Protein AF-A0A954C785-F1 (afdb_monomer_lite)

Sequence (629 aa):
MEDKQPRSKQAPRRAPTRRVATRSARPIPAKRDLTLPIVGGCSLVALGAVVGAIWVTRQPHPAATIPQVAITDSPAPAAPVELREVEAPRRARPRVEEVQEQAPAPQDEEELAGQALSARLQEVLHQAELSEEVAEPAAPSARPKLTPWTPEAAAPEVVESEAAAPEAPEVVESEAAPEGAAPAAPKTTLPAGFTPAKRVSARVQRLPSGEGESLPAAAETEAPSSSLGFGDALLAFLGEDDAELRRVSDRLGDAGHPDADLARGLVAFRDGDFPQAHTLLSAGEDRGAAVRDAALRAGLFAGRYDAVREALERDPDADPVLKTLAFGPFHARTPFAARALEQITPEGHYRVMTDLGLSAEQLQALDAKLGATKESSRETLVKRARKKHRGLQALAKTMDTAYAAYDKLFGIRRACEVVPTVYLFSDRGAFDEFSKRLQIGSTENVLGYYMPRYRVLVFYDRGGEKAGQLSSDTQETLMHETFHQWLHLYVADAPPWFNEGLAEYFGICKLERSRLVYGLVPPLNRASRLSNMRDSLLGMSSEPWGLPRLLTATQGQFMGSHPALNYAQSWSFVHYLASSKQGREKLRAYFRGLQAGVDQAQLFEQVFGDLPSEALQQSWRDYVLRLKA

pLDDT: mean 70.08, std 29.44, range [21.27, 98.06]

Structure (mmCIF, N/CA/C/O backbone):
data_AF-A0A954C785-F1
#
_entry.id   AF-A0A954C785-F1
#
loop_
_atom_site.group_PDB
_atom_site.id
_atom_site.type_symbol
_atom_site.label_atom_id
_atom_site.label_alt_id
_atom_site.label_comp_id
_atom_site.label_asym_id
_atom_site.label_entity_id
_atom_site.label_seq_id
_atom_site.pdbx_PDB_ins_code
_atom_site.Cartn_x
_atom_site.Cartn_y
_atom_site.Cartn_z
_atom_site.occupancy
_atom_site.B_iso_or_equiv
_atom_site.auth_seq_id
_atom_site.auth_comp_id
_atom_site.auth_asym_id
_atom_site.auth_atom_id
_atom_site.pdbx_PDB_model_num
ATOM 1 N N . MET A 1 1 ? -61.610 26.721 -22.920 1.00 39.53 1 MET A N 1
ATOM 2 C CA . MET A 1 1 ? -61.613 25.538 -23.798 1.00 39.53 1 MET A CA 1
ATOM 3 C C . MET A 1 1 ? -60.735 25.859 -24.984 1.00 39.53 1 MET A C 1
ATOM 5 O O . MET A 1 1 ? -60.776 26.989 -25.446 1.00 39.53 1 MET A O 1
ATOM 9 N N . GLU A 1 2 ? -59.981 24.855 -25.403 1.00 33.09 2 GLU A N 1
ATOM 10 C CA . GLU A 1 2 ? -59.159 24.787 -26.610 1.00 33.09 2 GLU A CA 1
ATOM 11 C C . GLU A 1 2 ? -57.804 25.502 -26.643 1.00 33.09 2 GLU A C 1
ATOM 13 O O . GLU A 1 2 ? -57.612 26.667 -26.307 1.00 33.09 2 GLU A O 1
ATOM 18 N N . ASP A 1 3 ? -56.874 24.646 -27.040 1.00 40.12 3 ASP A N 1
ATOM 19 C CA . ASP A 1 3 ? -55.435 24.703 -27.133 1.00 40.12 3 ASP A CA 1
ATOM 20 C C . ASP A 1 3 ? -55.017 25.184 -28.532 1.00 40.12 3 ASP A C 1
ATOM 22 O O . ASP A 1 3 ? -55.745 24.945 -29.499 1.00 40.12 3 ASP A O 1
ATOM 26 N N . LYS A 1 4 ? -53.836 25.815 -28.616 1.00 36.28 4 LYS A N 1
ATOM 27 C CA . LYS A 1 4 ? -52.836 25.744 -29.708 1.00 36.28 4 LYS A CA 1
ATOM 28 C C . LYS A 1 4 ? -51.977 27.013 -29.793 1.00 36.28 4 LYS A C 1
ATOM 30 O O . LYS A 1 4 ? -52.382 28.065 -30.279 1.00 36.28 4 LYS A O 1
ATOM 35 N N . GLN A 1 5 ? -50.728 26.862 -29.364 1.00 35.19 5 GLN A N 1
ATOM 36 C CA . GLN A 1 5 ? -49.559 27.649 -29.788 1.00 35.19 5 GLN A CA 1
ATOM 37 C C . GLN A 1 5 ? -49.177 27.346 -31.266 1.00 35.19 5 GLN A C 1
ATOM 39 O O . GLN A 1 5 ? -49.729 26.388 -31.811 1.00 35.19 5 GLN A O 1
ATOM 44 N N . PRO A 1 6 ? -48.172 28.008 -31.912 1.00 59.97 6 PRO A N 1
ATOM 45 C CA . PRO A 1 6 ? -47.309 29.133 -31.473 1.00 59.97 6 PRO A CA 1
ATOM 46 C C . PRO A 1 6 ? -47.033 30.232 -32.548 1.00 59.97 6 PRO A C 1
ATOM 48 O O . PRO A 1 6 ? -47.175 29.996 -33.743 1.00 59.97 6 PRO A O 1
ATOM 51 N N . ARG A 1 7 ? -46.471 31.389 -32.132 1.00 31.44 7 ARG A N 1
ATOM 52 C CA . ARG A 1 7 ? -45.210 32.025 -32.635 1.00 31.44 7 ARG A CA 1
ATOM 53 C C . ARG A 1 7 ? -45.181 33.567 -32.511 1.00 31.44 7 ARG A C 1
ATOM 55 O O . ARG A 1 7 ? -46.118 34.249 -32.890 1.00 31.44 7 ARG A O 1
ATOM 62 N N . SER A 1 8 ? -43.973 34.060 -32.179 1.00 29.23 8 SER A N 1
ATOM 63 C CA . SER A 1 8 ? -43.289 35.255 -32.734 1.00 29.23 8 SER A CA 1
ATOM 64 C C . SER A 1 8 ? -43.316 36.627 -32.008 1.00 29.23 8 SER A C 1
ATOM 66 O O . SER A 1 8 ? -44.169 37.460 -32.271 1.00 29.23 8 SER A O 1
ATOM 68 N N . LYS A 1 9 ? -42.206 36.879 -31.281 1.00 30.62 9 LYS A N 1
ATOM 69 C CA . LYS A 1 9 ? -41.213 37.993 -31.378 1.00 30.62 9 LYS A CA 1
ATOM 70 C C . LYS A 1 9 ? -41.560 39.480 -31.080 1.00 30.62 9 LYS A C 1
ATOM 72 O O . LYS A 1 9 ? -42.471 40.052 -31.654 1.00 30.62 9 LYS A O 1
ATOM 77 N N . GLN A 1 10 ? -40.567 40.095 -30.393 1.00 29.03 10 GLN A N 1
ATOM 78 C CA . GLN A 1 10 ? -40.192 41.527 -30.207 1.00 29.03 10 GLN A CA 1
ATOM 79 C C . GLN A 1 10 ? -40.960 42.288 -29.098 1.00 29.03 10 GLN A C 1
ATOM 81 O O . GLN A 1 10 ? -42.151 42.093 -28.949 1.00 29.03 10 GLN A O 1
ATOM 86 N N . ALA A 1 11 ? -40.378 43.136 -28.230 1.00 30.36 11 ALA A N 1
ATOM 87 C CA . ALA A 1 11 ? -39.237 44.064 -28.344 1.00 30.36 11 ALA A CA 1
ATOM 88 C C . ALA A 1 11 ? -38.608 44.403 -26.930 1.00 30.36 11 ALA A C 1
ATOM 90 O O . ALA A 1 11 ? -38.691 43.552 -26.051 1.00 30.36 11 ALA A O 1
ATOM 91 N N . PRO A 1 12 ? -37.892 45.529 -26.661 1.00 39.06 12 PRO A N 1
ATOM 92 C CA . PRO A 1 12 ? -36.462 45.526 -26.305 1.00 39.06 12 PRO A CA 1
ATOM 93 C C . PRO A 1 12 ? -36.090 46.110 -24.914 1.00 39.06 12 PRO A C 1
ATOM 95 O O . PRO A 1 12 ? -36.864 46.804 -24.262 1.00 39.06 12 PRO A O 1
ATOM 98 N N . ARG A 1 13 ? -34.830 45.892 -24.495 1.00 32.34 13 ARG A N 1
ATOM 99 C CA . ARG A 1 13 ? -34.164 46.542 -23.342 1.00 32.34 13 ARG A CA 1
ATOM 100 C C . ARG A 1 13 ? -33.411 47.817 -23.767 1.00 32.34 13 ARG A C 1
ATOM 102 O O . ARG A 1 13 ? -32.708 47.798 -24.776 1.00 32.34 13 ARG A O 1
ATOM 109 N N . ARG A 1 14 ? -33.461 48.884 -22.950 1.00 30.53 14 ARG A N 1
ATOM 110 C CA . ARG A 1 14 ? -32.551 50.052 -23.012 1.00 30.53 14 ARG A CA 1
ATOM 111 C C . ARG A 1 14 ? -32.014 50.450 -21.623 1.00 30.53 14 ARG A C 1
ATOM 113 O O . ARG A 1 14 ? -32.799 50.682 -20.717 1.00 30.53 14 ARG A O 1
ATOM 120 N N . ALA A 1 15 ? -30.675 50.484 -21.562 1.00 29.31 15 ALA A N 1
ATOM 121 C CA . ALA A 1 15 ? -29.669 51.302 -20.846 1.00 29.31 15 ALA A CA 1
ATOM 122 C C . ALA A 1 15 ? -29.986 52.066 -19.533 1.00 29.31 15 ALA A C 1
ATOM 124 O O . ALA A 1 15 ? -31.095 52.546 -19.325 1.00 29.31 15 ALA A O 1
ATOM 125 N N . PRO A 1 16 ? -28.936 52.327 -18.720 1.00 37.50 16 PRO A N 1
ATOM 126 C CA . PRO A 1 16 ? -28.277 53.636 -18.841 1.00 37.50 16 PRO A CA 1
ATOM 127 C C . PRO A 1 16 ? -26.726 53.623 -18.809 1.00 37.50 16 PRO A C 1
ATOM 129 O O . PRO A 1 16 ? -26.065 52.592 -18.773 1.00 37.50 16 PRO A O 1
ATOM 132 N N . THR A 1 17 ? -26.187 54.834 -18.930 1.00 31.33 17 THR A N 1
ATOM 133 C CA . THR A 1 17 ? -24.910 55.328 -19.473 1.00 31.33 17 THR A CA 1
ATOM 134 C C . THR A 1 17 ? -23.653 55.315 -18.579 1.00 31.33 17 THR A C 1
ATOM 136 O O . THR A 1 17 ? -23.711 55.382 -17.358 1.00 31.33 17 THR A O 1
ATOM 139 N N . ARG A 1 18 ? -22.504 55.353 -19.280 1.00 33.31 18 ARG A N 1
ATOM 140 C CA . ARG A 1 18 ? -21.087 55.575 -18.900 1.00 33.31 18 ARG A CA 1
ATOM 141 C C . ARG A 1 18 ? -20.800 56.739 -17.924 1.00 33.31 18 ARG A C 1
ATOM 143 O O . ARG A 1 18 ? -21.293 57.843 -18.141 1.00 33.31 18 ARG A O 1
ATOM 150 N N . ARG A 1 19 ? -19.778 56.566 -17.066 1.00 28.05 19 ARG A N 1
ATOM 151 C CA . ARG A 1 19 ? -18.715 57.570 -16.817 1.00 28.05 19 ARG A CA 1
ATOM 152 C C . ARG A 1 19 ? -17.402 56.924 -16.344 1.00 28.05 19 ARG A C 1
ATOM 154 O O . ARG A 1 19 ? -17.401 55.895 -15.684 1.00 28.05 19 ARG A O 1
ATOM 161 N N . VAL A 1 20 ? -16.305 57.546 -16.768 1.00 31.27 20 VAL A N 1
ATOM 162 C CA . VAL A 1 20 ? -14.891 57.156 -16.651 1.00 31.27 20 VAL A CA 1
ATOM 163 C C . VAL A 1 20 ? -14.280 57.754 -15.380 1.00 31.27 20 VAL A C 1
ATOM 165 O O . VAL A 1 20 ? -14.567 58.907 -15.071 1.00 31.27 20 VAL A O 1
ATOM 168 N N . ALA A 1 21 ? -13.384 57.023 -14.708 1.00 30.55 21 ALA A N 1
ATOM 169 C CA . ALA A 1 21 ? -12.381 57.607 -13.817 1.00 30.55 21 ALA A CA 1
ATOM 170 C C . ALA A 1 21 ? -11.081 56.784 -13.848 1.00 30.55 21 ALA A C 1
ATOM 172 O O . ALA A 1 21 ? -11.056 55.584 -13.585 1.00 30.55 21 ALA A O 1
ATOM 173 N N . THR A 1 22 ? -10.011 57.474 -14.218 1.00 30.11 22 THR A N 1
ATOM 174 C CA . THR A 1 22 ? -8.605 57.072 -14.308 1.00 30.11 22 THR A CA 1
ATOM 175 C C . THR A 1 22 ? -8.011 56.694 -12.950 1.00 30.11 22 THR A C 1
ATOM 177 O O . THR A 1 22 ? -8.217 57.428 -11.982 1.00 30.11 22 THR A O 1
ATOM 180 N N . ARG A 1 23 ? -7.181 55.640 -12.876 1.00 32.31 23 ARG A N 1
ATOM 181 C CA . ARG A 1 23 ? -6.311 55.403 -11.712 1.00 32.31 23 ARG A CA 1
ATOM 182 C C . ARG A 1 23 ? -4.833 55.361 -12.112 1.00 32.31 23 ARG A C 1
ATOM 184 O O . ARG A 1 23 ? -4.371 54.469 -12.809 1.00 32.31 23 ARG A O 1
ATOM 191 N N . SER A 1 24 ? -4.174 56.418 -11.653 1.00 27.86 24 SER A N 1
ATOM 192 C CA . SER A 1 24 ? -2.754 56.761 -11.619 1.00 27.86 24 SER A CA 1
ATOM 193 C C . SER A 1 24 ? -1.790 55.600 -11.338 1.00 27.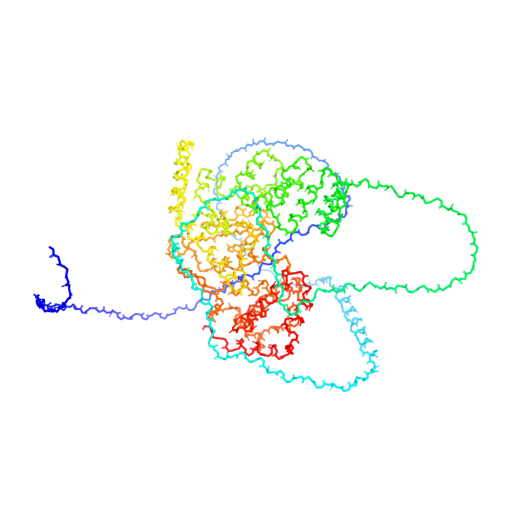86 24 SER A C 1
ATOM 195 O O . SER A 1 24 ? -1.965 54.854 -10.374 1.00 27.86 24 SER A O 1
ATOM 197 N N . ALA A 1 25 ? -0.735 55.538 -12.154 1.00 31.20 25 ALA A N 1
ATOM 198 C CA . ALA A 1 25 ? 0.509 54.825 -11.901 1.00 31.20 25 ALA A CA 1
ATOM 199 C C . ALA A 1 25 ? 1.393 55.616 -10.916 1.00 31.20 25 ALA A C 1
ATOM 201 O O . ALA A 1 25 ? 1.544 56.831 -11.045 1.00 31.20 25 ALA A O 1
ATOM 202 N N . ARG A 1 26 ? 2.018 54.918 -9.961 1.00 29.75 26 ARG A N 1
ATOM 203 C CA . ARG A 1 26 ? 3.127 55.418 -9.128 1.00 29.75 26 ARG A CA 1
ATOM 204 C C . ARG A 1 26 ? 4.134 54.287 -8.844 1.00 29.75 26 ARG A C 1
ATOM 206 O O . ARG A 1 26 ? 3.769 53.124 -8.991 1.00 29.75 26 ARG A O 1
ATOM 213 N N . PRO A 1 27 ? 5.403 54.623 -8.542 1.00 30.77 27 PRO A N 1
ATOM 214 C CA . PRO A 1 27 ? 6.548 54.054 -9.248 1.00 30.77 27 PRO A CA 1
ATOM 215 C C . PRO A 1 27 ? 7.309 52.979 -8.463 1.00 30.77 27 PRO A C 1
ATOM 217 O O . PRO A 1 27 ? 7.295 52.944 -7.236 1.00 30.77 27 PRO A O 1
ATOM 220 N N . ILE A 1 28 ? 8.032 52.152 -9.218 1.00 30.67 28 ILE A N 1
ATOM 221 C CA . ILE A 1 28 ? 9.065 51.220 -8.751 1.00 30.67 28 ILE A CA 1
ATOM 222 C C . ILE A 1 28 ? 10.327 52.032 -8.399 1.00 30.67 28 ILE A C 1
ATOM 224 O O . ILE A 1 28 ? 10.793 52.783 -9.261 1.00 30.67 28 ILE A O 1
ATOM 228 N N . PRO A 1 29 ? 10.919 51.910 -7.196 1.00 29.94 29 PRO A N 1
ATOM 229 C CA . PRO A 1 29 ? 12.242 52.459 -6.932 1.00 29.94 29 PRO A CA 1
ATOM 230 C C . PRO A 1 29 ? 13.349 51.506 -7.409 1.00 29.94 29 PRO A C 1
ATOM 232 O O . PRO A 1 29 ? 13.256 50.285 -7.288 1.00 29.94 29 PRO A O 1
ATOM 235 N N . ALA A 1 30 ? 14.401 52.103 -7.967 1.00 27.22 30 ALA A N 1
ATOM 236 C CA . ALA A 1 30 ? 15.557 51.439 -8.547 1.00 27.22 30 ALA A CA 1
ATOM 237 C C . ALA A 1 30 ? 16.584 50.945 -7.506 1.00 27.22 30 ALA A C 1
ATOM 239 O O . ALA A 1 30 ? 16.754 51.533 -6.441 1.00 27.22 30 ALA A O 1
ATOM 240 N N . LYS A 1 31 ? 17.259 49.863 -7.915 1.00 28.45 31 LYS A N 1
ATOM 241 C CA . LYS A 1 31 ? 18.553 49.264 -7.532 1.00 28.45 31 LYS A CA 1
ATOM 242 C C . LYS A 1 31 ? 19.341 49.857 -6.350 1.00 28.45 31 LYS A C 1
ATOM 244 O O . LYS A 1 31 ? 19.719 51.025 -6.348 1.00 28.45 31 LYS A O 1
ATOM 249 N N . ARG A 1 32 ? 19.790 48.955 -5.469 1.00 25.81 32 ARG A N 1
ATOM 250 C CA . ARG A 1 32 ? 21.097 49.051 -4.806 1.00 25.81 32 ARG A CA 1
ATOM 251 C C . ARG A 1 32 ? 21.905 47.791 -5.096 1.00 25.81 32 ARG A C 1
ATOM 253 O O . ARG A 1 32 ? 21.486 46.695 -4.739 1.00 25.81 32 ARG A O 1
ATOM 260 N N . ASP A 1 33 ? 23.036 48.002 -5.758 1.00 26.77 33 ASP A N 1
ATOM 261 C CA . ASP A 1 33 ? 24.136 47.056 -5.877 1.00 26.77 33 ASP A CA 1
ATOM 262 C C . ASP A 1 33 ? 24.768 46.826 -4.500 1.00 26.77 33 ASP A C 1
ATOM 264 O O . ASP A 1 33 ? 25.028 47.777 -3.759 1.00 26.77 33 ASP A O 1
ATOM 268 N N . LEU A 1 34 ? 25.036 45.564 -4.175 1.00 24.53 34 LEU A N 1
ATOM 269 C CA . LEU A 1 34 ? 25.969 45.171 -3.124 1.00 24.53 34 LEU A CA 1
ATOM 270 C C . LEU A 1 34 ? 26.683 43.896 -3.574 1.00 24.53 34 LEU A C 1
ATOM 272 O O . LEU A 1 34 ? 26.143 42.793 -3.564 1.00 24.53 34 LEU A O 1
ATOM 276 N N . THR A 1 35 ? 27.912 44.099 -4.028 1.00 22.80 35 THR A N 1
ATOM 277 C CA . THR A 1 35 ? 28.930 43.088 -4.302 1.00 22.80 35 THR A CA 1
ATOM 278 C C . THR A 1 35 ? 29.477 42.478 -3.003 1.00 22.80 35 THR A C 1
ATOM 280 O O . THR A 1 35 ? 30.065 43.217 -2.223 1.00 22.80 35 THR A O 1
ATOM 283 N N . LEU A 1 36 ? 29.336 41.143 -2.876 1.00 25.00 36 LEU A N 1
ATOM 284 C CA . LEU A 1 36 ? 30.262 40.115 -2.323 1.00 25.00 36 LEU A CA 1
ATOM 285 C C . LEU A 1 36 ? 30.734 40.212 -0.837 1.00 25.00 36 LEU A C 1
ATOM 287 O O . LEU A 1 36 ? 30.957 41.308 -0.337 1.00 25.00 36 LEU A O 1
ATOM 291 N N . PRO A 1 37 ? 30.906 39.072 -0.111 1.00 23.45 37 PRO A N 1
ATOM 292 C CA . PRO A 1 37 ? 31.834 38.010 -0.512 1.00 23.45 37 PRO A CA 1
ATOM 293 C C . PRO A 1 37 ? 31.319 36.563 -0.465 1.00 23.45 37 PRO A C 1
ATOM 295 O O . PRO A 1 37 ? 30.440 36.177 0.301 1.00 23.45 37 PRO A O 1
ATOM 298 N N . ILE A 1 38 ? 31.979 35.766 -1.304 1.00 30.00 38 ILE A N 1
ATOM 299 C CA . ILE A 1 38 ? 32.108 34.312 -1.239 1.00 30.00 38 ILE A CA 1
ATOM 300 C C . ILE A 1 38 ? 32.694 33.931 0.125 1.00 30.00 38 ILE A C 1
ATOM 302 O O . ILE A 1 38 ? 33.811 34.332 0.446 1.00 30.00 38 ILE A O 1
ATOM 306 N N . VAL A 1 39 ? 31.967 33.116 0.887 1.00 23.38 39 VAL A N 1
ATOM 307 C CA . VAL A 1 39 ? 32.521 32.264 1.945 1.00 23.38 39 VAL A CA 1
ATOM 308 C C . VAL A 1 39 ? 31.816 30.915 1.835 1.00 23.38 39 VAL A C 1
ATOM 310 O O . VAL A 1 39 ? 30.589 30.849 1.818 1.00 23.38 39 VAL A O 1
ATOM 313 N N . GLY A 1 40 ? 32.615 29.862 1.658 1.00 31.62 40 GLY A N 1
ATOM 314 C CA . GLY A 1 40 ? 32.162 28.504 1.381 1.00 31.62 40 GLY A CA 1
ATOM 315 C C . GLY A 1 40 ? 31.274 27.926 2.481 1.00 31.62 40 GLY A C 1
ATOM 316 O O . GLY A 1 40 ? 31.516 28.125 3.669 1.00 31.62 40 GLY A O 1
ATOM 317 N N . GLY A 1 41 ? 30.257 27.183 2.056 1.00 22.03 41 GLY A N 1
ATOM 318 C CA . GLY A 1 41 ? 29.365 26.424 2.920 1.00 22.03 41 GLY A CA 1
ATOM 319 C C . GLY A 1 41 ? 29.052 25.091 2.257 1.00 22.03 41 GLY A C 1
ATOM 320 O O . GLY A 1 41 ? 28.572 25.057 1.128 1.00 22.03 41 GLY A O 1
ATOM 321 N N . CYS A 1 42 ? 29.412 24.019 2.952 1.00 21.27 42 CYS A N 1
ATOM 322 C CA . CYS A 1 42 ? 29.390 22.635 2.513 1.00 21.27 42 CYS A CA 1
ATOM 323 C C . CYS A 1 42 ? 28.042 22.152 1.962 1.00 21.27 42 CYS A C 1
ATOM 325 O O . CYS A 1 42 ? 26.970 22.489 2.460 1.00 21.27 42 CYS A O 1
ATOM 327 N N . SER A 1 43 ? 28.163 21.274 0.970 1.00 23.73 43 SER A N 1
ATOM 328 C CA . SER A 1 43 ? 27.144 20.410 0.391 1.00 23.73 43 SER A CA 1
ATOM 329 C C . SER A 1 43 ? 26.270 19.723 1.447 1.00 23.73 43 SER A C 1
ATOM 331 O O . SER A 1 43 ? 26.769 18.953 2.263 1.00 23.73 43 SER A O 1
ATOM 333 N N . LEU A 1 44 ? 24.956 19.933 1.373 1.00 21.70 44 LEU A N 1
ATOM 334 C CA . LEU A 1 44 ? 23.953 19.055 1.977 1.00 21.70 44 LEU A CA 1
ATOM 335 C C . LEU A 1 44 ? 23.273 18.298 0.838 1.00 21.70 44 LEU A C 1
ATOM 337 O O . LEU A 1 44 ? 22.396 18.808 0.143 1.00 21.70 44 LEU A O 1
ATOM 341 N N . VAL A 1 45 ? 23.782 17.092 0.608 1.00 26.08 45 VAL A N 1
ATOM 342 C CA . VAL A 1 45 ? 23.249 16.110 -0.331 1.00 26.08 45 VAL A CA 1
ATOM 343 C C . VAL A 1 45 ? 21.926 15.601 0.235 1.00 26.08 45 VAL A C 1
ATOM 345 O O . VAL A 1 45 ? 21.897 15.008 1.310 1.00 26.08 45 VAL A O 1
ATOM 348 N N . ALA A 1 46 ? 20.831 15.815 -0.490 1.00 23.28 46 ALA A N 1
ATOM 349 C CA . ALA A 1 46 ? 19.599 15.066 -0.283 1.00 23.28 46 ALA A CA 1
ATOM 350 C C . ALA A 1 46 ? 19.810 13.651 -0.844 1.00 23.28 46 ALA A C 1
ATOM 352 O O . ALA A 1 46 ? 19.491 13.361 -1.994 1.00 23.28 46 ALA A O 1
ATOM 353 N N . LEU A 1 47 ? 20.424 12.793 -0.031 1.00 24.88 47 LEU A N 1
ATOM 354 C CA . LEU A 1 47 ? 20.508 11.349 -0.238 1.00 24.88 47 LEU A CA 1
ATOM 355 C C . LEU A 1 47 ? 19.169 10.760 0.236 1.00 24.88 47 LEU A C 1
ATOM 357 O O . LEU A 1 47 ? 19.045 10.243 1.341 1.00 24.88 47 LEU A O 1
ATOM 361 N N . GLY A 1 48 ? 18.128 10.972 -0.568 1.00 24.72 48 GLY A N 1
ATOM 362 C CA . GLY A 1 48 ? 16.803 10.393 -0.365 1.00 24.72 48 GLY A CA 1
ATOM 363 C C . GLY A 1 48 ? 16.681 9.068 -1.115 1.00 24.72 48 GLY A C 1
ATOM 364 O O . GLY A 1 48 ? 16.994 9.012 -2.302 1.00 24.72 48 GLY A O 1
ATOM 365 N N . ALA A 1 49 ? 16.201 8.045 -0.405 1.00 28.66 49 ALA A N 1
ATOM 366 C CA . ALA A 1 49 ? 15.863 6.693 -0.862 1.00 28.66 49 ALA A CA 1
ATOM 367 C C . ALA A 1 49 ? 17.039 5.728 -1.134 1.00 28.66 49 ALA A C 1
ATOM 369 O O . ALA A 1 49 ? 17.300 5.308 -2.260 1.00 28.66 49 ALA A O 1
ATOM 370 N N . VAL A 1 50 ? 17.683 5.286 -0.048 1.00 28.91 50 VAL A N 1
ATOM 371 C CA . VAL A 1 50 ? 18.154 3.897 0.080 1.00 28.91 50 VAL A CA 1
ATOM 372 C C . VAL A 1 50 ? 17.576 3.344 1.379 1.00 28.91 50 VAL A C 1
ATOM 374 O O . VAL A 1 50 ? 18.180 3.506 2.432 1.00 28.91 50 VAL A O 1
ATOM 377 N N . VAL A 1 51 ? 16.405 2.710 1.317 1.00 33.41 51 VAL A N 1
ATOM 378 C CA . VAL A 1 51 ? 15.972 1.739 2.332 1.00 33.41 51 VAL A CA 1
ATOM 379 C C . VAL A 1 51 ? 15.242 0.625 1.597 1.00 33.41 51 VAL A C 1
ATOM 381 O O . VAL A 1 51 ? 14.103 0.784 1.176 1.00 33.41 51 VAL A O 1
ATOM 384 N N . GLY A 1 52 ? 15.938 -0.499 1.421 1.00 27.34 52 GLY A N 1
ATOM 385 C CA . GLY A 1 52 ? 15.294 -1.761 1.096 1.00 27.34 52 GLY A CA 1
ATOM 386 C C . GLY A 1 52 ? 14.397 -2.192 2.250 1.00 27.34 52 GLY A C 1
ATOM 387 O O . GLY A 1 52 ? 14.702 -1.923 3.414 1.00 27.34 52 GLY A O 1
ATOM 388 N N . ALA A 1 53 ? 13.303 -2.868 1.915 1.00 30.47 53 ALA A N 1
ATOM 389 C CA . ALA A 1 53 ? 12.430 -3.540 2.863 1.00 30.47 53 ALA A CA 1
ATOM 390 C C . ALA A 1 53 ? 13.254 -4.283 3.934 1.00 30.47 53 ALA A C 1
ATOM 392 O O . ALA A 1 53 ? 13.946 -5.260 3.644 1.00 30.47 53 ALA A O 1
ATOM 393 N N . ILE A 1 54 ? 13.194 -3.807 5.180 1.00 27.86 54 ILE A N 1
ATOM 394 C CA . ILE A 1 54 ? 13.791 -4.493 6.325 1.00 27.86 54 ILE A CA 1
ATOM 395 C C . ILE A 1 54 ? 12.911 -5.709 6.616 1.00 27.86 54 ILE A C 1
ATOM 397 O O . ILE A 1 54 ? 11.848 -5.585 7.224 1.00 27.86 54 ILE A O 1
ATOM 401 N N . TRP A 1 55 ? 13.356 -6.888 6.187 1.00 28.94 55 TRP A N 1
ATOM 402 C CA . TRP A 1 55 ? 12.865 -8.163 6.700 1.00 28.94 55 TRP A CA 1
ATOM 403 C C . TRP A 1 55 ? 13.884 -8.748 7.674 1.00 28.94 55 TRP A C 1
ATOM 405 O O . TRP A 1 55 ? 15.050 -8.959 7.349 1.00 28.94 55 TRP A O 1
ATOM 415 N N . VAL A 1 56 ? 13.420 -9.003 8.897 1.00 24.34 56 VAL A N 1
ATOM 416 C CA . VAL A 1 56 ? 14.163 -9.715 9.936 1.00 24.34 56 VAL A CA 1
ATOM 417 C C . VAL A 1 56 ? 14.082 -11.209 9.630 1.00 24.34 56 VAL A C 1
ATOM 419 O O . VAL A 1 56 ? 13.090 -11.857 9.951 1.00 24.34 56 VAL A O 1
ATOM 422 N N . THR A 1 57 ? 15.134 -11.779 9.047 1.00 25.83 57 THR A N 1
ATOM 423 C CA . THR A 1 57 ? 15.342 -13.232 9.049 1.00 25.83 57 THR A CA 1
ATOM 424 C C . THR A 1 57 ? 16.108 -13.615 10.316 1.00 25.83 57 THR A C 1
ATOM 426 O O . THR A 1 57 ? 17.300 -13.330 10.432 1.00 25.83 57 THR A O 1
ATOM 429 N N . ARG A 1 58 ? 15.450 -14.262 11.287 1.00 24.31 58 ARG A N 1
ATOM 430 C CA . ARG A 1 58 ? 16.155 -15.003 12.347 1.00 24.31 58 ARG A CA 1
ATOM 431 C C . ARG A 1 58 ? 16.473 -16.402 11.823 1.00 24.31 58 ARG A C 1
ATOM 433 O O . ARG A 1 58 ? 15.578 -17.232 11.726 1.00 24.31 58 ARG A O 1
ATOM 440 N N . GLN A 1 59 ? 17.741 -16.661 11.528 1.00 25.73 59 GLN A N 1
ATOM 441 C CA . GLN A 1 59 ? 18.289 -18.019 11.478 1.00 25.73 59 GLN A CA 1
ATOM 442 C C . GLN A 1 59 ? 18.845 -18.365 12.876 1.00 25.73 59 GLN A C 1
ATOM 444 O O . GLN A 1 59 ? 19.460 -17.497 13.506 1.00 25.73 59 GLN A O 1
ATOM 449 N N . PRO A 1 60 ? 18.618 -19.579 13.408 1.00 25.91 60 PRO A N 1
ATOM 450 C CA . PRO A 1 60 ? 19.118 -19.981 14.716 1.00 25.91 60 PRO A CA 1
ATOM 451 C C . PRO A 1 60 ? 20.567 -20.481 14.607 1.00 25.91 60 PRO A C 1
ATOM 453 O O . PRO A 1 60 ? 20.855 -21.389 13.833 1.00 25.91 60 PRO A O 1
ATOM 456 N N . HIS A 1 61 ? 21.475 -19.940 15.422 1.00 27.73 61 HIS A N 1
ATOM 457 C CA . HIS A 1 61 ? 22.774 -20.571 15.673 1.00 27.73 61 HIS A CA 1
ATOM 458 C C . HIS A 1 61 ? 22.735 -21.373 16.985 1.00 27.73 61 HIS A C 1
ATOM 460 O O . HIS A 1 61 ? 22.104 -20.930 17.951 1.00 27.73 61 HIS A O 1
ATOM 466 N N . PRO A 1 62 ? 23.385 -22.551 17.034 1.00 26.12 62 PRO A N 1
ATOM 467 C CA . PRO A 1 62 ? 23.371 -23.428 18.196 1.00 26.12 62 PRO A CA 1
ATOM 468 C C . PRO A 1 62 ? 24.178 -22.842 19.360 1.00 26.12 62 PRO A C 1
ATOM 470 O O . PRO A 1 62 ? 25.175 -22.145 19.179 1.00 26.12 62 PRO A O 1
ATOM 473 N N . ALA A 1 63 ? 23.709 -23.149 20.568 1.00 24.75 63 ALA A N 1
ATOM 474 C CA . ALA A 1 63 ? 24.229 -22.674 21.839 1.00 24.75 63 ALA A CA 1
ATOM 475 C C . ALA A 1 63 ? 25.720 -22.997 22.041 1.00 24.75 63 ALA A C 1
ATOM 477 O O . ALA A 1 63 ? 26.119 -24.160 22.014 1.00 24.75 63 ALA A O 1
ATOM 478 N N . ALA A 1 64 ? 26.513 -21.967 22.348 1.00 25.72 64 ALA A N 1
ATOM 479 C CA . ALA A 1 64 ? 27.818 -22.111 22.980 1.00 25.72 64 ALA A CA 1
ATOM 480 C C . ALA A 1 64 ? 27.717 -21.629 24.435 1.00 25.72 64 ALA A C 1
ATOM 482 O O . ALA A 1 64 ? 27.396 -20.476 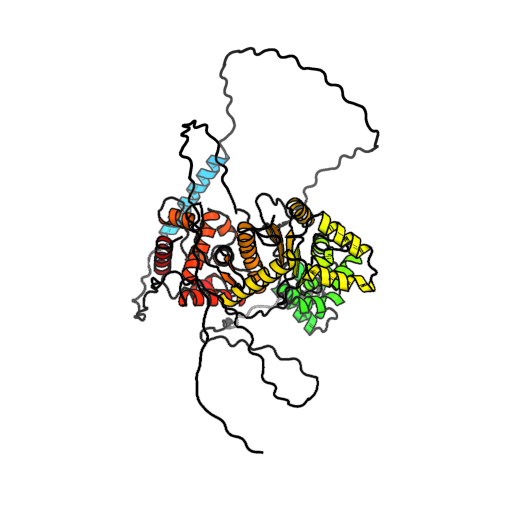24.719 1.00 25.72 64 ALA A O 1
ATOM 483 N N . THR A 1 65 ? 27.936 -22.561 25.354 1.00 24.59 65 THR A N 1
ATOM 484 C CA . THR A 1 65 ? 27.915 -22.391 26.807 1.00 24.59 65 THR A CA 1
ATOM 485 C C . THR A 1 65 ? 29.100 -21.542 27.277 1.00 24.59 65 THR A C 1
ATOM 487 O O . THR A 1 65 ? 30.242 -21.889 26.992 1.00 24.59 65 THR A O 1
ATOM 490 N N . ILE A 1 66 ? 28.853 -20.484 28.057 1.00 25.78 66 ILE A N 1
ATOM 491 C CA . ILE A 1 66 ? 29.878 -19.793 28.864 1.00 25.78 66 ILE A CA 1
ATOM 492 C C . ILE A 1 66 ? 29.294 -19.564 30.277 1.00 25.78 66 ILE A C 1
ATOM 494 O O . ILE A 1 66 ? 28.123 -19.192 30.382 1.00 25.78 66 ILE A O 1
ATOM 498 N N . PRO A 1 67 ? 30.041 -19.863 31.361 1.00 25.23 67 PRO A N 1
ATOM 499 C CA . PRO A 1 67 ? 29.474 -20.095 32.689 1.00 25.23 67 PRO A CA 1
ATOM 500 C C . PRO A 1 67 ? 29.153 -18.823 33.485 1.00 25.23 67 PRO A C 1
ATOM 502 O O . PRO A 1 67 ? 29.742 -17.761 33.298 1.00 25.23 67 PRO A O 1
ATOM 505 N N . GLN A 1 68 ? 28.215 -18.998 34.418 1.00 22.78 68 GLN A N 1
ATOM 506 C CA . GLN A 1 68 ? 27.727 -18.019 35.386 1.00 22.78 68 GLN A CA 1
ATOM 507 C C . GLN A 1 68 ? 28.815 -17.539 36.358 1.00 22.78 68 GLN A C 1
ATOM 509 O O . GLN A 1 68 ? 29.546 -18.346 36.928 1.00 22.78 68 GLN A O 1
ATOM 514 N N . VAL A 1 69 ? 28.795 -16.239 36.665 1.00 25.23 69 VAL A N 1
ATOM 515 C CA . VAL A 1 69 ? 29.269 -15.701 37.947 1.00 25.23 69 VAL A CA 1
ATOM 516 C C . VAL A 1 69 ? 28.170 -14.801 38.507 1.00 25.23 69 VAL A C 1
ATOM 518 O O . VAL A 1 69 ? 27.784 -13.811 37.891 1.00 25.23 69 VAL A O 1
ATOM 521 N N . ALA A 1 70 ? 27.642 -15.194 39.662 1.00 23.00 70 ALA A N 1
ATOM 522 C CA . ALA A 1 70 ? 26.658 -14.458 40.438 1.00 23.00 70 ALA A CA 1
ATOM 523 C C . ALA A 1 70 ? 27.362 -13.519 41.420 1.00 23.00 70 ALA A C 1
ATOM 525 O O . ALA A 1 70 ? 28.231 -13.990 42.148 1.00 23.00 70 ALA A O 1
ATOM 526 N N . ILE A 1 71 ? 26.943 -12.252 41.498 1.00 26.16 71 ILE A N 1
ATOM 527 C CA . ILE A 1 71 ? 27.052 -11.425 42.713 1.00 26.16 71 ILE A CA 1
ATOM 528 C C . ILE A 1 71 ? 25.797 -10.546 42.814 1.00 26.16 71 ILE A C 1
ATOM 530 O O . ILE A 1 71 ? 25.268 -10.062 41.815 1.00 26.16 71 ILE A O 1
ATOM 534 N N . THR A 1 72 ? 25.303 -10.446 44.041 1.00 23.73 72 THR A N 1
ATOM 535 C CA . THR A 1 72 ? 23.979 -10.033 44.490 1.00 23.73 72 THR A CA 1
ATOM 536 C C . THR A 1 72 ? 23.858 -8.538 44.825 1.00 23.73 72 THR A C 1
ATOM 538 O O . THR A 1 72 ? 24.846 -7.840 45.028 1.00 23.73 72 THR A O 1
ATOM 541 N N . ASP A 1 73 ? 22.588 -8.140 44.954 1.00 25.44 73 ASP A N 1
ATOM 542 C CA . ASP A 1 73 ? 21.994 -7.098 45.807 1.00 25.44 73 ASP A CA 1
ATOM 543 C C . ASP A 1 73 ? 21.992 -5.602 45.421 1.00 25.44 73 ASP A C 1
ATOM 545 O O . ASP A 1 73 ? 22.995 -4.923 45.225 1.00 25.44 73 ASP A O 1
ATOM 549 N N . SER A 1 74 ? 20.749 -5.104 45.408 1.00 26.08 74 SER A N 1
ATOM 550 C CA . SER A 1 74 ? 20.272 -3.715 45.455 1.00 26.08 74 SER A CA 1
ATOM 551 C C . SER A 1 74 ? 20.460 -3.122 46.871 1.00 26.08 74 SER A C 1
ATOM 553 O O . SER A 1 74 ? 20.546 -3.905 47.820 1.00 26.08 74 SER A O 1
ATOM 555 N N . PRO A 1 75 ? 20.455 -1.782 47.085 1.00 31.27 75 PRO A N 1
ATOM 556 C CA . PRO A 1 75 ? 19.193 -1.023 47.038 1.00 31.27 75 PRO A CA 1
ATOM 557 C C . PRO A 1 75 ? 19.287 0.447 46.547 1.00 31.27 75 PRO A C 1
ATOM 559 O O . PRO A 1 75 ? 20.345 1.068 46.497 1.00 31.27 75 PRO A O 1
ATOM 562 N N . ALA A 1 76 ? 18.124 1.012 46.215 1.00 26.47 76 ALA A N 1
ATOM 563 C CA . ALA A 1 76 ? 17.851 2.435 45.942 1.00 26.47 76 ALA A CA 1
ATOM 564 C C . ALA A 1 76 ? 17.478 3.207 47.246 1.00 26.47 76 ALA A C 1
ATOM 566 O O . ALA A 1 76 ? 17.366 2.565 48.290 1.00 26.47 76 ALA A O 1
ATOM 567 N N . PRO A 1 77 ? 17.034 4.489 47.223 1.00 42.94 77 PRO A N 1
ATOM 568 C CA . PRO A 1 77 ? 17.558 5.711 46.579 1.00 42.94 77 PRO A CA 1
ATOM 569 C C . PRO A 1 77 ? 17.657 6.921 47.561 1.00 42.94 77 PRO A C 1
ATOM 571 O O . PRO A 1 77 ? 17.045 6.917 48.625 1.00 42.94 77 PRO A O 1
ATOM 574 N N . ALA A 1 78 ? 18.319 8.023 47.173 1.00 27.91 78 ALA A N 1
ATOM 575 C CA . ALA A 1 78 ? 18.072 9.361 47.748 1.00 27.91 78 ALA A CA 1
ATOM 576 C C . ALA A 1 78 ? 18.465 10.493 46.772 1.00 27.91 78 ALA A C 1
ATOM 578 O O . ALA A 1 78 ? 19.468 10.397 46.070 1.00 27.91 78 ALA A O 1
ATOM 579 N N . ALA A 1 79 ? 17.641 11.544 46.726 1.00 28.42 79 ALA A N 1
ATOM 580 C CA . ALA A 1 79 ? 17.741 12.726 45.859 1.00 28.42 79 ALA A CA 1
ATOM 581 C C . ALA A 1 79 ? 18.427 13.932 46.584 1.00 28.42 79 ALA A C 1
ATOM 583 O O . ALA A 1 79 ? 19.094 13.709 47.591 1.00 28.42 79 ALA A O 1
ATOM 584 N N . PRO A 1 80 ? 18.309 15.199 46.126 1.00 38.19 80 PRO A N 1
ATOM 585 C CA . PRO A 1 80 ? 19.314 15.939 45.346 1.00 38.19 80 PRO A CA 1
ATOM 586 C C . PRO A 1 80 ? 19.887 17.181 46.077 1.00 38.19 80 PRO A C 1
ATOM 588 O O . PRO A 1 80 ? 19.180 17.781 46.881 1.00 38.19 80 PRO A O 1
ATOM 591 N N . VAL A 1 81 ? 21.104 17.654 45.749 1.00 28.42 81 VAL A N 1
ATOM 592 C CA . VAL A 1 81 ? 21.581 18.999 46.165 1.00 28.42 81 VAL A CA 1
ATOM 593 C C . VAL A 1 81 ? 22.494 19.67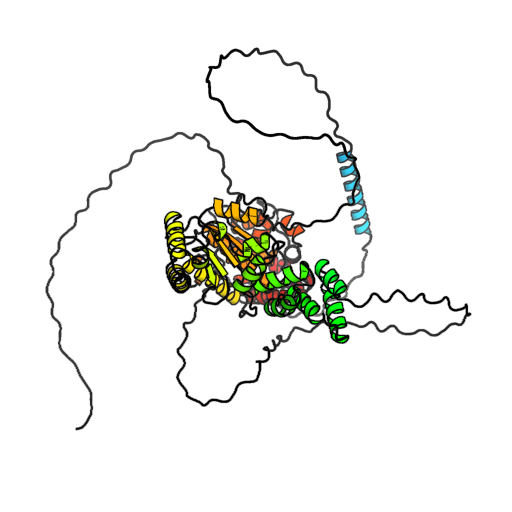1 45.119 1.00 28.42 81 VAL A C 1
ATOM 595 O O . VAL A 1 81 ? 23.520 19.132 44.724 1.00 28.42 81 VAL A O 1
ATOM 598 N N . GLU A 1 82 ? 22.022 20.854 44.716 1.00 26.23 82 GLU A N 1
ATOM 599 C CA . GLU A 1 82 ? 22.612 22.133 44.270 1.00 26.23 82 GLU A CA 1
ATOM 600 C C . GLU A 1 82 ? 23.984 22.308 43.580 1.00 26.23 82 GLU A C 1
ATOM 602 O O . GLU A 1 82 ? 25.035 21.790 43.946 1.00 26.23 82 GLU A O 1
ATOM 607 N N . LEU A 1 83 ? 23.900 23.239 42.621 1.00 27.48 83 LEU A N 1
ATOM 608 C CA . LEU A 1 83 ? 24.898 23.940 41.819 1.00 27.48 83 LEU A CA 1
ATOM 609 C C . LEU A 1 83 ? 25.969 24.677 42.638 1.00 27.48 83 LEU A C 1
ATOM 611 O O . LEU A 1 83 ? 25.638 25.381 43.589 1.00 27.48 83 LEU A O 1
ATOM 615 N N . ARG A 1 84 ? 27.210 24.687 42.132 1.00 26.23 84 ARG A N 1
ATOM 616 C CA . ARG A 1 84 ? 28.127 25.838 42.234 1.00 26.23 84 ARG A CA 1
ATOM 617 C C . ARG A 1 84 ? 29.079 25.897 41.035 1.00 26.23 84 ARG A C 1
ATOM 619 O O . ARG A 1 84 ? 29.838 24.966 40.788 1.00 26.23 84 ARG A O 1
ATOM 626 N N . GLU A 1 85 ? 29.021 27.018 40.321 1.00 28.69 85 GLU A N 1
ATOM 627 C CA . GLU A 1 85 ? 30.025 27.486 39.362 1.00 28.69 85 GLU A CA 1
ATOM 628 C C . GLU A 1 85 ? 31.341 27.806 40.082 1.00 28.69 85 GLU A C 1
ATOM 630 O O . GLU A 1 85 ? 31.307 28.502 41.096 1.00 28.69 85 GLU A O 1
ATOM 635 N N . VAL A 1 86 ? 32.486 27.383 39.530 1.00 29.72 86 VAL A N 1
ATOM 636 C CA . VAL A 1 86 ? 33.774 28.082 39.699 1.00 29.72 86 VAL A CA 1
ATOM 637 C C . VAL A 1 86 ? 34.612 27.933 38.422 1.00 29.72 86 VAL A C 1
ATOM 639 O O . VAL A 1 86 ? 34.699 26.861 37.826 1.00 29.72 86 VAL A O 1
ATOM 642 N N . GLU A 1 87 ? 35.190 29.062 38.021 1.00 27.23 87 GLU A N 1
ATOM 643 C CA . GLU A 1 87 ? 35.953 29.375 36.815 1.00 27.23 87 GLU A CA 1
ATOM 644 C C . GLU A 1 87 ? 37.198 28.513 36.533 1.00 27.23 87 GLU A C 1
ATOM 646 O O . GLU A 1 87 ? 37.887 28.011 37.420 1.00 27.23 87 GLU A O 1
ATOM 651 N N . ALA A 1 88 ? 37.536 28.449 35.242 1.00 31.00 88 ALA A N 1
ATOM 652 C CA . ALA A 1 88 ? 38.783 27.917 34.703 1.00 31.00 88 ALA A CA 1
ATOM 653 C C . ALA A 1 88 ? 39.988 28.852 34.933 1.00 31.00 88 ALA A C 1
ATOM 655 O O . ALA A 1 88 ? 39.835 30.074 34.922 1.00 31.00 88 ALA A O 1
ATOM 656 N N . PRO A 1 89 ? 41.218 28.303 34.895 1.00 33.56 89 PRO A N 1
ATOM 657 C CA . PRO A 1 89 ? 42.343 29.044 34.345 1.00 33.56 89 PRO A CA 1
ATOM 658 C C . PRO A 1 89 ? 43.037 28.316 33.183 1.00 33.56 89 PRO A C 1
ATOM 660 O O . PRO A 1 89 ? 43.366 27.133 33.228 1.00 33.56 89 PRO A O 1
ATOM 663 N N . ARG A 1 90 ? 43.308 29.100 32.133 1.00 30.28 90 ARG A N 1
ATOM 664 C CA . ARG A 1 90 ? 44.224 28.807 31.020 1.00 30.28 90 ARG A CA 1
ATOM 665 C C . ARG A 1 90 ? 45.680 28.741 31.494 1.00 30.28 90 ARG A C 1
ATOM 667 O O . ARG A 1 90 ? 46.098 29.619 32.243 1.00 30.28 90 ARG A O 1
ATOM 674 N N . ARG A 1 91 ? 46.459 27.817 30.916 1.00 28.84 91 ARG A N 1
ATOM 675 C CA . ARG A 1 91 ? 47.912 27.852 30.573 1.00 28.84 91 ARG A CA 1
ATOM 676 C C . ARG A 1 91 ? 48.320 26.403 30.254 1.00 28.84 91 ARG A C 1
ATOM 678 O O . ARG A 1 91 ? 47.777 25.498 30.859 1.00 28.84 91 ARG A O 1
ATOM 685 N N . ALA A 1 92 ? 49.249 26.046 29.380 1.00 27.52 92 ALA A N 1
ATOM 686 C CA . ALA A 1 92 ? 50.038 26.686 28.339 1.00 27.52 92 ALA A CA 1
ATOM 687 C C . ALA A 1 92 ? 50.622 25.511 27.519 1.00 27.52 92 ALA A C 1
ATOM 689 O O . ALA A 1 92 ? 50.893 24.452 28.082 1.00 27.52 92 ALA A O 1
ATOM 690 N N . ARG A 1 93 ? 50.807 25.673 26.206 1.00 29.67 93 ARG A N 1
ATOM 691 C CA . ARG A 1 93 ? 51.517 24.685 25.374 1.00 29.67 93 ARG A CA 1
ATOM 692 C C . ARG A 1 93 ? 53.012 24.681 25.712 1.00 29.67 93 ARG A C 1
ATOM 694 O O . ARG A 1 93 ? 53.580 25.768 25.825 1.00 29.67 93 ARG A O 1
ATOM 701 N N . PRO A 1 94 ? 53.668 23.513 25.656 1.00 30.92 94 PRO A N 1
ATOM 702 C CA . PRO A 1 94 ? 55.009 23.424 25.112 1.00 30.92 94 PRO A CA 1
ATOM 703 C C . PRO A 1 94 ? 55.033 22.571 23.838 1.00 30.92 94 PRO A C 1
ATOM 705 O O . PRO A 1 94 ? 54.314 21.589 23.678 1.00 30.92 94 PRO A O 1
ATOM 708 N N . ARG A 1 95 ? 55.869 23.035 22.917 1.00 27.03 95 ARG A N 1
ATOM 709 C CA . ARG A 1 95 ? 56.256 22.441 21.642 1.00 27.03 95 ARG A CA 1
ATOM 710 C C . ARG A 1 95 ? 57.530 21.641 21.926 1.00 27.03 95 ARG A C 1
ATOM 712 O O . ARG A 1 95 ? 58.473 22.245 22.429 1.00 27.03 95 ARG A O 1
ATOM 719 N N . VAL A 1 96 ? 57.552 20.340 21.648 1.00 29.62 96 VAL A N 1
ATOM 720 C CA . VAL A 1 96 ? 58.776 19.520 21.654 1.00 29.62 96 VAL A CA 1
ATOM 721 C C . VAL A 1 96 ? 58.734 18.580 20.454 1.00 29.62 96 VAL A C 1
ATOM 723 O O . VAL A 1 96 ? 57.662 18.194 19.994 1.00 29.62 96 VAL A O 1
ATOM 726 N N . GLU A 1 97 ? 59.926 18.369 19.921 1.00 27.88 97 GLU A N 1
ATOM 727 C CA . GLU A 1 97 ? 60.297 17.930 18.589 1.00 27.88 97 GLU A CA 1
ATOM 728 C C . GLU A 1 97 ? 59.958 16.479 18.242 1.00 27.88 97 GLU A C 1
ATOM 730 O O . GLU A 1 97 ? 59.763 15.605 19.082 1.00 27.88 97 GLU A O 1
ATOM 735 N N . GLU A 1 98 ? 59.904 16.301 16.931 1.00 31.33 98 GLU A N 1
ATOM 736 C CA . GLU A 1 98 ? 59.654 15.112 16.140 1.00 31.33 98 GLU A CA 1
ATOM 737 C C . GLU A 1 98 ? 60.851 14.150 16.231 1.00 31.33 98 GLU A C 1
ATOM 739 O O . GLU A 1 98 ? 61.970 14.509 15.865 1.00 31.33 98 GLU A O 1
ATOM 744 N N . VAL A 1 99 ? 60.619 12.919 16.692 1.00 27.80 99 VAL A N 1
ATOM 745 C CA . VAL A 1 99 ? 61.516 11.781 16.454 1.00 27.80 99 VAL A CA 1
ATOM 746 C C . VAL A 1 99 ? 60.660 10.633 15.933 1.00 27.80 99 VAL A C 1
ATOM 748 O O . VAL A 1 99 ? 59.716 10.190 16.584 1.00 27.80 99 VAL A O 1
ATOM 751 N N . GLN A 1 100 ? 60.973 10.221 14.706 1.00 31.27 100 GLN A N 1
ATOM 752 C CA . GLN A 1 100 ? 60.396 9.084 14.003 1.00 31.27 100 GLN A CA 1
ATOM 753 C C . GLN A 1 100 ? 60.797 7.773 14.681 1.00 31.27 100 GLN A C 1
ATOM 755 O O . GLN A 1 100 ? 61.984 7.480 14.791 1.00 31.27 100 GLN A O 1
ATOM 760 N N . GLU A 1 101 ? 59.813 6.941 15.013 1.00 27.86 101 GLU A N 1
ATOM 761 C CA . GLU A 1 101 ? 60.001 5.493 15.104 1.00 27.86 101 GLU A CA 1
ATOM 762 C C . GLU A 1 101 ? 58.677 4.816 14.708 1.00 27.86 101 GLU A C 1
ATOM 764 O O . GLU A 1 101 ? 57.702 4.798 15.458 1.00 27.86 101 GLU A O 1
ATOM 769 N N . GLN A 1 102 ? 58.602 4.360 13.454 1.00 28.84 102 GLN A N 1
ATOM 770 C CA . GLN A 1 102 ? 57.487 3.569 12.932 1.00 28.84 102 GLN A CA 1
ATOM 771 C C . GLN A 1 102 ? 57.718 2.096 13.288 1.00 28.84 102 GLN A C 1
ATOM 773 O O . GLN A 1 102 ? 58.664 1.482 12.800 1.00 28.84 102 GLN A O 1
ATOM 778 N N . ALA A 1 103 ? 56.831 1.524 14.101 1.00 29.91 103 ALA A N 1
ATOM 779 C CA . ALA A 1 103 ? 56.660 0.078 14.217 1.00 29.91 103 ALA A CA 1
ATOM 780 C C . ALA A 1 103 ? 55.622 -0.396 13.174 1.00 29.91 103 ALA A C 1
ATOM 782 O O . ALA A 1 103 ? 54.608 0.288 13.001 1.00 29.91 103 ALA A O 1
ATOM 783 N N . PRO A 1 104 ? 55.834 -1.525 12.470 1.00 30.91 104 PRO A N 1
ATOM 784 C CA . PRO A 1 104 ? 54.897 -2.002 11.457 1.00 30.91 104 PRO A CA 1
ATOM 785 C C . PRO A 1 104 ? 53.677 -2.689 12.092 1.00 30.91 104 PRO A C 1
ATOM 787 O O . PRO A 1 104 ? 53.797 -3.427 13.070 1.00 30.91 104 PRO A O 1
ATOM 790 N N . ALA A 1 105 ? 52.500 -2.448 11.512 1.00 32.12 105 ALA A N 1
ATOM 791 C CA . ALA A 1 105 ? 51.260 -3.169 11.798 1.00 32.12 105 ALA A CA 1
ATOM 792 C C . ALA A 1 105 ? 51.190 -4.470 10.964 1.00 32.12 105 ALA A C 1
ATOM 794 O O . ALA A 1 105 ? 51.762 -4.502 9.875 1.00 32.12 105 ALA A O 1
ATOM 795 N N . PRO A 1 106 ? 50.495 -5.529 11.424 1.00 33.69 106 PRO A N 1
ATOM 796 C CA . PRO A 1 106 ? 50.384 -6.778 10.685 1.00 33.69 106 PRO A CA 1
ATOM 797 C C . PRO A 1 106 ? 49.275 -6.662 9.632 1.00 33.69 106 PRO A C 1
ATOM 799 O O . PRO A 1 106 ? 48.088 -6.644 9.947 1.00 33.69 106 PRO A O 1
ATOM 802 N N . GLN A 1 107 ? 49.671 -6.592 8.373 1.00 41.72 107 GLN A N 1
ATOM 803 C CA . GLN A 1 107 ? 48.864 -6.945 7.208 1.00 41.72 107 GLN A CA 1
ATOM 804 C C . GLN A 1 107 ? 49.745 -7.926 6.440 1.00 41.72 107 GLN A C 1
ATOM 806 O O . GLN A 1 107 ? 50.917 -7.603 6.322 1.00 41.72 107 GLN A O 1
ATOM 811 N N . ASP A 1 108 ? 49.249 -9.114 6.058 1.00 43.94 108 ASP A N 1
ATOM 812 C CA . ASP A 1 108 ? 49.763 -9.877 4.893 1.00 43.94 108 ASP A CA 1
ATOM 813 C C . ASP A 1 108 ? 49.168 -11.294 4.707 1.00 43.94 108 ASP A C 1
ATOM 815 O O . ASP A 1 108 ? 49.443 -11.912 3.688 1.00 43.94 108 ASP A O 1
ATOM 819 N N . GLU A 1 109 ? 48.304 -11.846 5.571 1.00 38.78 109 GLU A N 1
ATOM 820 C CA . GLU A 1 109 ? 47.771 -13.209 5.302 1.00 38.78 109 GLU A CA 1
ATOM 821 C C . GLU A 1 109 ? 46.449 -13.245 4.507 1.00 38.78 109 GLU A C 1
ATOM 823 O O . GLU A 1 109 ? 46.237 -14.149 3.698 1.00 38.78 109 GLU A O 1
ATOM 828 N N . GLU A 1 110 ? 45.574 -12.247 4.656 1.00 39.66 110 GLU A N 1
ATOM 829 C CA . GLU A 1 110 ? 44.245 -12.251 4.015 1.00 39.66 110 GLU A CA 1
ATOM 830 C C . GLU A 1 110 ? 44.288 -11.767 2.550 1.00 39.66 110 GLU A C 1
ATOM 832 O O . GLU A 1 110 ? 43.554 -12.262 1.691 1.00 39.66 110 GLU A O 1
ATOM 837 N N . GLU A 1 111 ? 45.216 -10.861 2.226 1.00 39.47 111 GLU A N 1
ATOM 838 C CA . GLU A 1 111 ? 45.398 -10.318 0.873 1.00 39.47 111 GLU A CA 1
ATOM 839 C C . GLU A 1 111 ? 46.118 -11.313 -0.057 1.00 39.47 111 GLU A C 1
ATOM 841 O O . GLU A 1 111 ? 45.721 -11.492 -1.212 1.00 39.47 111 GLU A O 1
ATOM 846 N N . LEU A 1 112 ? 47.093 -12.060 0.473 1.00 40.88 112 LEU A N 1
ATOM 847 C CA . LEU A 1 112 ? 47.759 -13.162 -0.231 1.00 40.88 112 LEU A CA 1
ATOM 848 C C . LEU A 1 112 ? 46.805 -14.343 -0.489 1.00 40.88 112 LEU A C 1
ATOM 850 O O . LEU A 1 112 ? 46.837 -14.936 -1.572 1.00 40.88 112 LEU A O 1
ATOM 854 N N . ALA A 1 113 ? 45.896 -14.642 0.447 1.00 40.81 113 ALA A N 1
ATOM 855 C CA . ALA A 1 113 ? 44.849 -15.648 0.250 1.00 40.81 113 ALA A CA 1
ATOM 856 C C . ALA A 1 113 ? 43.819 -15.221 -0.816 1.00 40.81 113 ALA A C 1
ATOM 858 O O . ALA A 1 113 ? 43.409 -16.039 -1.645 1.00 40.81 113 ALA A O 1
ATOM 859 N N . GLY A 1 114 ? 43.449 -13.934 -0.851 1.00 36.28 114 GLY A N 1
ATOM 860 C CA . GLY A 1 114 ? 42.547 -13.372 -1.861 1.00 36.28 114 GLY A CA 1
ATOM 861 C C . GLY A 1 114 ? 43.129 -13.395 -3.279 1.00 36.28 114 GLY A C 1
ATOM 862 O O . GLY A 1 114 ? 42.436 -13.755 -4.235 1.00 36.28 114 GLY A O 1
ATOM 863 N N . GLN A 1 115 ? 44.420 -13.089 -3.427 1.00 47.81 115 GLN A N 1
ATOM 864 C CA . GLN A 1 115 ? 45.102 -13.120 -4.726 1.00 47.81 115 GLN A CA 1
ATOM 865 C C . GLN A 1 115 ? 45.295 -14.555 -5.248 1.00 47.81 115 GLN A C 1
ATOM 867 O O . GLN A 1 115 ? 45.083 -14.811 -6.436 1.00 47.81 115 GLN A O 1
ATOM 872 N N . ALA A 1 116 ? 45.593 -15.517 -4.365 1.00 39.38 116 ALA A N 1
ATOM 873 C CA . ALA A 1 116 ? 45.708 -16.931 -4.731 1.00 39.38 116 ALA A CA 1
ATOM 874 C C . ALA A 1 116 ? 44.362 -17.554 -5.159 1.00 39.38 116 ALA A C 1
ATOM 876 O O . ALA A 1 116 ? 44.324 -18.383 -6.073 1.00 39.38 116 ALA A O 1
ATOM 877 N N . LEU A 1 117 ? 43.249 -17.140 -4.539 1.00 38.44 117 LEU A N 1
ATOM 878 C CA . LEU A 1 117 ? 41.904 -17.601 -4.899 1.00 38.44 117 LEU A CA 1
ATOM 879 C C . LEU A 1 117 ? 41.450 -17.041 -6.258 1.00 38.44 117 LEU A C 1
ATOM 881 O O . LEU A 1 117 ? 40.869 -17.774 -7.057 1.00 38.44 117 LEU A O 1
ATOM 885 N N . SER A 1 118 ? 41.773 -15.776 -6.546 1.00 39.34 118 SER A N 1
ATOM 886 C CA . SER A 1 118 ? 41.476 -15.119 -7.827 1.00 39.34 118 SER A CA 1
ATOM 887 C C . SER A 1 118 ? 42.233 -15.756 -9.001 1.00 39.34 118 SER A C 1
ATOM 889 O O . SER A 1 118 ? 41.638 -16.046 -10.041 1.00 39.34 118 SER A O 1
ATOM 891 N N . ALA A 1 119 ? 43.518 -16.081 -8.811 1.00 45.19 119 ALA A N 1
ATOM 892 C CA . ALA A 1 119 ? 44.327 -16.763 -9.824 1.00 45.19 119 ALA A CA 1
ATOM 893 C C . ALA A 1 119 ? 43.801 -18.177 -10.140 1.00 45.19 119 ALA A C 1
ATOM 895 O O . ALA A 1 119 ? 43.690 -18.553 -11.306 1.00 45.19 119 ALA A O 1
ATOM 896 N N . ARG A 1 120 ? 43.380 -18.935 -9.116 1.00 44.47 120 ARG A N 1
ATOM 897 C CA . ARG A 1 120 ? 42.764 -20.262 -9.300 1.00 44.47 120 ARG A CA 1
ATOM 898 C C . ARG A 1 120 ? 41.421 -20.206 -10.029 1.00 44.47 120 ARG A C 1
ATOM 900 O O . ARG A 1 120 ? 41.119 -21.114 -10.795 1.00 44.47 120 ARG A O 1
ATOM 907 N N . LEU A 1 121 ? 40.621 -19.163 -9.808 1.00 40.19 121 LEU A N 1
ATOM 908 C CA . LEU A 1 121 ? 39.327 -18.988 -10.477 1.00 40.19 121 LEU A CA 1
ATOM 909 C C . LEU A 1 121 ? 39.489 -18.642 -11.963 1.00 40.19 121 LEU A C 1
ATOM 911 O O . LEU A 1 121 ? 38.750 -19.160 -12.795 1.00 40.19 121 LEU A O 1
ATOM 915 N N . GLN A 1 122 ? 40.485 -17.819 -12.299 1.00 47.62 122 GLN A N 1
ATOM 916 C CA . GLN A 1 122 ? 40.837 -17.497 -13.686 1.00 47.62 122 GLN A CA 1
ATOM 917 C C . GLN A 1 122 ? 41.320 -18.736 -14.455 1.00 47.62 122 GLN A C 1
ATOM 919 O O . GLN A 1 122 ? 40.942 -18.931 -15.608 1.00 47.62 122 GLN A O 1
ATOM 924 N N . GLU A 1 123 ? 42.082 -19.620 -13.809 1.00 45.53 123 GLU A N 1
ATOM 925 C CA . GLU A 1 123 ? 42.570 -20.850 -14.440 1.00 45.53 123 GLU A CA 1
ATOM 926 C C . GLU A 1 123 ? 41.457 -21.892 -14.654 1.00 45.53 123 GLU A C 1
ATOM 928 O O . GLU A 1 123 ? 41.419 -22.548 -15.693 1.00 45.53 123 GLU A O 1
ATOM 933 N N . VAL A 1 124 ? 40.486 -21.987 -13.737 1.00 48.16 124 VAL A N 1
ATOM 934 C CA . VAL A 1 124 ? 39.297 -22.847 -13.904 1.00 48.16 124 VAL A CA 1
ATOM 935 C C . VAL A 1 124 ? 38.384 -22.343 -15.029 1.00 48.16 124 VAL A C 1
ATOM 937 O O . VAL A 1 124 ? 37.857 -23.153 -15.790 1.00 48.16 124 VAL A O 1
ATOM 940 N N . LEU A 1 125 ? 38.227 -21.023 -15.175 1.00 41.06 125 LEU A N 1
ATOM 941 C CA . LEU A 1 125 ? 37.446 -20.430 -16.266 1.00 41.06 125 LEU A CA 1
ATOM 942 C C . LEU A 1 125 ? 38.117 -20.643 -17.631 1.00 41.06 125 LEU A C 1
ATOM 944 O O . LEU A 1 125 ? 37.439 -20.995 -18.592 1.00 41.06 125 LEU A O 1
ATOM 948 N N . HIS A 1 126 ? 39.446 -20.546 -17.700 1.00 39.84 126 HIS A N 1
ATOM 949 C CA . HIS A 1 126 ? 40.186 -20.786 -18.941 1.00 39.84 126 HIS A CA 1
ATOM 950 C C . HIS A 1 126 ? 40.164 -22.264 -19.382 1.00 39.84 126 HIS A C 1
ATOM 952 O O . HIS A 1 126 ? 40.108 -22.561 -20.573 1.00 39.84 126 HIS A O 1
ATOM 958 N N . GLN A 1 127 ? 40.150 -23.210 -18.434 1.00 39.00 127 GLN A N 1
ATOM 959 C CA . GLN A 1 127 ? 40.012 -24.646 -18.729 1.00 39.00 127 GLN A CA 1
ATOM 960 C C . GLN A 1 127 ? 38.589 -25.022 -19.187 1.00 39.00 127 GLN A C 1
ATOM 962 O O . GLN A 1 127 ? 38.421 -25.954 -19.976 1.00 39.00 127 GLN A O 1
ATOM 967 N N . ALA A 1 128 ? 37.566 -24.285 -18.737 1.00 40.84 128 ALA A N 1
ATOM 968 C CA . ALA A 1 128 ? 36.185 -24.468 -19.183 1.00 40.84 128 ALA A CA 1
ATOM 969 C C . ALA A 1 128 ? 35.961 -23.964 -20.624 1.00 40.84 128 ALA A C 1
ATOM 971 O O . ALA A 1 128 ? 35.222 -24.592 -21.377 1.00 40.84 128 ALA A O 1
ATOM 972 N N . GLU A 1 129 ? 36.653 -22.897 -21.038 1.00 41.97 129 GLU A N 1
ATOM 973 C CA . GLU A 1 129 ? 36.579 -22.346 -22.403 1.00 41.97 129 GLU A CA 1
ATOM 974 C C . GLU A 1 129 ? 37.284 -23.216 -23.464 1.00 41.97 129 GLU A C 1
ATOM 976 O O . GLU A 1 129 ? 36.981 -23.109 -24.649 1.00 41.97 129 GLU A O 1
ATOM 981 N N . LEU A 1 130 ? 38.181 -24.123 -23.060 1.00 37.81 130 LEU A N 1
ATOM 982 C CA . LEU A 1 130 ? 38.901 -25.026 -23.971 1.00 37.81 130 LEU A CA 1
ATOM 983 C C . LEU A 1 130 ? 38.166 -26.351 -24.260 1.00 37.81 130 LEU A C 1
ATOM 985 O O . LEU A 1 130 ? 38.695 -27.183 -24.995 1.00 37.81 130 LEU A O 1
ATOM 989 N N . SER A 1 131 ? 36.964 -26.564 -23.705 1.00 38.41 131 SER A N 1
ATOM 990 C CA . SER A 1 131 ? 36.236 -27.845 -23.800 1.00 38.41 131 SER A CA 1
ATOM 991 C C . SER A 1 131 ? 34.977 -27.831 -24.686 1.00 38.41 131 SER A C 1
ATOM 993 O O . SER A 1 131 ? 34.286 -28.847 -24.754 1.00 38.41 131 SER A O 1
ATOM 995 N N . GLU A 1 132 ? 34.676 -26.745 -25.405 1.00 40.31 132 GLU A N 1
ATOM 996 C CA . GLU A 1 132 ? 33.555 -26.697 -26.362 1.00 40.31 132 GLU A CA 1
ATOM 997 C C . GLU A 1 132 ? 34.043 -26.600 -27.820 1.00 40.31 132 GLU A C 1
ATOM 999 O O . GLU A 1 132 ? 34.086 -25.526 -28.417 1.00 40.31 132 GLU A O 1
ATOM 1004 N N . GLU A 1 133 ? 34.374 -27.747 -28.429 1.00 33.16 133 GLU A N 1
ATOM 1005 C CA . GLU A 1 133 ? 34.511 -27.876 -29.888 1.00 33.16 133 GLU A CA 1
ATOM 1006 C C . GLU A 1 133 ? 33.277 -28.562 -30.517 1.00 33.16 133 GLU A C 1
ATOM 1008 O O . GLU A 1 133 ? 33.031 -29.752 -30.345 1.00 33.16 133 GLU A O 1
ATOM 1013 N N . VAL A 1 134 ? 32.544 -27.750 -31.289 1.00 33.94 134 VAL A N 1
ATOM 1014 C CA . VAL A 1 134 ? 31.864 -28.006 -32.578 1.00 33.94 134 VAL A CA 1
ATOM 1015 C C . VAL A 1 134 ? 30.810 -29.128 -32.690 1.00 33.94 134 VAL A C 1
ATOM 1017 O O . VAL A 1 134 ? 31.114 -30.302 -32.883 1.00 33.94 134 VAL A O 1
ATOM 1020 N N . ALA A 1 135 ? 29.551 -28.702 -32.860 1.00 29.80 135 ALA A N 1
ATOM 1021 C CA . ALA A 1 135 ? 28.617 -29.318 -33.811 1.00 29.80 135 ALA A CA 1
ATOM 1022 C C . ALA A 1 135 ? 27.790 -28.227 -34.531 1.00 29.80 135 ALA A C 1
ATOM 1024 O O . ALA A 1 135 ? 27.079 -27.451 -33.893 1.00 29.80 135 ALA A O 1
ATOM 1025 N N . GLU A 1 136 ? 27.899 -28.150 -35.863 1.00 33.66 136 GLU A N 1
ATOM 1026 C CA . GLU A 1 136 ? 27.152 -27.211 -36.722 1.00 33.66 136 GLU A CA 1
ATOM 1027 C C . GLU A 1 136 ? 25.630 -27.472 -36.707 1.00 33.66 136 GLU A C 1
ATOM 1029 O O . GLU A 1 136 ? 25.213 -28.627 -36.842 1.00 33.66 136 GLU A O 1
ATOM 1034 N N . PRO A 1 137 ? 24.766 -26.434 -36.664 1.00 33.97 137 PRO A N 1
ATOM 1035 C CA . PRO A 1 137 ? 23.346 -26.599 -36.937 1.00 33.97 137 PRO A CA 1
ATOM 1036 C C . PRO A 1 137 ? 22.986 -26.279 -38.398 1.00 33.97 137 PRO A C 1
ATOM 1038 O O . PRO A 1 137 ? 23.443 -25.307 -39.001 1.00 33.97 137 PRO A O 1
ATOM 1041 N N . ALA A 1 138 ? 22.092 -27.103 -38.944 1.00 31.17 138 ALA A N 1
ATOM 1042 C CA . ALA A 1 138 ? 21.492 -26.960 -40.265 1.00 31.17 138 ALA A CA 1
ATOM 1043 C C . ALA A 1 138 ? 20.637 -25.679 -40.419 1.00 31.17 138 ALA A C 1
ATOM 1045 O O . ALA A 1 138 ? 20.077 -25.147 -39.461 1.00 31.17 138 ALA A O 1
ATOM 1046 N N . ALA A 1 139 ? 20.528 -25.218 -41.669 1.00 30.14 139 ALA A N 1
ATOM 1047 C CA . ALA A 1 139 ? 19.946 -23.945 -42.100 1.00 30.14 139 ALA A CA 1
ATOM 1048 C C . ALA A 1 139 ? 18.502 -23.654 -41.605 1.00 30.14 139 ALA A C 1
ATOM 1050 O O . ALA A 1 139 ? 17.669 -24.563 -41.546 1.00 30.14 139 ALA A O 1
ATOM 1051 N N . PRO A 1 140 ? 18.151 -22.377 -41.332 1.00 34.78 140 PRO A N 1
ATOM 1052 C CA . PRO A 1 140 ? 16.850 -22.008 -40.781 1.00 34.78 140 PRO A CA 1
ATOM 1053 C C . PRO A 1 140 ? 15.749 -21.910 -41.849 1.00 34.78 140 PRO A C 1
ATOM 1055 O O . PRO A 1 140 ? 15.896 -21.244 -42.876 1.00 34.78 140 PRO A O 1
ATOM 1058 N N . SER A 1 141 ? 14.586 -22.501 -41.559 1.00 31.91 141 SER A N 1
ATOM 1059 C CA . SER A 1 141 ? 13.340 -22.240 -42.285 1.00 31.91 141 SER A CA 1
ATOM 1060 C C . SER A 1 141 ? 12.856 -20.808 -42.028 1.00 31.91 141 SER A C 1
ATOM 1062 O O . SER A 1 141 ? 12.829 -20.352 -40.883 1.00 31.91 141 SER A O 1
ATOM 1064 N N . ALA A 1 142 ? 12.441 -20.120 -43.092 1.00 33.44 142 ALA A N 1
ATOM 1065 C CA . ALA A 1 142 ? 11.994 -18.730 -43.094 1.00 33.44 142 ALA A CA 1
ATOM 1066 C C . ALA A 1 142 ? 10.963 -18.406 -41.990 1.00 33.44 142 ALA A C 1
ATOM 1068 O O . ALA A 1 142 ? 9.856 -18.943 -41.977 1.00 33.44 142 ALA A O 1
ATOM 1069 N N . ARG A 1 143 ? 11.317 -17.475 -41.092 1.00 34.16 143 ARG A N 1
ATOM 1070 C CA . ARG A 1 143 ? 10.380 -16.826 -40.161 1.00 34.16 143 ARG A CA 1
ATOM 1071 C C . ARG A 1 143 ? 9.623 -15.696 -40.880 1.00 34.16 143 ARG A C 1
ATOM 1073 O O . ARG A 1 143 ? 10.218 -15.016 -41.720 1.00 34.16 143 ARG A O 1
ATOM 1080 N N . PRO A 1 144 ? 8.335 -15.462 -40.570 1.00 31.88 144 PRO A N 1
ATOM 1081 C CA . PRO A 1 144 ? 7.584 -14.350 -41.144 1.00 31.88 144 PRO A CA 1
ATOM 1082 C C . PRO A 1 144 ? 8.197 -13.006 -40.724 1.00 31.88 144 PRO A C 1
ATOM 1084 O O . PRO A 1 144 ? 8.669 -12.850 -39.599 1.00 31.88 144 PRO A O 1
ATOM 1087 N N . LYS A 1 145 ? 8.196 -12.030 -41.640 1.00 29.88 145 LYS A N 1
ATOM 1088 C CA . LYS A 1 145 ? 8.686 -10.667 -41.390 1.00 29.88 145 LYS A CA 1
ATOM 1089 C C . LYS A 1 145 ? 7.844 -10.008 -40.293 1.00 29.88 145 LYS A C 1
ATOM 1091 O O . LYS A 1 145 ? 6.710 -9.610 -40.545 1.00 29.88 145 LYS A O 1
ATOM 1096 N N . LEU A 1 146 ? 8.413 -9.891 -39.098 1.00 37.44 146 LEU A N 1
ATOM 1097 C CA . LEU A 1 146 ? 7.885 -9.064 -38.018 1.00 37.44 146 LEU A CA 1
ATOM 1098 C C . LEU A 1 146 ? 8.251 -7.604 -38.300 1.00 37.44 146 LEU A C 1
ATOM 1100 O O . LEU A 1 146 ? 9.412 -7.280 -38.553 1.00 37.44 146 LEU A O 1
ATOM 1104 N N . THR A 1 147 ? 7.255 -6.724 -38.289 1.00 37.25 147 THR A N 1
ATOM 1105 C CA . THR A 1 147 ? 7.475 -5.275 -38.283 1.00 37.25 147 THR A CA 1
ATOM 1106 C C . THR A 1 147 ? 8.185 -4.877 -36.986 1.00 37.25 147 THR A C 1
ATOM 1108 O O . THR A 1 147 ? 7.698 -5.256 -35.918 1.00 37.25 147 THR A O 1
ATOM 1111 N N . PRO A 1 148 ? 9.299 -4.124 -37.041 1.00 44.53 148 PRO A N 1
ATOM 1112 C CA . PRO A 1 148 ? 9.968 -3.622 -35.847 1.00 44.53 148 PRO A CA 1
ATOM 1113 C C . PRO A 1 148 ? 8.999 -2.808 -34.993 1.00 44.53 148 PRO A C 1
ATOM 1115 O O . PRO A 1 148 ? 8.270 -1.959 -35.511 1.00 44.53 148 PRO A O 1
ATOM 1118 N N . TRP A 1 149 ? 9.003 -3.052 -33.685 1.00 47.75 149 TRP A N 1
ATOM 1119 C CA . TRP A 1 149 ? 8.327 -2.179 -32.740 1.00 47.75 149 TRP A CA 1
ATOM 1120 C C . TRP A 1 149 ? 9.048 -0.833 -32.712 1.00 47.75 149 TRP A C 1
ATOM 1122 O O . TRP A 1 149 ? 10.102 -0.683 -32.103 1.00 47.75 149 TRP A O 1
ATOM 1132 N N . THR A 1 150 ? 8.487 0.147 -33.410 1.00 47.66 150 THR A N 1
ATOM 1133 C CA . THR A 1 150 ? 8.865 1.548 -33.268 1.00 47.66 150 THR A CA 1
ATOM 1134 C C . THR A 1 150 ? 7.843 2.206 -32.351 1.00 47.66 150 THR A C 1
ATOM 1136 O O . THR A 1 150 ? 6.674 2.294 -32.738 1.00 47.66 150 THR A O 1
ATOM 1139 N N . PRO A 1 151 ? 8.236 2.680 -31.158 1.00 42.91 151 PRO A N 1
ATOM 1140 C CA . PRO A 1 151 ? 7.400 3.591 -30.396 1.00 42.91 151 PRO A CA 1
ATOM 1141 C C . PRO A 1 151 ? 7.141 4.801 -31.291 1.00 42.91 151 PRO A C 1
ATOM 1143 O O . PRO A 1 151 ? 8.083 5.483 -31.704 1.00 42.91 151 PRO A O 1
ATOM 1146 N N . GLU A 1 152 ? 5.884 5.028 -31.660 1.00 38.81 152 GLU A N 1
ATOM 1147 C CA . GLU A 1 152 ? 5.506 6.220 -32.408 1.00 38.81 152 GLU A CA 1
ATOM 1148 C C . GLU A 1 152 ? 5.949 7.441 -31.595 1.00 38.81 152 GLU A C 1
ATOM 1150 O O . GLU A 1 152 ? 5.753 7.491 -30.380 1.00 38.81 152 GLU A O 1
ATOM 1155 N N . ALA A 1 153 ? 6.593 8.410 -32.248 1.00 34.41 153 ALA A N 1
ATOM 1156 C CA . ALA A 1 153 ? 7.018 9.665 -31.636 1.00 34.41 153 ALA A CA 1
ATOM 1157 C C . ALA A 1 153 ? 5.801 10.561 -31.339 1.00 34.41 153 ALA A C 1
ATOM 1159 O O . ALA A 1 153 ? 5.691 11.673 -31.847 1.00 34.41 153 ALA A O 1
ATOM 1160 N N . ALA A 1 154 ? 4.862 10.070 -30.539 1.00 31.67 154 ALA A N 1
ATOM 1161 C CA . ALA A 1 154 ? 3.852 10.883 -29.899 1.00 31.67 154 ALA A CA 1
ATOM 1162 C C . ALA A 1 154 ? 4.441 11.388 -28.577 1.00 31.67 154 ALA A C 1
ATOM 1164 O O . ALA A 1 154 ? 5.102 10.643 -27.850 1.00 31.67 154 ALA A O 1
ATOM 1165 N N . ALA A 1 155 ? 4.235 12.670 -28.265 1.00 33.66 155 ALA A N 1
ATOM 1166 C CA . ALA A 1 155 ? 4.456 13.168 -26.909 1.00 33.66 155 ALA A CA 1
ATOM 1167 C C . ALA A 1 155 ? 3.741 12.227 -25.916 1.00 33.66 155 ALA A C 1
ATOM 1169 O O . ALA A 1 155 ? 2.674 11.727 -26.277 1.00 33.66 155 ALA A O 1
ATOM 1170 N N . PRO A 1 156 ? 4.306 11.954 -24.722 1.00 34.94 156 PRO A N 1
ATOM 1171 C CA . PRO A 1 156 ? 3.717 10.999 -23.793 1.00 34.94 156 PRO A CA 1
ATOM 1172 C C . PRO A 1 156 ? 2.258 11.382 -23.559 1.00 34.94 156 PRO A C 1
ATOM 1174 O O . PRO A 1 156 ? 1.965 12.455 -23.029 1.00 34.94 156 PRO A O 1
ATOM 1177 N N . GLU A 1 157 ? 1.347 10.526 -24.017 1.00 39.34 157 GLU A N 1
ATOM 1178 C CA . GLU A 1 157 ? -0.064 10.656 -23.709 1.00 39.34 157 GLU A CA 1
ATOM 1179 C C . GLU A 1 157 ? -0.163 10.381 -22.210 1.00 39.34 157 GLU A C 1
ATOM 1181 O O . GLU A 1 157 ? -0.066 9.238 -21.756 1.00 39.34 157 GLU A O 1
ATOM 1186 N N . VAL A 1 158 ? -0.236 11.459 -21.428 1.00 45.69 158 VAL A N 1
ATOM 1187 C CA . VAL A 1 158 ? -0.599 11.397 -20.017 1.00 45.69 158 VAL A CA 1
ATOM 1188 C C . VAL A 1 158 ? -1.848 10.528 -19.954 1.00 45.69 158 VAL A C 1
ATOM 1190 O O . VAL A 1 158 ? -2.840 10.831 -20.613 1.00 45.69 158 VAL A O 1
ATOM 1193 N N . VAL A 1 159 ? -1.794 9.407 -19.234 1.00 45.94 159 VAL A N 1
ATOM 1194 C CA . VAL A 1 159 ? -2.941 8.498 -19.158 1.00 45.94 159 VAL A CA 1
ATOM 1195 C C . VAL A 1 159 ? -4.001 9.170 -18.287 1.00 45.94 159 VAL A C 1
ATOM 1197 O O . VAL A 1 159 ? -4.045 9.012 -17.071 1.00 45.94 159 VAL A O 1
ATOM 1200 N N . GLU A 1 160 ? -4.852 9.975 -18.917 1.00 40.47 160 GLU A N 1
ATOM 1201 C CA . GLU A 1 160 ? -5.899 10.742 -18.254 1.00 40.47 160 GLU A CA 1
ATOM 1202 C C . GLU A 1 160 ? -7.022 9.801 -17.805 1.00 40.47 160 GLU A C 1
ATOM 1204 O O . GLU A 1 160 ? -7.634 9.107 -18.617 1.00 40.47 160 GLU A O 1
ATOM 1209 N N . SER A 1 161 ? -7.302 9.711 -16.501 1.00 35.19 161 SER A N 1
ATOM 1210 C CA . SER A 1 161 ? -8.509 9.058 -15.978 1.00 35.19 161 SER A CA 1
ATOM 1211 C C . SER A 1 161 ? -9.639 10.065 -15.780 1.00 35.19 161 SER A C 1
ATOM 1213 O O . SER A 1 161 ? -9.625 10.874 -14.856 1.00 35.19 161 SER A O 1
ATOM 1215 N N . GLU A 1 162 ? -10.642 10.005 -16.655 1.00 31.12 162 GLU A N 1
ATOM 1216 C CA . GLU A 1 162 ? -11.937 10.641 -16.429 1.00 31.12 162 GLU A CA 1
ATOM 1217 C C . GLU A 1 162 ? -12.845 9.644 -15.694 1.00 31.12 162 GLU A C 1
ATOM 1219 O O . GLU A 1 162 ? -13.005 8.499 -16.122 1.00 31.12 162 GLU A O 1
ATOM 1224 N N . ALA A 1 163 ? -13.390 10.049 -14.547 1.00 30.66 163 ALA A N 1
ATOM 1225 C CA . ALA A 1 163 ? -14.408 9.284 -13.841 1.00 30.66 163 ALA A CA 1
ATOM 1226 C C . ALA A 1 163 ? -15.757 9.551 -14.521 1.00 30.66 163 ALA A C 1
ATOM 1228 O O . ALA A 1 163 ? -16.239 10.685 -14.504 1.00 30.66 163 ALA A O 1
ATOM 1229 N N . ALA A 1 164 ? -16.355 8.526 -15.128 1.00 28.39 164 ALA A N 1
ATOM 1230 C CA . ALA A 1 164 ? -17.702 8.623 -15.675 1.00 28.39 164 ALA A CA 1
ATOM 1231 C C . ALA A 1 164 ? -18.709 8.848 -14.533 1.00 28.39 164 ALA A C 1
ATOM 1233 O O . ALA A 1 164 ? -18.729 8.101 -13.554 1.00 28.39 164 ALA A O 1
ATOM 1234 N N . ALA A 1 165 ? -19.526 9.896 -14.650 1.00 26.17 165 ALA A N 1
ATOM 1235 C CA . ALA A 1 165 ? -20.649 10.138 -13.752 1.00 26.17 165 ALA A CA 1
ATOM 1236 C C . ALA A 1 165 ? -21.718 9.039 -13.930 1.00 26.17 165 ALA A C 1
ATOM 1238 O O . ALA A 1 165 ? -21.918 8.582 -15.056 1.00 26.17 165 ALA A O 1
ATOM 1239 N N . PRO A 1 166 ? -22.422 8.615 -12.865 1.00 29.06 166 PRO A N 1
ATOM 1240 C CA . PRO A 1 166 ? -23.475 7.618 -12.998 1.00 29.06 166 PRO A CA 1
ATOM 1241 C C . PRO A 1 166 ? -24.703 8.236 -13.682 1.00 29.06 166 PRO A C 1
ATOM 1243 O O . PRO A 1 166 ? -25.278 9.206 -13.183 1.00 29.06 166 PRO A O 1
ATOM 1246 N N . GLU A 1 167 ? -25.116 7.667 -14.816 1.00 27.88 167 GLU A N 1
ATOM 1247 C CA . GLU A 1 167 ? -26.466 7.867 -15.345 1.00 27.88 167 GLU A CA 1
ATOM 1248 C C . GLU A 1 167 ? -27.478 7.233 -14.378 1.00 27.88 167 GLU A C 1
ATOM 1250 O O . GLU A 1 167 ? -27.300 6.110 -13.903 1.00 27.88 167 GLU A O 1
ATOM 1255 N N . ALA A 1 168 ? -28.521 7.991 -14.037 1.00 25.36 168 ALA A N 1
ATOM 1256 C CA . ALA A 1 168 ? -29.601 7.540 -13.168 1.00 25.36 168 ALA A CA 1
ATOM 1257 C C . ALA A 1 168 ? -30.426 6.444 -13.870 1.00 25.36 168 ALA A C 1
ATOM 1259 O O . ALA A 1 168 ? -30.775 6.630 -15.037 1.00 25.36 168 ALA A O 1
ATOM 1260 N N . PRO A 1 169 ? -30.779 5.334 -13.196 1.00 29.28 169 PRO A N 1
ATOM 1261 C CA . PRO A 1 169 ? -31.585 4.299 -13.822 1.00 29.28 169 PRO A CA 1
ATOM 1262 C C . PRO A 1 169 ? -33.052 4.730 -13.915 1.00 29.28 169 PRO A C 1
ATOM 1264 O O . PRO A 1 169 ? -33.651 5.216 -12.952 1.00 29.28 169 PRO A O 1
ATOM 1267 N N . GLU A 1 170 ? -33.612 4.525 -15.102 1.00 24.41 170 GLU A N 1
ATOM 1268 C CA . GLU A 1 170 ? -35.039 4.583 -15.397 1.00 24.41 170 GLU A CA 1
ATOM 1269 C C . GLU A 1 170 ? -35.782 3.519 -14.573 1.00 24.41 170 GLU A C 1
ATOM 1271 O O . GLU A 1 170 ? -35.363 2.363 -14.485 1.00 24.41 170 GLU A O 1
ATOM 1276 N N . VAL A 1 171 ? -36.880 3.928 -13.940 1.00 25.89 171 VAL A N 1
ATOM 1277 C CA . VAL A 1 171 ? -37.738 3.065 -13.126 1.00 25.89 171 VAL A CA 1
ATOM 1278 C C . VAL A 1 171 ? -38.554 2.169 -14.053 1.00 25.89 171 VAL A C 1
ATOM 1280 O O . VAL A 1 171 ? -39.422 2.654 -14.776 1.00 25.89 171 VAL A O 1
ATOM 1283 N N . VAL A 1 172 ? -38.314 0.861 -13.989 1.00 25.19 172 VAL A N 1
ATOM 1284 C CA . VAL A 1 172 ? -39.257 -0.157 -14.462 1.00 25.19 172 VAL A CA 1
ATOM 1285 C C . VAL A 1 172 ? -39.601 -1.042 -13.271 1.00 25.19 172 VAL A C 1
ATOM 1287 O O . VAL A 1 172 ? -38.746 -1.734 -12.722 1.00 25.19 172 VAL A O 1
ATOM 1290 N N . GLU A 1 173 ? -40.857 -0.963 -12.842 1.00 28.95 173 GLU A N 1
ATOM 1291 C CA . GLU A 1 173 ? -41.446 -1.851 -11.845 1.00 28.95 173 GLU A CA 1
ATOM 1292 C C . GLU A 1 173 ? -41.539 -3.275 -12.415 1.00 28.95 173 GLU A C 1
ATOM 1294 O O . GLU A 1 173 ? -42.137 -3.481 -13.472 1.00 28.95 173 GLU A O 1
ATOM 1299 N N . SER A 1 174 ? -41.005 -4.274 -11.705 1.00 26.77 174 SER A N 1
ATOM 1300 C CA . SER A 1 174 ? -41.503 -5.649 -11.819 1.00 26.77 174 SER A CA 1
ATOM 1301 C C . SER A 1 174 ? -41.280 -6.448 -10.535 1.00 26.77 174 SER A C 1
ATOM 1303 O O . SER A 1 174 ? -40.262 -6.308 -9.864 1.00 26.77 174 SER A O 1
ATOM 1305 N N . GLU A 1 175 ? -42.283 -7.267 -10.246 1.00 25.28 175 GLU A N 1
ATOM 1306 C CA . GLU A 1 175 ? -42.652 -7.958 -9.012 1.00 25.28 175 GLU A CA 1
ATOM 1307 C C . GLU A 1 175 ? -41.605 -8.874 -8.350 1.00 25.28 175 GLU A C 1
ATOM 1309 O O . GLU A 1 175 ? -40.677 -9.395 -8.965 1.00 25.28 175 GLU A O 1
ATOM 1314 N N . ALA A 1 176 ? -41.821 -9.081 -7.048 1.00 29.31 176 ALA A N 1
ATOM 1315 C CA . ALA A 1 176 ? -41.016 -9.877 -6.131 1.00 29.31 176 ALA A CA 1
ATOM 1316 C C . ALA A 1 176 ? -41.136 -11.402 -6.336 1.00 29.31 176 ALA A C 1
ATOM 1318 O O . ALA A 1 176 ? -42.229 -11.926 -6.545 1.00 29.31 176 ALA A O 1
ATOM 1319 N N . ALA A 1 177 ? -40.019 -12.115 -6.137 1.00 24.78 177 ALA A N 1
ATOM 1320 C CA . ALA A 1 177 ? -39.942 -13.556 -5.857 1.00 24.78 177 ALA A CA 1
ATOM 1321 C C . ALA A 1 177 ? -38.647 -13.881 -5.053 1.00 24.78 177 ALA A C 1
ATOM 1323 O O . ALA A 1 177 ? -37.729 -13.061 -5.057 1.00 24.78 177 ALA A O 1
ATOM 1324 N N . PRO A 1 178 ? -38.586 -15.008 -4.308 1.00 25.30 178 PRO A N 1
ATOM 1325 C CA . PRO A 1 178 ? -38.034 -15.051 -2.946 1.00 25.30 178 PRO A CA 1
ATOM 1326 C C . PRO A 1 178 ? -36.552 -15.452 -2.808 1.00 25.30 178 PRO A C 1
ATOM 1328 O O . PRO A 1 178 ? -35.924 -15.975 -3.726 1.00 25.30 178 PRO A O 1
ATOM 1331 N N . GLU A 1 179 ? -36.038 -15.210 -1.596 1.00 30.69 179 GLU A N 1
ATOM 1332 C CA . GLU A 1 179 ? -34.717 -15.563 -1.062 1.00 30.69 179 GLU A CA 1
ATOM 1333 C C . GLU A 1 179 ? -34.315 -17.032 -1.281 1.00 30.69 179 GLU A C 1
ATOM 1335 O O . GLU A 1 179 ? -35.091 -17.948 -1.006 1.00 30.69 179 GLU A O 1
ATOM 1340 N N . GLY A 1 180 ? -33.049 -17.246 -1.669 1.00 30.80 180 GLY A N 1
ATOM 1341 C CA . GLY A 1 180 ? -32.377 -18.546 -1.558 1.00 30.80 180 GLY A CA 1
ATOM 1342 C C . GLY A 1 180 ? -31.552 -18.987 -2.770 1.00 30.80 180 GLY A C 1
ATOM 1343 O O . GLY A 1 180 ? -31.844 -20.031 -3.339 1.00 30.80 180 GLY A O 1
ATOM 1344 N N . ALA A 1 181 ? -30.505 -18.246 -3.152 1.00 24.19 181 ALA A N 1
ATOM 1345 C CA . ALA A 1 181 ? -29.387 -18.781 -3.944 1.00 24.19 181 ALA A CA 1
ATOM 1346 C C . ALA A 1 181 ? -28.170 -17.841 -3.875 1.00 24.19 181 ALA A C 1
ATOM 1348 O O . ALA A 1 181 ? -28.267 -16.663 -4.214 1.00 24.19 181 ALA A O 1
ATOM 1349 N N . ALA A 1 182 ? -27.019 -18.364 -3.447 1.00 25.69 182 ALA A N 1
ATOM 1350 C CA . ALA A 1 182 ? -25.736 -17.670 -3.529 1.00 25.69 182 ALA A CA 1
ATOM 1351 C C . ALA A 1 182 ? -25.337 -17.445 -5.006 1.00 25.69 182 ALA A C 1
ATOM 1353 O O . ALA A 1 182 ? -25.508 -18.362 -5.816 1.00 25.69 182 ALA A O 1
ATOM 1354 N N . PRO A 1 183 ? -24.793 -16.276 -5.392 1.00 25.02 183 PRO A N 1
ATOM 1355 C CA . PRO A 1 183 ? -24.321 -16.070 -6.754 1.00 25.02 183 PRO A CA 1
ATOM 1356 C C . PRO A 1 183 ? -23.016 -16.845 -6.985 1.00 25.02 183 PRO A C 1
ATOM 1358 O O . PRO A 1 183 ? -22.046 -16.706 -6.244 1.00 25.02 183 PRO A O 1
ATOM 1361 N N . ALA A 1 184 ? -22.995 -17.669 -8.032 1.00 24.67 184 ALA A N 1
ATOM 1362 C CA . ALA A 1 184 ? -21.798 -18.364 -8.486 1.00 24.67 184 ALA A CA 1
ATOM 1363 C C . ALA A 1 184 ? -20.729 -17.366 -8.972 1.00 24.67 184 ALA A C 1
ATOM 1365 O O . ALA A 1 184 ? -21.034 -16.425 -9.708 1.00 24.67 184 ALA A O 1
ATOM 1366 N N . ALA A 1 185 ? -19.474 -17.605 -8.583 1.00 26.06 185 ALA A N 1
ATOM 1367 C CA . ALA A 1 185 ? -18.312 -16.822 -8.994 1.00 26.06 185 ALA A CA 1
ATOM 1368 C C . ALA A 1 185 ? -18.174 -16.739 -10.534 1.00 26.06 185 ALA A C 1
ATOM 1370 O O . ALA A 1 185 ? -18.431 -17.729 -11.233 1.00 26.06 185 ALA A O 1
ATOM 1371 N N . PRO A 1 186 ? -17.743 -15.592 -11.095 1.00 26.02 186 PRO A N 1
ATOM 1372 C CA . PRO A 1 186 ? -17.560 -15.452 -12.532 1.00 26.02 186 PRO A CA 1
ATOM 1373 C C . PRO A 1 186 ? -16.370 -16.292 -13.012 1.00 26.02 186 PRO A C 1
ATOM 1375 O O . PRO A 1 186 ? -15.244 -16.146 -12.541 1.00 26.02 186 PRO A O 1
ATOM 1378 N N . LYS A 1 187 ? -16.615 -17.155 -14.003 1.00 25.38 187 LYS A N 1
ATOM 1379 C CA . LYS A 1 187 ? -15.565 -17.885 -14.720 1.00 25.38 187 LYS A CA 1
ATOM 1380 C C . LYS A 1 187 ? -14.744 -16.901 -15.554 1.00 25.38 187 LYS A C 1
ATOM 1382 O O . LYS A 1 187 ? -15.242 -16.340 -16.528 1.00 25.38 187 LYS A O 1
ATOM 1387 N N . THR A 1 188 ? -13.480 -16.718 -15.198 1.00 30.11 188 THR A N 1
ATOM 1388 C CA . THR A 1 188 ? -12.475 -16.046 -16.024 1.00 30.11 188 THR A CA 1
ATOM 1389 C C . THR A 1 188 ? -12.100 -16.946 -17.204 1.00 30.11 188 THR A C 1
ATOM 1391 O O . THR A 1 188 ? -11.341 -17.902 -17.079 1.00 30.11 188 THR A O 1
ATOM 1394 N N . THR A 1 189 ? -12.646 -16.666 -18.385 1.00 28.47 189 THR A N 1
ATOM 1395 C CA . THR A 1 189 ? -12.175 -17.275 -19.638 1.00 28.47 189 THR A CA 1
ATOM 1396 C C . THR A 1 189 ? -10.845 -16.650 -20.059 1.00 28.47 189 THR A C 1
ATOM 1398 O O . THR A 1 189 ? -10.778 -15.454 -20.345 1.00 28.47 189 THR A O 1
ATOM 1401 N N . LEU A 1 190 ? -9.792 -17.470 -20.106 1.00 30.89 190 LEU A N 1
ATOM 1402 C CA . LEU A 1 190 ? -8.489 -17.131 -20.686 1.00 30.89 190 LEU A CA 1
ATOM 1403 C C . LEU A 1 190 ? -8.628 -16.832 -22.195 1.00 30.89 190 LEU A C 1
ATOM 1405 O O . LEU A 1 190 ? -9.369 -17.538 -22.884 1.00 30.89 190 LEU A O 1
ATOM 1409 N N . PRO A 1 191 ? -7.913 -15.834 -22.747 1.00 29.70 191 PRO A N 1
ATOM 1410 C CA . PRO A 1 191 ? -7.801 -15.665 -24.192 1.00 29.70 191 PRO A CA 1
ATOM 1411 C C . PRO A 1 191 ? -6.955 -16.786 -24.823 1.00 29.70 191 PRO A C 1
ATOM 1413 O O . PRO A 1 191 ? -6.067 -17.357 -24.186 1.00 29.70 191 PRO A O 1
ATOM 1416 N N . ALA A 1 192 ? -7.232 -17.089 -26.095 1.00 31.19 192 ALA A N 1
ATOM 1417 C CA . ALA A 1 192 ? -6.508 -18.089 -26.878 1.00 31.19 192 ALA A CA 1
ATOM 1418 C C . ALA A 1 192 ? -4.993 -17.801 -26.876 1.00 31.19 192 ALA A C 1
ATOM 1420 O O . ALA A 1 192 ? -4.568 -16.724 -27.285 1.00 31.19 192 ALA A O 1
ATOM 1421 N N . GLY A 1 193 ? -4.200 -18.761 -26.390 1.00 33.47 193 GLY A N 1
ATOM 1422 C CA . GLY A 1 193 ? -2.744 -18.641 -26.218 1.00 33.47 193 GLY A CA 1
ATOM 1423 C C . GLY A 1 193 ? -2.227 -19.163 -24.873 1.00 33.47 193 GLY A C 1
ATOM 1424 O O . GLY A 1 193 ? -1.052 -19.491 -24.761 1.00 33.47 193 GLY A O 1
ATOM 1425 N N . PHE A 1 194 ? -3.102 -19.322 -23.876 1.00 31.72 194 PHE A N 1
ATOM 1426 C CA . PHE A 1 194 ? -2.760 -19.953 -22.600 1.00 31.72 194 PHE A CA 1
ATOM 1427 C C . PHE A 1 194 ? -3.178 -21.426 -22.593 1.00 31.72 194 PHE A C 1
ATOM 1429 O O . PHE A 1 194 ? -4.358 -21.752 -22.474 1.00 31.72 194 PHE A O 1
ATOM 1436 N N . THR A 1 195 ? -2.208 -22.331 -22.702 1.00 33.22 195 THR A N 1
ATOM 1437 C CA . THR A 1 195 ? -2.391 -23.748 -22.356 1.00 33.22 195 THR A CA 1
ATOM 1438 C C . THR A 1 195 ? -1.818 -24.013 -20.966 1.00 33.22 195 THR A C 1
ATOM 1440 O O . THR A 1 195 ? -0.640 -23.718 -20.755 1.00 33.22 195 THR A O 1
ATOM 1443 N N . PRO A 1 196 ? -2.578 -24.618 -20.034 1.00 30.17 196 PRO A N 1
ATOM 1444 C CA . PRO A 1 196 ? -2.000 -25.175 -18.818 1.00 30.17 196 PRO A CA 1
ATOM 1445 C C . PRO A 1 196 ? -0.960 -26.231 -19.202 1.00 30.17 196 PRO A C 1
ATOM 1447 O O . PRO A 1 196 ? -1.220 -27.073 -20.068 1.00 30.17 196 PRO A O 1
ATOM 1450 N N . ALA A 1 197 ? 0.213 -26.201 -18.571 1.00 30.50 197 ALA A N 1
ATOM 1451 C CA . ALA A 1 197 ? 1.233 -27.215 -18.790 1.00 30.50 197 ALA A CA 1
ATOM 1452 C C . ALA A 1 197 ? 0.674 -28.606 -18.434 1.00 30.50 197 ALA A C 1
ATOM 1454 O O . ALA A 1 197 ? 0.331 -28.885 -17.284 1.00 30.50 197 ALA A O 1
ATOM 1455 N N . LYS A 1 198 ? 0.584 -29.503 -19.425 1.00 28.88 198 LYS A N 1
ATOM 1456 C CA . LYS A 1 198 ? 0.377 -30.934 -19.175 1.00 28.88 198 LYS A CA 1
ATOM 1457 C C . LYS A 1 198 ? 1.626 -31.473 -18.478 1.00 28.88 198 LYS A C 1
ATOM 1459 O O . LYS A 1 198 ? 2.701 -31.469 -19.073 1.00 28.88 198 LYS A O 1
ATOM 1464 N N . ARG A 1 199 ? 1.484 -31.979 -17.248 1.00 30.67 199 ARG A N 1
ATOM 1465 C CA . ARG A 1 199 ? 2.520 -32.812 -16.618 1.00 30.67 199 ARG A CA 1
ATOM 1466 C C . ARG A 1 199 ? 2.761 -34.035 -17.498 1.00 30.67 199 ARG A C 1
ATOM 1468 O O . ARG A 1 199 ? 1.858 -34.840 -17.718 1.00 30.67 199 ARG A O 1
ATOM 1475 N N . VAL A 1 200 ? 3.983 -34.161 -17.999 1.00 24.39 200 VAL A N 1
ATOM 1476 C CA . VAL A 1 200 ? 4.473 -35.376 -18.646 1.00 24.39 200 VAL A CA 1
ATOM 1477 C C . VAL A 1 200 ? 4.727 -36.403 -17.545 1.00 24.39 200 VAL A C 1
ATOM 1479 O O . VAL A 1 200 ? 5.696 -36.301 -16.798 1.00 24.39 200 VAL A O 1
ATOM 1482 N N . SER A 1 201 ? 3.840 -37.386 -17.412 1.00 28.73 201 SER A N 1
ATOM 1483 C CA . SER A 1 201 ? 4.112 -38.590 -16.628 1.00 28.73 201 SER A CA 1
ATOM 1484 C C . SER A 1 201 ? 5.042 -39.492 -17.439 1.00 28.73 201 SER A C 1
ATOM 1486 O O . SER A 1 201 ? 4.645 -40.030 -18.474 1.00 28.73 201 SER A O 1
ATOM 1488 N N . ALA A 1 202 ? 6.285 -39.651 -16.987 1.00 26.81 202 ALA A N 1
ATOM 1489 C CA . ALA A 1 202 ? 7.223 -40.597 -17.576 1.00 26.81 202 ALA A CA 1
ATOM 1490 C C . ALA A 1 202 ? 6.717 -42.036 -17.367 1.00 26.81 202 ALA A C 1
ATOM 1492 O O . ALA A 1 202 ? 6.555 -42.511 -16.243 1.00 26.81 202 ALA A O 1
ATOM 1493 N N . ARG A 1 203 ? 6.439 -42.725 -18.475 1.00 25.72 203 ARG A N 1
ATOM 1494 C CA . ARG A 1 203 ? 6.020 -44.127 -18.525 1.00 25.72 203 ARG A CA 1
ATOM 1495 C C . ARG A 1 203 ? 7.275 -45.000 -18.549 1.00 25.72 203 ARG A C 1
ATOM 1497 O O . ARG A 1 203 ? 7.912 -45.121 -19.591 1.00 25.72 203 ARG A O 1
ATOM 1504 N N . VAL A 1 204 ? 7.636 -45.593 -17.414 1.00 27.56 204 VAL A N 1
ATOM 1505 C CA . VAL A 1 204 ? 8.740 -46.564 -17.326 1.00 27.56 204 VAL A CA 1
ATOM 1506 C C . VAL A 1 204 ? 8.309 -47.872 -18.002 1.00 27.56 204 VAL A C 1
ATOM 1508 O O . VAL A 1 204 ? 7.310 -48.483 -17.617 1.00 27.56 204 VAL A O 1
ATOM 1511 N N . GLN A 1 205 ? 9.038 -48.284 -19.042 1.00 27.84 205 GLN A N 1
ATOM 1512 C CA . GLN A 1 205 ? 8.882 -49.589 -19.689 1.00 27.84 205 GLN A CA 1
ATOM 1513 C C . GLN A 1 205 ? 9.532 -50.682 -18.826 1.00 27.84 205 GLN A C 1
ATOM 1515 O O . GLN A 1 205 ? 10.658 -50.526 -18.360 1.00 27.84 205 GLN A O 1
ATOM 1520 N N . ARG A 1 206 ? 8.815 -51.795 -18.620 1.00 26.94 206 ARG A N 1
ATOM 1521 C CA . ARG A 1 206 ? 9.340 -53.020 -17.996 1.00 26.94 206 ARG A CA 1
ATOM 1522 C C . ARG A 1 206 ? 10.267 -53.751 -18.970 1.00 26.94 206 ARG A C 1
ATOM 1524 O O . ARG A 1 206 ? 9.865 -54.007 -20.102 1.00 26.94 206 ARG A O 1
ATOM 1531 N N . LEU A 1 207 ? 11.438 -54.162 -18.488 1.00 26.44 207 LEU A N 1
ATOM 1532 C CA . LEU A 1 207 ? 12.269 -55.215 -19.083 1.00 26.44 207 LEU A CA 1
ATOM 1533 C C . LEU A 1 207 ? 12.058 -56.541 -18.324 1.00 26.44 207 LEU A C 1
ATOM 1535 O O . LEU A 1 207 ? 11.671 -56.499 -17.152 1.00 26.44 207 LEU A O 1
ATOM 1539 N N . PRO A 1 208 ? 12.252 -57.708 -18.970 1.00 28.91 208 PRO A N 1
ATOM 1540 C CA . PRO A 1 208 ? 11.907 -58.994 -18.385 1.00 28.91 208 PRO A CA 1
ATOM 1541 C C . PRO A 1 208 ? 12.997 -59.561 -17.464 1.00 28.91 208 PRO A C 1
ATOM 1543 O O . PRO A 1 208 ? 14.190 -59.321 -17.619 1.00 28.91 208 PRO A O 1
ATOM 1546 N N . SER A 1 209 ? 12.480 -60.340 -16.522 1.00 32.41 209 SER A N 1
ATOM 1547 C CA . SER A 1 209 ? 13.060 -61.197 -15.488 1.00 32.41 209 SER A CA 1
ATOM 1548 C C . SER A 1 209 ? 14.334 -61.981 -15.831 1.00 32.41 209 SER A C 1
ATOM 1550 O O . SER A 1 209 ? 14.396 -62.657 -16.856 1.00 32.41 209 SER A O 1
ATOM 1552 N N . GLY A 1 210 ? 15.259 -61.999 -14.866 1.00 26.62 210 GLY A N 1
ATOM 1553 C CA . GLY A 1 210 ? 16.284 -63.024 -14.663 1.00 26.62 210 GLY A CA 1
ATOM 1554 C C . GLY A 1 210 ? 16.255 -63.486 -13.200 1.00 26.62 210 GLY A C 1
ATOM 1555 O O . GLY A 1 210 ? 16.123 -62.664 -12.296 1.00 26.62 210 GLY A O 1
ATOM 1556 N N . GLU A 1 211 ? 16.274 -64.800 -13.010 1.00 32.97 211 GLU A N 1
ATOM 1557 C CA . GLU A 1 211 ? 16.052 -65.555 -11.770 1.00 32.97 211 GLU A CA 1
ATOM 1558 C C . GLU A 1 211 ? 17.198 -65.415 -10.750 1.00 32.97 211 GLU A C 1
ATOM 1560 O O . GLU A 1 211 ? 18.348 -65.229 -11.143 1.00 32.97 211 GLU A O 1
ATOM 1565 N N . GLY A 1 212 ? 16.907 -65.593 -9.452 1.00 28.11 212 GLY A N 1
ATOM 1566 C CA . GLY A 1 212 ? 17.958 -65.874 -8.465 1.00 28.11 212 GLY A CA 1
ATOM 1567 C C . GLY A 1 212 ? 17.639 -65.556 -7.002 1.00 28.11 212 GLY A C 1
ATOM 1568 O O . GLY A 1 212 ? 18.043 -64.517 -6.505 1.00 28.11 212 GLY A O 1
ATOM 1569 N N . GLU A 1 213 ? 16.998 -66.520 -6.339 1.00 30.81 213 GLU A N 1
ATOM 1570 C CA . GLU A 1 213 ? 17.137 -66.884 -4.916 1.00 30.81 213 GLU A CA 1
ATOM 1571 C C . GLU A 1 213 ? 16.600 -65.975 -3.786 1.00 30.81 213 GLU A C 1
ATOM 1573 O O . GLU A 1 213 ? 16.892 -64.797 -3.619 1.00 30.81 213 GLU A O 1
ATOM 1578 N N . SER A 1 214 ? 15.796 -66.637 -2.953 1.00 35.91 214 SER A N 1
ATOM 1579 C CA . SER A 1 214 ? 15.092 -66.181 -1.760 1.00 35.91 214 SER A CA 1
ATOM 1580 C C . SER A 1 214 ? 15.980 -66.090 -0.515 1.00 35.91 214 SER A C 1
ATOM 1582 O O . SER A 1 214 ? 16.666 -67.057 -0.182 1.00 35.91 214 SER A O 1
ATOM 1584 N N . LEU A 1 215 ? 15.816 -65.019 0.266 1.00 30.83 215 LEU A N 1
ATOM 1585 C CA . LEU A 1 215 ? 16.152 -64.957 1.696 1.00 30.83 215 LEU A CA 1
ATOM 1586 C C . LEU A 1 215 ? 14.982 -64.320 2.475 1.00 30.83 215 LEU A C 1
ATOM 1588 O O . LEU A 1 215 ? 14.217 -63.550 1.890 1.00 30.83 215 LEU A O 1
ATOM 1592 N N . PRO A 1 216 ? 14.763 -64.702 3.749 1.00 33.66 216 PRO A N 1
ATOM 1593 C CA . PRO A 1 216 ? 13.466 -64.576 4.400 1.00 33.66 216 PRO A CA 1
ATOM 1594 C C . PRO A 1 216 ? 13.169 -63.151 4.866 1.00 33.66 216 PRO A C 1
ATOM 1596 O O . PRO A 1 216 ? 14.067 -62.375 5.185 1.00 33.66 216 PRO A O 1
ATOM 1599 N N . ALA A 1 217 ? 11.868 -62.868 4.931 1.00 40.91 217 ALA A N 1
ATOM 1600 C CA . ALA A 1 217 ? 11.255 -61.647 5.425 1.00 40.91 217 ALA A CA 1
ATOM 1601 C C . ALA A 1 217 ? 11.927 -61.123 6.706 1.00 40.91 217 ALA A C 1
ATOM 1603 O O . ALA A 1 217 ? 11.748 -61.674 7.794 1.00 40.91 217 ALA A O 1
ATOM 1604 N N . ALA A 1 218 ? 12.667 -60.022 6.572 1.00 32.31 218 ALA A N 1
ATOM 1605 C CA . ALA A 1 218 ? 12.896 -59.121 7.683 1.00 32.31 218 ALA A CA 1
ATOM 1606 C C . ALA A 1 218 ? 11.594 -58.344 7.874 1.00 32.31 218 ALA A C 1
ATOM 1608 O O . ALA A 1 218 ? 11.122 -57.690 6.946 1.00 32.31 218 ALA A O 1
ATOM 1609 N N . ALA A 1 219 ? 10.995 -58.502 9.052 1.00 36.41 219 ALA A N 1
ATOM 1610 C CA . ALA A 1 219 ? 9.820 -57.769 9.478 1.00 36.41 219 ALA A CA 1
ATOM 1611 C C . ALA A 1 219 ? 9.990 -56.284 9.138 1.00 36.41 219 ALA A C 1
ATOM 1613 O O . ALA A 1 219 ? 10.899 -55.628 9.649 1.00 36.41 219 ALA A O 1
ATOM 1614 N N . GLU A 1 220 ? 9.118 -55.780 8.267 1.00 35.84 220 GLU A N 1
ATOM 1615 C CA . GLU A 1 220 ? 8.865 -54.355 8.154 1.00 35.84 220 GLU A CA 1
ATOM 1616 C C . GLU A 1 220 ? 8.433 -53.897 9.545 1.00 35.84 220 GLU A C 1
ATOM 1618 O O . GLU A 1 220 ? 7.327 -54.170 10.009 1.00 35.84 220 GLU A O 1
ATOM 1623 N N . THR A 1 221 ? 9.353 -53.264 10.266 1.00 35.09 221 THR A N 1
ATOM 1624 C CA . THR A 1 221 ? 8.987 -52.402 11.375 1.00 35.09 221 THR A CA 1
ATOM 1625 C C . THR A 1 221 ? 8.102 -51.324 10.779 1.00 35.09 221 THR A C 1
ATOM 1627 O O . THR A 1 221 ? 8.604 -50.436 10.087 1.00 35.09 221 THR A O 1
ATOM 1630 N N . GLU A 1 222 ? 6.793 -51.450 11.000 1.00 37.25 222 GLU A N 1
ATOM 1631 C CA . GLU A 1 222 ? 5.829 -50.379 10.801 1.00 37.25 222 GLU A CA 1
ATOM 1632 C C . GLU A 1 222 ? 6.442 -49.099 11.373 1.00 37.25 222 GLU A C 1
ATOM 1634 O O . GLU A 1 222 ? 6.689 -48.984 12.578 1.00 37.25 222 GLU A O 1
ATOM 1639 N N . ALA A 1 223 ? 6.755 -48.148 10.490 1.00 36.38 223 ALA A N 1
ATOM 1640 C CA . ALA A 1 223 ? 7.015 -46.786 10.916 1.00 36.38 223 ALA A CA 1
ATOM 1641 C C . ALA A 1 223 ? 5.803 -46.349 11.753 1.00 36.38 223 ALA A C 1
ATOM 1643 O O . ALA A 1 223 ? 4.670 -46.635 11.350 1.00 36.38 223 ALA A O 1
ATOM 1644 N N . PRO A 1 224 ? 6.002 -45.702 12.914 1.00 38.12 224 PRO A N 1
ATOM 1645 C CA . PRO A 1 224 ? 4.885 -45.325 13.761 1.00 38.12 224 PRO A CA 1
ATOM 1646 C C . PRO A 1 224 ? 3.929 -44.483 12.920 1.00 38.12 224 PRO A C 1
ATOM 1648 O O . PRO A 1 224 ? 4.357 -43.505 12.303 1.00 38.12 224 PRO A O 1
ATOM 1651 N N . SER A 1 225 ? 2.652 -44.871 12.863 1.00 44.03 225 SER A N 1
ATOM 1652 C CA . SER A 1 225 ? 1.624 -44.026 12.268 1.00 44.03 225 SER A CA 1
ATOM 1653 C C . SER A 1 225 ? 1.623 -42.718 13.058 1.00 44.03 225 SER A C 1
ATOM 1655 O O . SER A 1 225 ? 1.081 -42.660 14.165 1.00 44.03 225 SER A O 1
ATOM 1657 N N . SER A 1 226 ? 2.290 -41.683 12.547 1.00 52.06 226 SER A N 1
ATOM 1658 C CA . SER A 1 226 ? 2.176 -40.341 13.098 1.00 52.06 226 SER A CA 1
ATOM 1659 C C . SER A 1 226 ? 0.701 -39.992 12.981 1.00 52.06 226 SER A C 1
ATOM 1661 O O . SER A 1 226 ? 0.165 -39.924 11.872 1.00 52.06 226 SER A O 1
ATOM 1663 N N . SER A 1 227 ? 0.020 -39.916 14.122 1.00 57.38 227 SER A N 1
ATOM 1664 C CA . SER A 1 227 ? -1.403 -39.611 14.196 1.00 57.38 227 SER A CA 1
ATOM 1665 C C . SER A 1 227 ? -1.673 -38.384 13.335 1.00 57.38 227 SER A C 1
ATOM 1667 O O . SER A 1 227 ? -1.150 -37.315 13.642 1.00 57.38 227 SER A O 1
ATOM 1669 N N . LEU A 1 228 ? -2.440 -38.565 12.258 1.00 64.75 228 LEU A N 1
ATOM 1670 C CA . LEU A 1 228 ? -2.882 -37.492 11.378 1.00 64.75 228 LEU A CA 1
ATOM 1671 C C . LEU A 1 228 ? -3.491 -36.388 12.247 1.00 64.75 228 LEU A C 1
ATOM 1673 O O . LEU A 1 228 ? -4.544 -36.603 12.848 1.00 64.75 228 LEU A O 1
ATOM 1677 N N . GLY A 1 229 ? -2.805 -35.256 12.375 1.00 83.56 229 GLY A N 1
ATOM 1678 C CA . GLY A 1 229 ? -3.156 -34.267 13.382 1.00 83.56 229 GLY A CA 1
ATOM 1679 C C . GLY A 1 229 ? -3.106 -32.852 12.841 1.00 83.56 229 GLY A C 1
ATOM 1680 O O . GLY A 1 229 ? -2.300 -32.514 11.980 1.00 83.56 229 GLY A O 1
ATOM 1681 N N . PHE A 1 230 ? -3.932 -31.983 13.419 1.00 90.69 230 PHE A N 1
ATOM 1682 C CA . PHE A 1 230 ? -3.857 -30.543 13.170 1.00 90.69 230 PHE A CA 1
ATOM 1683 C C . PHE A 1 230 ? -2.464 -29.958 13.482 1.00 90.69 230 PHE A C 1
ATOM 1685 O O . PHE A 1 230 ? -2.066 -28.962 12.883 1.00 90.69 230 PHE A O 1
ATOM 1692 N N . GLY A 1 231 ? -1.693 -30.604 14.366 1.00 91.81 231 GLY A N 1
ATOM 1693 C CA . GLY A 1 231 ? -0.303 -30.238 14.644 1.00 91.81 231 GLY A CA 1
ATOM 1694 C C . GLY A 1 231 ? 0.585 -30.214 13.396 1.00 91.81 231 GLY A C 1
ATOM 1695 O O . GLY A 1 231 ? 1.393 -29.300 13.265 1.00 91.81 231 GLY A O 1
ATOM 1696 N N . ASP A 1 232 ? 0.383 -31.132 12.447 1.00 93.00 232 ASP A N 1
ATOM 1697 C CA . ASP A 1 232 ? 1.151 -31.169 11.195 1.00 93.00 232 ASP A CA 1
ATOM 1698 C C . ASP A 1 232 ? 0.810 -29.969 10.300 1.00 93.00 232 ASP A C 1
ATOM 1700 O O . ASP A 1 232 ? 1.701 -29.330 9.743 1.00 93.00 232 ASP A O 1
ATOM 1704 N N . ALA A 1 233 ? -0.475 -29.595 10.229 1.00 93.75 233 ALA A N 1
ATOM 1705 C CA . ALA A 1 233 ? -0.914 -28.402 9.505 1.00 93.75 233 ALA A CA 1
ATOM 1706 C C . ALA A 1 233 ? -0.324 -27.137 10.138 1.00 93.75 233 ALA A C 1
ATOM 1708 O O . ALA A 1 233 ? 0.138 -26.241 9.436 1.00 93.75 233 ALA A O 1
ATOM 1709 N N . LEU A 1 234 ? -0.293 -27.071 11.471 1.00 93.38 234 LEU A N 1
ATOM 1710 C CA . LEU A 1 234 ? 0.296 -25.941 12.174 1.00 93.38 234 LEU A CA 1
ATOM 1711 C C . LEU A 1 234 ? 1.813 -25.851 11.948 1.00 93.38 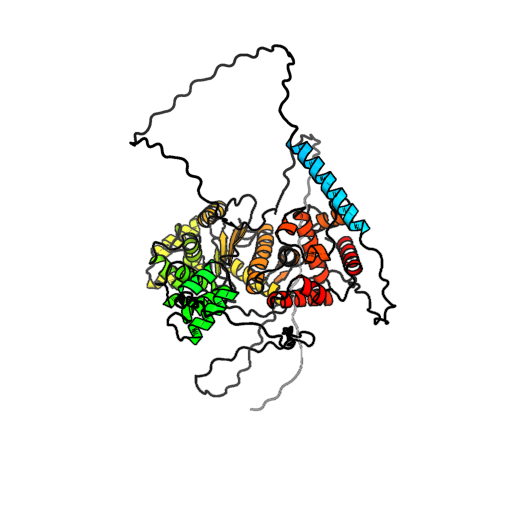234 LEU A C 1
ATOM 1713 O O . LEU A 1 234 ? 2.326 -24.755 11.734 1.00 93.38 234 LEU A O 1
ATOM 1717 N N . LEU A 1 235 ? 2.527 -26.978 11.959 1.00 94.00 235 LEU A N 1
ATOM 1718 C CA . LEU A 1 235 ? 3.958 -27.016 11.658 1.00 94.00 235 LEU A CA 1
ATOM 1719 C C . LEU A 1 235 ? 4.243 -26.591 10.217 1.00 94.00 235 LEU A C 1
ATOM 1721 O O . LEU A 1 235 ? 5.125 -25.762 10.012 1.00 94.00 235 LEU A O 1
ATOM 1725 N N . ALA A 1 236 ? 3.470 -27.077 9.242 1.00 93.81 236 ALA A N 1
ATOM 1726 C CA . ALA A 1 236 ? 3.590 -26.650 7.850 1.00 93.81 236 ALA A CA 1
ATOM 1727 C C . ALA A 1 236 ? 3.305 -25.146 7.693 1.00 93.81 236 ALA A C 1
ATOM 1729 O O . ALA A 1 236 ? 4.065 -24.429 7.046 1.00 93.81 236 ALA A O 1
ATOM 1730 N N . PHE A 1 237 ? 2.267 -24.636 8.366 1.00 94.44 237 PHE A N 1
ATOM 1731 C CA . PHE A 1 237 ? 1.948 -23.211 8.373 1.00 94.44 237 PHE A CA 1
ATOM 1732 C C . PHE A 1 237 ? 3.070 -22.362 8.981 1.00 94.44 237 PHE A C 1
ATOM 1734 O O . PHE A 1 237 ? 3.406 -21.320 8.425 1.00 94.44 237 PHE A O 1
ATOM 1741 N N . LEU A 1 238 ? 3.658 -22.781 10.104 1.00 92.12 238 LEU A N 1
ATOM 1742 C CA . LEU A 1 238 ? 4.759 -22.061 10.754 1.00 92.12 238 LEU A CA 1
ATOM 1743 C C . LEU A 1 238 ? 6.082 -22.187 9.988 1.00 92.12 238 LEU A C 1
ATOM 1745 O O . LEU A 1 238 ? 6.890 -21.263 10.030 1.00 92.12 238 LEU A O 1
ATOM 1749 N N . GLY A 1 239 ? 6.291 -23.310 9.300 1.00 92.38 239 GLY A N 1
ATOM 1750 C CA . GLY A 1 239 ? 7.449 -23.577 8.447 1.00 92.38 239 GLY A CA 1
ATOM 1751 C C . GLY A 1 239 ? 7.345 -22.991 7.038 1.00 92.38 239 GLY A C 1
ATOM 1752 O O . GLY A 1 239 ? 8.284 -23.144 6.267 1.00 92.38 239 GLY A O 1
ATOM 1753 N N . GLU A 1 240 ? 6.231 -22.328 6.715 1.00 90.56 240 GLU A N 1
ATOM 1754 C CA . GLU A 1 240 ? 5.952 -21.735 5.397 1.00 90.56 240 GLU A CA 1
ATOM 1755 C C . GLU A 1 240 ? 5.953 -22.752 4.240 1.00 90.56 240 GLU A C 1
ATOM 1757 O O . GLU A 1 240 ? 6.233 -22.409 3.093 1.00 90.56 240 GLU A O 1
ATOM 1762 N N . ASP A 1 241 ? 5.610 -24.011 4.531 1.00 94.44 241 ASP A N 1
ATOM 1763 C CA . ASP A 1 241 ? 5.457 -25.062 3.524 1.00 94.44 241 ASP A CA 1
ATOM 1764 C C . ASP A 1 241 ? 4.000 -25.122 3.044 1.00 94.44 241 ASP A C 1
ATOM 1766 O O . ASP A 1 241 ? 3.180 -25.906 3.529 1.00 94.44 241 ASP A O 1
ATOM 1770 N N . ASP A 1 242 ? 3.665 -24.260 2.083 1.00 93.12 242 ASP A N 1
ATOM 1771 C CA . ASP A 1 242 ? 2.308 -24.158 1.534 1.00 93.12 242 ASP A CA 1
ATOM 1772 C C . ASP A 1 242 ? 1.849 -25.451 0.840 1.00 93.12 242 ASP A C 1
ATOM 1774 O O . ASP A 1 242 ? 0.654 -25.759 0.807 1.00 93.12 242 ASP A O 1
ATOM 1778 N N . ALA A 1 243 ? 2.783 -26.222 0.272 1.00 94.25 243 ALA A N 1
ATOM 1779 C CA . ALA A 1 243 ? 2.463 -27.481 -0.390 1.00 94.25 243 ALA A CA 1
ATOM 1780 C C . ALA A 1 243 ? 2.067 -28.545 0.635 1.00 94.25 243 ALA A C 1
ATOM 1782 O O . ALA A 1 243 ? 1.065 -29.242 0.443 1.00 94.25 243 ALA A O 1
ATOM 1783 N N . GLU A 1 244 ? 2.821 -28.654 1.727 1.00 95.62 244 GLU A N 1
ATOM 1784 C CA . GLU A 1 244 ? 2.503 -29.579 2.807 1.00 95.62 244 GLU A CA 1
ATOM 1785 C C . GLU A 1 244 ? 1.260 -29.144 3.583 1.00 95.62 244 GLU A C 1
ATOM 1787 O O . GLU A 1 244 ? 0.391 -29.974 3.849 1.00 95.62 244 GLU A O 1
ATOM 1792 N N . LEU A 1 245 ? 1.091 -27.845 3.848 1.00 96.69 245 LEU A N 1
ATOM 1793 C CA . LEU A 1 245 ? -0.100 -27.313 4.513 1.00 96.69 245 LEU A CA 1
ATOM 1794 C C . LEU A 1 245 ? -1.386 -27.727 3.783 1.00 96.69 245 LEU A C 1
ATOM 1796 O O . LEU A 1 245 ? -2.338 -28.191 4.415 1.00 96.69 245 LEU A O 1
ATOM 1800 N N . ARG A 1 246 ? -1.406 -27.618 2.449 1.00 96.62 246 ARG A N 1
ATOM 1801 C CA . ARG A 1 246 ? -2.547 -28.061 1.633 1.00 96.62 246 ARG A CA 1
ATOM 1802 C C . ARG A 1 246 ? -2.745 -29.568 1.693 1.00 96.62 246 ARG A C 1
ATOM 1804 O O . ARG A 1 246 ? -3.862 -30.011 1.931 1.00 96.62 246 ARG A O 1
ATOM 1811 N N . ARG A 1 247 ? -1.674 -30.356 1.544 1.00 96.25 247 ARG A N 1
ATOM 1812 C CA . ARG A 1 247 ? -1.758 -31.826 1.625 1.00 96.25 247 ARG A CA 1
ATOM 1813 C C . ARG A 1 247 ? -2.333 -32.288 2.958 1.00 96.25 247 ARG A C 1
ATOM 1815 O O . ARG A 1 247 ? -3.176 -33.182 2.978 1.00 96.25 247 ARG A O 1
ATOM 1822 N N . VAL A 1 248 ? -1.888 -31.699 4.066 1.00 95.81 248 VAL A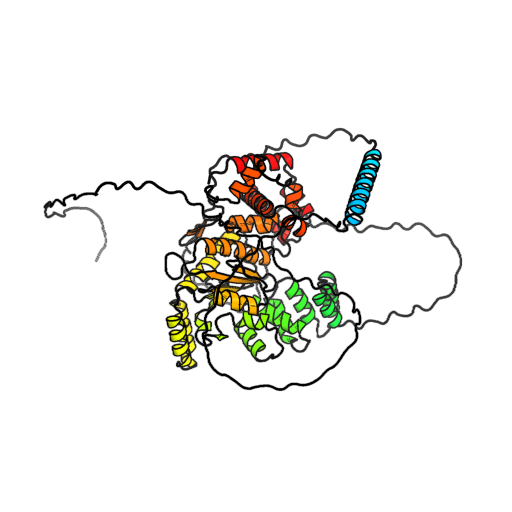 N 1
ATOM 1823 C CA . VAL A 1 248 ? -2.411 -32.025 5.395 1.00 95.81 248 VAL A CA 1
ATOM 1824 C C . VAL A 1 248 ? -3.863 -31.564 5.529 1.00 95.81 248 VAL A C 1
ATOM 1826 O O . VAL A 1 248 ? -4.693 -32.341 5.998 1.00 95.81 248 VAL A O 1
ATOM 1829 N N . SER A 1 249 ? -4.199 -30.351 5.076 1.00 96.81 249 SER A N 1
ATOM 1830 C CA . SER A 1 249 ? -5.578 -29.843 5.074 1.00 96.81 249 SER A CA 1
ATOM 1831 C C . SER A 1 249 ? -6.541 -30.767 4.318 1.00 96.81 249 SER A C 1
ATOM 1833 O O . SER A 1 249 ? -7.605 -31.100 4.844 1.00 96.81 249 SER A O 1
ATOM 1835 N N . ASP A 1 250 ? -6.159 -31.227 3.125 1.00 96.50 250 ASP A N 1
ATOM 1836 C CA . ASP A 1 250 ? -6.963 -32.141 2.308 1.00 96.50 250 ASP A CA 1
ATOM 1837 C C . ASP A 1 250 ? -7.165 -33.483 3.023 1.00 96.50 250 ASP A C 1
ATOM 1839 O O . ASP A 1 250 ? -8.297 -33.938 3.184 1.00 96.50 250 ASP A O 1
ATOM 1843 N N . ARG A 1 251 ? -6.090 -34.073 3.567 1.00 95.69 251 ARG A N 1
ATOM 1844 C CA . ARG A 1 251 ? -6.165 -35.337 4.324 1.00 95.69 251 ARG A CA 1
ATOM 1845 C C . ARG A 1 251 ? -7.062 -35.232 5.558 1.00 95.69 251 ARG A C 1
ATOM 1847 O O . ARG A 1 251 ? -7.806 -36.168 5.844 1.00 95.69 251 ARG A O 1
ATOM 1854 N N . LEU A 1 252 ? -6.989 -34.124 6.303 1.00 95.50 252 LEU A N 1
ATOM 1855 C CA . LEU A 1 252 ? -7.863 -33.879 7.457 1.00 95.50 252 LEU A CA 1
ATOM 1856 C C . LEU A 1 252 ? -9.330 -33.754 7.023 1.00 95.50 252 LEU A C 1
ATOM 1858 O O . LEU A 1 252 ? -10.213 -34.266 7.712 1.00 95.50 252 LEU A O 1
ATOM 1862 N N . GLY A 1 253 ? -9.582 -33.110 5.880 1.00 95.31 253 GLY A N 1
ATOM 1863 C CA . GLY A 1 253 ? -10.903 -33.022 5.262 1.00 95.31 253 GLY A CA 1
ATOM 1864 C C . GLY A 1 253 ? -11.465 -34.387 4.870 1.00 95.31 253 GLY A C 1
ATOM 1865 O O . GLY A 1 253 ? -12.571 -34.725 5.290 1.00 95.31 253 GLY A O 1
ATOM 1866 N N . ASP A 1 254 ? -10.689 -35.189 4.141 1.00 95.38 254 ASP A N 1
ATOM 1867 C CA . ASP A 1 254 ? -11.078 -36.530 3.685 1.00 95.38 254 ASP A CA 1
ATOM 1868 C C . ASP A 1 254 ? -11.345 -37.489 4.855 1.00 95.38 254 ASP A C 1
ATOM 1870 O O . ASP A 1 254 ? -12.232 -38.340 4.788 1.00 95.38 254 ASP A O 1
ATOM 1874 N N . ALA A 1 255 ? -10.606 -37.328 5.956 1.00 93.56 255 ALA A N 1
ATOM 1875 C CA . ALA A 1 255 ? -10.790 -38.103 7.180 1.00 93.56 255 ALA A CA 1
ATOM 1876 C C . ALA A 1 255 ? -11.969 -37.623 8.051 1.00 93.56 255 ALA A C 1
ATOM 1878 O O . ALA A 1 255 ? -12.267 -38.259 9.062 1.00 93.56 255 ALA A O 1
ATOM 1879 N N . GLY A 1 256 ? -12.622 -36.502 7.713 1.00 93.00 256 GLY A N 1
ATOM 1880 C CA . GLY A 1 256 ? -13.668 -35.900 8.545 1.00 93.00 256 GLY A CA 1
ATOM 1881 C C . GLY A 1 256 ? -13.160 -35.437 9.916 1.00 93.00 256 GLY A C 1
ATOM 1882 O O . GLY A 1 256 ? -13.899 -35.483 10.900 1.00 93.00 256 GLY A O 1
ATOM 1883 N N . HIS A 1 257 ? -11.889 -35.035 10.006 1.00 93.81 257 HIS A N 1
ATOM 1884 C CA . HIS A 1 257 ? -11.274 -34.615 11.262 1.00 93.81 257 HIS A CA 1
ATOM 1885 C C . HIS A 1 257 ? -11.934 -33.319 11.785 1.00 93.81 257 HIS A C 1
ATOM 1887 O O . HIS A 1 257 ? -12.180 -32.408 10.990 1.00 93.81 257 HIS A O 1
ATOM 1893 N N . PRO A 1 258 ? -12.179 -33.166 13.103 1.00 90.62 258 PRO A N 1
ATOM 1894 C CA . PRO A 1 258 ? -12.853 -31.983 13.659 1.00 90.62 258 PRO A CA 1
ATOM 1895 C C . PRO A 1 258 ? -12.133 -30.656 13.364 1.00 90.62 258 PRO A C 1
ATOM 1897 O O . PRO A 1 258 ? -12.780 -29.626 13.228 1.00 90.62 258 PRO A O 1
ATOM 1900 N N . ASP A 1 259 ? -10.806 -30.688 13.212 1.00 92.62 259 ASP A N 1
ATOM 1901 C CA . ASP A 1 259 ? -9.984 -29.509 12.878 1.00 92.62 259 ASP A CA 1
ATOM 1902 C C . ASP A 1 259 ? -9.780 -29.270 11.375 1.00 92.62 259 ASP A C 1
ATOM 1904 O O . ASP A 1 259 ? -8.954 -28.443 10.987 1.00 92.62 259 ASP A O 1
ATOM 1908 N N . ALA A 1 260 ? -10.505 -29.980 10.508 1.00 94.56 260 ALA A N 1
ATOM 1909 C CA . ALA A 1 260 ? -10.380 -29.794 9.064 1.00 94.56 260 ALA A CA 1
ATOM 1910 C C . ALA A 1 260 ? -10.682 -28.346 8.637 1.00 94.56 260 ALA A C 1
ATOM 1912 O O . ALA A 1 260 ? -10.006 -27.809 7.762 1.00 94.56 260 ALA A O 1
ATOM 1913 N N . ASP A 1 261 ? -11.651 -27.687 9.282 1.00 96.00 261 ASP A N 1
ATOM 1914 C CA . ASP A 1 261 ? -11.960 -26.276 9.024 1.00 96.00 261 ASP A CA 1
ATOM 1915 C C . ASP A 1 261 ? -10.829 -25.335 9.433 1.00 96.00 261 ASP A C 1
ATOM 1917 O O . ASP A 1 261 ? -10.533 -24.389 8.709 1.00 96.00 261 ASP A O 1
ATOM 1921 N N . LEU A 1 262 ? -10.133 -25.614 10.536 1.00 95.75 262 LEU A N 1
ATOM 1922 C CA . LEU A 1 262 ? -8.994 -24.799 10.953 1.00 95.75 262 LEU A CA 1
ATOM 1923 C C . LEU A 1 262 ? -7.823 -24.937 9.984 1.00 95.75 262 LEU A C 1
ATOM 1925 O O . LEU A 1 262 ? -7.211 -23.933 9.625 1.00 95.75 262 LEU A O 1
ATOM 1929 N N . ALA A 1 263 ? -7.539 -26.152 9.509 1.00 96.06 263 ALA A N 1
ATOM 1930 C CA . ALA A 1 263 ? -6.513 -26.367 8.491 1.00 96.06 263 ALA A CA 1
ATOM 1931 C C . ALA A 1 263 ? -6.859 -25.629 7.184 1.00 96.06 263 ALA A C 1
ATOM 1933 O O . ALA A 1 263 ? -6.015 -24.908 6.649 1.00 96.06 263 ALA A O 1
ATOM 1934 N N . ARG A 1 264 ? -8.125 -25.696 6.742 1.00 97.19 264 ARG A N 1
ATOM 1935 C CA . ARG A 1 264 ? -8.631 -24.885 5.620 1.00 97.19 264 ARG A CA 1
ATOM 1936 C C . ARG A 1 264 ? -8.492 -23.385 5.876 1.00 97.19 264 ARG A C 1
ATOM 1938 O O . ARG A 1 264 ? -8.139 -22.647 4.965 1.00 97.19 264 ARG A O 1
ATOM 1945 N N . GLY A 1 265 ? -8.724 -22.932 7.106 1.00 97.06 265 GLY A N 1
ATOM 1946 C CA . GLY A 1 265 ? -8.539 -21.539 7.508 1.00 97.06 265 GLY A CA 1
ATOM 1947 C C . GLY A 1 265 ? -7.088 -21.066 7.387 1.00 97.06 265 GLY A C 1
ATOM 1948 O O . GLY A 1 265 ? -6.846 -19.952 6.927 1.00 97.06 265 GLY A O 1
ATOM 1949 N N . LEU A 1 266 ? -6.116 -21.915 7.740 1.00 96.94 266 LEU A N 1
ATOM 1950 C CA . LEU A 1 266 ? -4.688 -21.619 7.568 1.00 96.94 266 LEU A CA 1
ATOM 1951 C C . LEU A 1 266 ? -4.298 -21.561 6.084 1.00 96.94 266 LEU A C 1
ATOM 1953 O O . LEU A 1 266 ? -3.528 -20.683 5.694 1.00 96.94 266 LEU A O 1
ATOM 1957 N N . VAL A 1 267 ? -4.862 -22.445 5.252 1.00 96.75 267 VAL A N 1
ATOM 1958 C CA . VAL A 1 267 ? -4.701 -22.389 3.788 1.00 96.75 267 VAL A CA 1
ATOM 1959 C C . VAL A 1 267 ? -5.287 -21.089 3.234 1.00 96.75 267 VAL A C 1
ATOM 1961 O O . VAL A 1 267 ? -4.587 -20.358 2.541 1.00 96.75 267 VAL A O 1
ATOM 1964 N N . ALA A 1 268 ? -6.524 -20.744 3.604 1.00 95.25 268 ALA A N 1
ATOM 1965 C CA . ALA A 1 268 ? -7.172 -19.500 3.187 1.00 95.25 268 ALA A CA 1
ATOM 1966 C C . ALA A 1 268 ? -6.356 -18.261 3.595 1.00 95.25 268 ALA A C 1
ATOM 1968 O O . ALA A 1 268 ? -6.238 -17.307 2.828 1.00 95.25 268 ALA A O 1
ATOM 1969 N N . PHE A 1 269 ? -5.728 -18.289 4.777 1.00 94.25 269 PHE A N 1
ATOM 1970 C CA . PHE A 1 269 ? -4.834 -17.221 5.223 1.00 94.25 269 PHE A CA 1
ATOM 1971 C C . PHE A 1 269 ? -3.621 -17.066 4.295 1.00 94.25 269 PHE A C 1
ATOM 1973 O O . PHE A 1 269 ? -3.283 -15.940 3.927 1.00 94.25 269 PHE A O 1
ATOM 1980 N N . ARG A 1 270 ? -2.976 -18.178 3.912 1.00 91.50 270 ARG A N 1
ATOM 1981 C CA . ARG A 1 270 ? -1.839 -18.186 2.973 1.00 91.50 270 ARG A CA 1
ATOM 1982 C C . ARG A 1 270 ? -2.249 -17.719 1.576 1.00 91.50 270 ARG A C 1
ATOM 1984 O O . ARG A 1 270 ? -1.526 -16.939 0.966 1.00 91.50 270 ARG A O 1
ATOM 1991 N N . ASP A 1 271 ? -3.444 -18.098 1.135 1.00 89.12 271 ASP A N 1
ATOM 1992 C CA . ASP A 1 271 ? -4.014 -17.713 -0.165 1.00 89.12 271 ASP A CA 1
ATOM 1993 C C . ASP A 1 271 ? -4.469 -16.255 -0.228 1.00 89.12 271 ASP A C 1
ATOM 1995 O O . ASP A 1 271 ? -4.774 -15.722 -1.294 1.00 89.12 271 ASP A O 1
ATOM 1999 N N . GLY A 1 272 ? -4.511 -15.590 0.922 1.00 88.75 272 GLY A N 1
ATOM 2000 C CA . GLY A 1 272 ? -4.967 -14.222 1.032 1.00 88.75 272 GLY A CA 1
ATOM 2001 C C . GLY A 1 272 ? -6.491 -14.060 1.037 1.00 88.75 272 GLY A C 1
ATOM 2002 O O . GLY A 1 272 ? -6.976 -12.929 0.937 1.00 88.75 272 GLY A O 1
ATOM 2003 N N . ASP A 1 273 ? -7.248 -15.147 1.206 1.00 91.19 273 ASP A N 1
ATOM 2004 C CA . ASP A 1 273 ? -8.690 -15.122 1.469 1.00 91.19 273 ASP A CA 1
ATOM 2005 C C . ASP A 1 273 ? -8.943 -14.894 2.968 1.00 91.19 273 ASP A C 1
ATOM 2007 O O . ASP A 1 273 ? -9.300 -15.784 3.742 1.00 91.19 273 ASP A O 1
ATOM 2011 N N . PHE A 1 274 ? -8.697 -13.661 3.410 1.00 93.00 274 PHE A N 1
ATOM 2012 C CA . PHE A 1 274 ? -8.839 -13.291 4.818 1.00 93.00 274 PHE A CA 1
ATOM 2013 C C . PHE A 1 274 ? -10.272 -13.323 5.357 1.00 93.00 274 PHE A C 1
ATOM 2015 O O . PHE A 1 274 ? -10.421 -13.667 6.529 1.00 93.00 274 PHE A O 1
ATOM 2022 N N . PRO A 1 275 ? -11.330 -12.997 4.588 1.00 92.25 275 PRO A N 1
ATOM 2023 C CA . PRO A 1 275 ? -12.699 -13.229 5.040 1.00 92.25 275 PRO A CA 1
ATOM 2024 C C . PRO A 1 275 ? -12.957 -14.698 5.392 1.00 92.25 275 PRO A C 1
ATOM 2026 O O . PRO A 1 275 ? -13.482 -14.982 6.476 1.00 92.25 275 PRO A O 1
ATOM 2029 N N . GLN A 1 276 ? -12.544 -15.634 4.531 1.00 93.94 276 GLN A N 1
ATOM 2030 C CA . GLN A 1 276 ? -12.684 -17.060 4.811 1.00 93.94 276 GLN A CA 1
ATOM 2031 C C . GLN A 1 276 ? -11.779 -17.495 5.968 1.00 93.94 276 GLN A C 1
ATOM 2033 O O . GLN A 1 276 ? -12.247 -18.164 6.889 1.00 93.94 276 GLN A O 1
ATOM 2038 N N . ALA A 1 277 ? -10.516 -17.065 5.973 1.00 95.44 277 ALA A N 1
ATOM 2039 C CA . ALA A 1 277 ? -9.571 -17.386 7.037 1.00 95.44 277 ALA A CA 1
ATOM 2040 C C . ALA A 1 277 ? -10.075 -16.915 8.407 1.00 95.44 277 ALA A C 1
ATOM 2042 O O . ALA A 1 277 ? -10.062 -17.684 9.362 1.00 95.44 277 ALA A O 1
ATOM 2043 N N . HIS A 1 278 ? -10.576 -15.682 8.511 1.00 95.12 278 HIS A N 1
ATOM 2044 C CA . HIS A 1 278 ? -11.140 -15.160 9.754 1.00 95.12 278 HIS A CA 1
ATOM 2045 C C . HIS A 1 278 ? -12.337 -16.000 10.210 1.00 95.12 278 HIS A C 1
ATOM 2047 O O . HIS A 1 278 ? -12.394 -16.408 11.365 1.00 95.12 278 HIS A O 1
ATOM 2053 N N . THR A 1 279 ? -13.249 -16.321 9.288 1.00 94.00 279 THR A N 1
ATOM 2054 C CA . THR A 1 279 ? -14.440 -17.132 9.584 1.00 94.00 279 THR A CA 1
ATOM 2055 C C . THR A 1 279 ? -14.071 -18.505 10.144 1.00 94.00 279 THR A C 1
ATOM 2057 O O . THR A 1 279 ? -14.641 -18.931 11.146 1.00 94.00 279 THR A O 1
ATOM 2060 N N . LEU A 1 280 ? -13.115 -19.190 9.516 1.00 95.31 280 LEU A N 1
ATOM 2061 C CA . LEU A 1 280 ? -12.725 -20.543 9.901 1.00 95.31 280 LEU A CA 1
ATOM 2062 C C . LEU A 1 280 ? -11.862 -20.563 11.169 1.00 95.31 280 LEU A C 1
ATOM 2064 O O . LEU A 1 280 ? -12.051 -21.425 12.021 1.00 95.31 280 LEU A O 1
ATOM 2068 N N . LEU A 1 281 ? -10.938 -19.611 11.324 1.00 95.56 281 LEU A N 1
ATOM 2069 C CA . LEU A 1 281 ? -9.965 -19.615 12.420 1.00 95.56 281 LEU A CA 1
ATOM 2070 C C . LEU A 1 281 ? -10.520 -19.045 13.732 1.00 95.56 281 LEU A C 1
ATOM 2072 O O . LEU A 1 281 ? -10.088 -19.479 14.798 1.00 95.56 281 LEU A O 1
ATOM 2076 N N . SER A 1 282 ? -11.492 -18.125 13.688 1.00 90.69 282 SER A N 1
ATOM 2077 C CA . SER A 1 282 ? -12.090 -17.546 14.905 1.00 90.69 282 SER A CA 1
ATOM 2078 C C . SER A 1 282 ? -12.826 -18.565 15.781 1.00 90.69 282 SER A C 1
ATOM 2080 O O . SER A 1 282 ? -13.037 -18.311 16.962 1.00 90.69 282 SER A O 1
ATOM 2082 N N . ALA A 1 283 ? -13.192 -19.733 15.245 1.00 85.19 283 ALA A N 1
ATOM 2083 C CA . ALA A 1 283 ? -13.783 -20.818 16.029 1.00 85.19 283 ALA A CA 1
ATOM 2084 C C . ALA A 1 283 ? -12.750 -21.628 16.839 1.00 85.19 283 ALA A C 1
ATOM 2086 O O . ALA A 1 283 ? -13.137 -22.359 17.746 1.00 85.19 283 ALA A O 1
ATOM 2087 N N . GLY A 1 284 ? -11.457 -21.515 16.514 1.00 82.94 284 GLY A N 1
ATOM 2088 C CA . GLY A 1 284 ? -10.371 -22.303 17.106 1.00 82.94 284 GLY A CA 1
ATOM 2089 C C . GLY A 1 284 ? -9.354 -21.463 17.868 1.00 82.94 284 GLY A C 1
ATOM 2090 O O . GLY A 1 284 ? -8.175 -21.809 17.899 1.00 82.94 284 GLY A O 1
ATOM 2091 N N . GLU A 1 285 ? -9.760 -20.340 18.460 1.00 75.56 285 GLU A N 1
ATOM 2092 C CA . GLU A 1 285 ? -8.847 -19.473 19.217 1.00 75.56 285 GLU A CA 1
ATOM 2093 C C . GLU A 1 285 ? -8.185 -20.198 20.414 1.00 75.56 285 GLU A C 1
ATOM 2095 O O . GLU A 1 285 ? -7.083 -19.856 20.852 1.00 75.56 285 GLU A O 1
ATOM 2100 N N . ASP A 1 286 ? -8.803 -21.262 20.918 1.00 82.50 286 ASP A N 1
ATOM 2101 C CA . ASP A 1 286 ? -8.253 -22.139 21.952 1.00 82.50 286 ASP A CA 1
ATOM 2102 C C . ASP A 1 286 ? -7.123 -23.059 21.444 1.00 82.50 286 ASP A C 1
ATOM 2104 O O . ASP A 1 286 ? -6.328 -23.553 22.244 1.00 82.50 286 ASP A O 1
ATOM 2108 N N . ARG A 1 287 ? -6.970 -23.231 20.122 1.00 84.62 287 ARG A N 1
ATOM 2109 C CA . ARG A 1 287 ? -5.963 -24.107 19.487 1.00 84.62 287 ARG A CA 1
ATOM 2110 C C . ARG A 1 287 ? -4.538 -23.551 19.460 1.00 84.62 287 ARG A C 1
ATOM 2112 O O . ARG A 1 287 ? -3.648 -24.152 18.862 1.00 84.62 287 ARG A O 1
ATOM 2119 N N . GLY A 1 288 ? -4.298 -22.430 20.134 1.00 86.62 288 GLY A N 1
ATOM 2120 C CA . GLY A 1 288 ? -2.966 -21.879 20.371 1.00 86.62 288 GLY A CA 1
ATOM 2121 C C . GLY A 1 288 ? -2.731 -20.513 19.729 1.00 86.62 288 GLY A C 1
ATOM 2122 O O . GLY A 1 288 ? -3.513 -20.023 18.916 1.00 86.62 288 GLY A O 1
ATOM 2123 N N . ALA A 1 289 ? -1.616 -19.885 20.112 1.00 87.06 289 ALA A N 1
ATOM 2124 C CA . ALA A 1 289 ? -1.315 -18.495 19.767 1.00 87.06 289 ALA A CA 1
ATOM 2125 C C . ALA A 1 289 ? -1.224 -18.245 18.253 1.00 87.06 289 ALA A C 1
ATOM 2127 O O . ALA A 1 289 ? -1.665 -17.205 17.782 1.00 87.06 289 ALA A O 1
ATOM 2128 N N . ALA A 1 290 ? -0.705 -19.201 17.479 1.00 89.00 290 ALA A N 1
ATOM 2129 C CA . ALA A 1 290 ? -0.568 -19.059 16.031 1.00 89.00 290 ALA A CA 1
ATOM 2130 C C . ALA A 1 290 ? -1.923 -19.004 15.301 1.00 89.00 290 ALA A C 1
ATOM 2132 O O . ALA A 1 290 ? -2.091 -18.192 14.391 1.00 89.00 290 ALA A O 1
ATOM 2133 N N . VAL A 1 291 ? -2.895 -19.823 15.724 1.00 91.88 291 VAL A N 1
ATOM 2134 C CA . VAL A 1 291 ? -4.261 -19.816 15.172 1.00 91.88 291 VAL A CA 1
ATOM 2135 C C . VAL A 1 291 ? -4.963 -18.512 15.537 1.00 91.88 291 VAL A C 1
ATOM 2137 O O . VAL A 1 291 ? -5.525 -17.866 14.655 1.00 91.88 291 VAL A O 1
ATOM 2140 N N . ARG A 1 292 ? -4.850 -18.068 16.799 1.00 91.06 292 ARG A N 1
ATOM 2141 C CA . ARG A 1 292 ? -5.368 -16.759 17.236 1.00 91.06 292 ARG A CA 1
ATOM 2142 C C . ARG A 1 292 ? -4.775 -15.604 16.442 1.00 91.06 292 ARG A C 1
ATOM 2144 O O . ARG A 1 292 ? -5.512 -14.790 15.901 1.00 91.06 292 ARG A O 1
ATOM 2151 N N . ASP A 1 293 ? -3.452 -15.540 16.329 1.00 90.81 293 ASP A N 1
ATOM 2152 C CA . ASP A 1 293 ? -2.751 -14.482 15.596 1.00 90.81 293 ASP A CA 1
ATOM 2153 C C . ASP A 1 293 ? -3.144 -14.476 14.107 1.00 90.81 293 ASP A C 1
ATOM 2155 O O . ASP A 1 293 ? -3.401 -13.425 13.518 1.00 90.81 293 ASP A O 1
ATOM 2159 N N . ALA A 1 294 ? -3.282 -15.650 13.480 1.00 92.88 294 ALA A N 1
ATOM 2160 C CA . ALA A 1 294 ? -3.817 -15.758 12.123 1.00 92.88 294 ALA A CA 1
ATOM 2161 C C . ALA A 1 294 ? -5.277 -15.266 12.025 1.00 92.88 294 ALA A C 1
ATOM 2163 O O . ALA A 1 294 ? -5.573 -14.454 11.147 1.00 92.88 294 ALA A O 1
ATOM 2164 N N . ALA A 1 295 ? -6.162 -15.664 12.947 1.00 94.38 295 ALA A N 1
ATOM 2165 C CA . ALA A 1 295 ? -7.564 -15.236 12.981 1.00 94.38 295 ALA A CA 1
ATOM 2166 C C . ALA A 1 295 ? -7.714 -13.716 13.156 1.00 94.38 295 ALA A C 1
ATOM 2168 O O . ALA A 1 295 ? -8.494 -13.074 12.446 1.00 94.38 295 ALA A O 1
ATOM 2169 N N . LEU A 1 296 ? -6.941 -13.124 14.071 1.00 94.12 296 LEU A N 1
ATOM 2170 C CA . LEU A 1 296 ? -6.968 -11.693 14.371 1.00 94.12 296 LEU A CA 1
ATOM 2171 C C . LEU A 1 296 ? -6.405 -10.864 13.212 1.00 94.12 296 LEU A C 1
ATOM 2173 O O . LEU A 1 296 ? -7.004 -9.859 12.824 1.00 94.12 296 LEU A O 1
ATOM 2177 N N . ARG A 1 297 ? -5.291 -11.295 12.605 1.00 93.56 297 ARG A N 1
ATOM 2178 C CA . ARG A 1 297 ? -4.747 -10.649 11.398 1.00 93.56 297 ARG A CA 1
ATOM 2179 C C . ARG A 1 297 ? -5.711 -10.754 10.224 1.00 93.56 297 ARG A C 1
ATOM 2181 O O . ARG A 1 297 ? -5.951 -9.751 9.557 1.00 93.56 297 ARG A O 1
ATOM 2188 N N . ALA A 1 298 ? -6.314 -11.922 10.009 1.00 94.25 298 ALA A N 1
ATOM 2189 C CA . ALA A 1 298 ? -7.345 -12.094 8.993 1.00 94.25 298 ALA A CA 1
ATOM 2190 C C . ALA A 1 298 ? -8.531 -11.153 9.235 1.00 94.25 298 ALA A C 1
ATOM 2192 O O . ALA A 1 298 ? -8.986 -10.488 8.308 1.00 94.25 298 ALA A O 1
ATOM 2193 N N . GLY A 1 299 ? -8.959 -10.999 10.490 1.00 94.38 299 GLY A N 1
ATOM 2194 C CA . GLY A 1 299 ? -9.985 -10.036 10.878 1.00 94.38 299 GLY A CA 1
ATOM 2195 C C . GLY A 1 299 ? -9.603 -8.589 10.547 1.00 94.38 299 GLY A C 1
ATOM 2196 O O . GLY A 1 299 ? -10.425 -7.857 9.996 1.00 94.38 299 GLY A O 1
ATOM 2197 N N . LEU A 1 300 ? -8.356 -8.171 10.808 1.00 93.06 300 LEU A N 1
ATOM 2198 C CA . LEU A 1 300 ? -7.877 -6.834 10.425 1.00 93.06 300 LEU A CA 1
ATOM 2199 C C . LEU A 1 300 ? -7.935 -6.625 8.912 1.00 93.06 300 LEU A C 1
ATOM 2201 O O . LEU A 1 300 ? -8.382 -5.572 8.456 1.00 93.06 300 LEU A O 1
ATOM 2205 N N . PHE A 1 301 ? -7.505 -7.623 8.142 1.00 92.38 301 PHE A N 1
ATOM 2206 C CA . PHE A 1 301 ? -7.520 -7.566 6.684 1.00 92.38 301 PHE A CA 1
ATOM 2207 C C . PHE A 1 301 ? -8.930 -7.605 6.105 1.00 92.38 301 PHE A C 1
ATOM 2209 O O . PHE A 1 301 ? -9.179 -6.930 5.116 1.00 92.38 301 PHE A O 1
ATOM 2216 N N . ALA A 1 302 ? -9.860 -8.313 6.741 1.00 92.19 302 ALA A N 1
ATOM 2217 C CA . ALA A 1 302 ? -11.265 -8.394 6.348 1.00 92.19 302 ALA A CA 1
ATOM 2218 C C . ALA A 1 302 ? -12.120 -7.221 6.873 1.00 92.19 302 ALA A C 1
ATOM 2220 O O . ALA A 1 302 ? -13.350 -7.274 6.840 1.00 92.19 302 ALA A O 1
ATOM 2221 N N . GLY A 1 303 ? -11.499 -6.172 7.423 1.00 91.50 303 GLY A N 1
ATOM 2222 C CA . GLY A 1 303 ? -12.210 -4.990 7.908 1.00 91.50 303 GLY A CA 1
ATOM 2223 C C . GLY A 1 303 ? -12.992 -5.187 9.217 1.00 91.50 303 GLY A C 1
ATOM 2224 O O . GLY A 1 303 ? -13.818 -4.347 9.575 1.00 91.50 303 GLY A O 1
ATOM 2225 N N . ARG A 1 304 ? -12.744 -6.269 9.966 1.00 93.44 304 ARG A N 1
ATOM 2226 C CA . ARG A 1 304 ? -13.432 -6.631 11.223 1.00 93.44 304 ARG A CA 1
ATOM 2227 C C . ARG A 1 304 ? -12.803 -5.962 12.453 1.00 93.44 304 ARG A C 1
ATOM 2229 O O . ARG A 1 304 ? -12.609 -6.590 13.488 1.00 93.44 304 ARG A O 1
ATOM 2236 N N . TYR A 1 305 ? -12.478 -4.673 12.353 1.00 92.38 305 TYR A N 1
ATOM 2237 C CA . TYR A 1 305 ? -11.650 -3.972 13.348 1.00 92.38 305 TYR A CA 1
ATOM 2238 C C . TYR A 1 305 ? -12.230 -3.967 14.764 1.00 92.38 305 TYR A C 1
ATOM 2240 O O . TYR A 1 305 ? -11.474 -4.104 15.720 1.00 92.38 305 TYR A O 1
ATOM 2248 N N . ASP A 1 306 ? -13.545 -3.795 14.913 1.00 91.94 306 ASP A N 1
ATOM 2249 C CA . ASP A 1 306 ? -14.171 -3.730 16.238 1.00 91.94 306 ASP A CA 1
ATOM 2250 C C . ASP A 1 306 ? -14.137 -5.105 16.931 1.00 91.94 306 ASP A C 1
ATOM 2252 O O . ASP A 1 306 ? -13.707 -5.185 18.078 1.00 91.94 306 ASP A O 1
ATOM 2256 N N . ALA A 1 307 ? -14.444 -6.188 16.205 1.00 92.81 307 ALA A N 1
ATOM 2257 C CA . ALA A 1 307 ? -14.327 -7.559 16.714 1.00 92.81 307 ALA A CA 1
ATOM 2258 C C . ALA A 1 307 ? -12.877 -7.916 17.086 1.00 92.81 307 ALA A C 1
ATOM 2260 O O . ALA A 1 307 ? -12.625 -8.497 18.138 1.00 92.81 307 ALA A O 1
ATOM 2261 N N . VAL A 1 308 ? -11.906 -7.509 16.260 1.00 94.56 308 VAL A N 1
ATOM 2262 C CA . VAL A 1 308 ? -10.482 -7.727 16.554 1.00 94.56 308 VAL A CA 1
ATOM 2263 C C . VAL A 1 308 ? -10.044 -6.974 17.812 1.00 94.56 308 VAL A C 1
ATOM 2265 O O . VAL A 1 308 ? -9.340 -7.542 18.641 1.00 94.56 308 VAL A O 1
ATOM 2268 N N . ARG A 1 309 ? -10.448 -5.710 17.991 1.00 94.44 309 ARG A N 1
ATOM 2269 C CA . ARG A 1 309 ? -10.120 -4.950 19.212 1.00 94.44 309 ARG A CA 1
ATOM 2270 C C . ARG A 1 309 ? -10.714 -5.593 20.458 1.00 94.44 309 ARG A C 1
ATOM 2272 O O . ARG A 1 309 ? -10.012 -5.712 21.454 1.00 94.44 309 ARG A O 1
ATOM 2279 N N . GLU A 1 310 ? -11.963 -6.035 20.376 1.00 93.56 310 GLU A N 1
ATOM 2280 C CA . GLU A 1 310 ? -12.659 -6.713 21.469 1.00 93.56 310 GLU A CA 1
ATOM 2281 C C . GLU A 1 310 ? -11.940 -8.010 21.884 1.00 93.56 310 GLU A C 1
ATOM 2283 O O . GLU A 1 310 ? -11.758 -8.270 23.073 1.00 93.56 310 GLU A O 1
ATOM 2288 N N . ALA A 1 311 ? -11.463 -8.799 20.916 1.00 92.50 311 ALA A N 1
ATOM 2289 C CA . ALA A 1 311 ? -10.660 -9.990 21.185 1.00 92.50 311 ALA A CA 1
ATOM 2290 C C . ALA A 1 311 ? -9.290 -9.643 21.808 1.00 92.50 311 ALA A C 1
ATOM 2292 O O . ALA A 1 311 ? -8.897 -10.233 22.812 1.00 92.50 311 ALA A O 1
ATOM 2293 N N . LEU A 1 312 ? -8.597 -8.623 21.289 1.00 92.88 312 LEU A N 1
ATOM 2294 C CA . LEU A 1 312 ? -7.297 -8.152 21.800 1.00 92.88 312 LEU A CA 1
ATOM 2295 C C . LEU A 1 312 ? -7.356 -7.502 23.195 1.00 92.88 312 LEU A C 1
ATOM 2297 O O . LEU A 1 312 ? -6.330 -7.369 23.867 1.00 92.88 312 LEU A O 1
ATOM 2301 N N . GLU A 1 313 ? -8.524 -7.030 23.630 1.00 91.31 313 GLU A N 1
ATOM 2302 C CA . GLU A 1 313 ? -8.736 -6.553 25.004 1.00 91.31 313 GLU A CA 1
ATOM 2303 C C . GLU A 1 313 ? -8.828 -7.704 26.001 1.00 91.31 313 GLU A C 1
ATOM 2305 O O . GLU A 1 313 ? -8.422 -7.546 27.152 1.00 91.31 313 GLU A O 1
ATOM 2310 N N . ARG A 1 314 ? -9.338 -8.857 25.557 1.00 89.56 314 ARG A N 1
ATOM 2311 C CA . ARG A 1 314 ? -9.484 -10.066 26.377 1.00 89.56 314 ARG A CA 1
ATOM 2312 C C . ARG A 1 314 ? -8.221 -10.910 26.433 1.00 89.56 314 ARG A C 1
ATOM 2314 O O . ARG A 1 314 ? -8.092 -11.707 27.357 1.00 89.56 314 ARG A O 1
ATOM 2321 N N . ASP A 1 315 ? -7.325 -10.744 25.466 1.00 86.00 315 ASP A N 1
ATOM 2322 C CA . ASP A 1 315 ? -6.074 -11.491 25.378 1.00 86.00 315 ASP A CA 1
ATOM 2323 C C . ASP A 1 315 ? -4.899 -10.659 25.943 1.00 86.00 315 ASP A C 1
ATOM 2325 O O . ASP A 1 315 ? -4.406 -9.743 25.273 1.00 86.00 315 ASP A O 1
ATOM 2329 N N . PRO A 1 316 ? -4.447 -10.927 27.186 1.00 83.25 316 PRO A N 1
ATOM 2330 C CA . PRO A 1 316 ? -3.304 -10.232 27.774 1.00 83.25 316 PRO A CA 1
ATOM 2331 C C . PRO A 1 316 ? -1.975 -10.591 27.094 1.00 83.25 316 PRO A C 1
ATOM 2333 O O . PRO A 1 316 ? -1.031 -9.807 27.189 1.00 83.25 316 PRO A O 1
ATOM 2336 N N . ASP A 1 317 ? -1.917 -11.727 26.395 1.00 84.06 317 ASP A N 1
ATOM 2337 C CA . ASP A 1 317 ? -0.720 -12.265 25.747 1.00 84.06 317 ASP A CA 1
ATOM 2338 C C . ASP A 1 317 ? -0.673 -11.935 24.244 1.00 84.06 317 ASP A C 1
ATOM 2340 O O . ASP A 1 317 ? 0.230 -12.379 23.528 1.00 84.06 317 ASP A O 1
ATOM 2344 N N . ALA A 1 318 ? -1.638 -11.155 23.747 1.00 84.06 318 ALA A N 1
ATOM 2345 C CA . ALA A 1 318 ? -1.699 -10.756 22.350 1.00 84.06 318 ALA A CA 1
ATOM 2346 C C . ALA A 1 318 ? -0.443 -9.994 21.903 1.00 84.06 318 ALA A C 1
ATOM 2348 O O . ALA A 1 318 ? 0.096 -9.160 22.637 1.00 84.06 318 ALA A O 1
ATOM 2349 N N . ASP A 1 319 ? -0.038 -10.215 20.646 1.00 86.38 319 ASP A N 1
ATOM 2350 C CA . ASP A 1 319 ? 1.096 -9.523 20.029 1.00 86.38 319 ASP A CA 1
ATOM 2351 C C . ASP A 1 319 ? 0.953 -7.989 20.197 1.00 86.38 319 ASP A C 1
ATOM 2353 O O . ASP A 1 319 ? -0.003 -7.387 19.682 1.00 86.38 319 ASP A O 1
ATOM 2357 N N . PRO A 1 320 ? 1.900 -7.320 20.889 1.00 90.62 320 PRO A N 1
ATOM 2358 C CA . PRO A 1 320 ? 1.873 -5.874 21.083 1.00 90.62 320 PRO A CA 1
ATOM 2359 C C . PRO A 1 320 ? 1.832 -5.077 19.775 1.00 90.62 320 PRO A C 1
ATOM 2361 O O . PRO A 1 320 ? 1.227 -3.999 19.729 1.00 90.62 320 PRO A O 1
ATOM 2364 N N . VAL A 1 321 ? 2.448 -5.592 18.705 1.00 92.56 321 VAL A N 1
ATOM 2365 C CA . VAL A 1 321 ? 2.417 -4.969 17.376 1.00 92.56 321 VAL A CA 1
ATOM 2366 C C . VAL A 1 321 ? 1.000 -5.033 16.821 1.00 92.56 321 VAL A C 1
ATOM 2368 O O . VAL A 1 321 ? 0.449 -4.010 16.413 1.00 92.56 321 VAL A O 1
ATOM 2371 N N . LEU A 1 322 ? 0.363 -6.203 16.888 1.00 92.12 322 LEU A N 1
ATOM 2372 C CA . LEU A 1 322 ? -1.011 -6.391 16.434 1.00 92.12 322 LEU A CA 1
ATOM 2373 C C . LEU A 1 322 ? -1.994 -5.499 17.203 1.00 92.12 322 LEU A C 1
ATOM 2375 O O . LEU A 1 322 ? -2.847 -4.846 16.595 1.00 92.12 322 LEU A O 1
ATOM 2379 N N . LYS A 1 323 ? -1.823 -5.391 18.526 1.00 92.94 323 LYS A N 1
ATOM 2380 C CA . LYS A 1 323 ? -2.592 -4.468 19.370 1.00 92.94 323 LYS A CA 1
ATOM 2381 C C . LYS A 1 323 ? -2.390 -3.018 18.937 1.00 92.94 323 LYS A C 1
ATOM 2383 O O . LYS A 1 323 ? -3.357 -2.291 18.712 1.00 92.94 323 LYS A O 1
ATOM 2388 N N . THR A 1 324 ? -1.145 -2.607 18.727 1.00 94.31 324 THR A N 1
ATOM 2389 C CA . THR A 1 324 ? -0.812 -1.253 18.263 1.00 94.31 324 THR A CA 1
ATOM 2390 C C . THR A 1 324 ? -1.487 -0.921 16.926 1.00 94.31 324 THR A C 1
ATOM 2392 O O . THR A 1 324 ? -2.031 0.173 16.765 1.00 94.31 324 THR A O 1
ATOM 2395 N N . LEU A 1 325 ? -1.538 -1.870 15.989 1.00 95.19 325 LEU A N 1
ATOM 2396 C CA . LEU A 1 325 ? -2.194 -1.700 14.689 1.00 95.19 325 LEU A CA 1
ATOM 2397 C C . LEU A 1 325 ? -3.732 -1.670 14.801 1.00 95.19 325 LEU A C 1
ATOM 2399 O O . LEU A 1 325 ? -4.400 -0.787 14.248 1.00 95.19 325 LEU A O 1
ATOM 2403 N N . ALA A 1 326 ? -4.332 -2.590 15.554 1.00 94.56 326 ALA A N 1
ATOM 2404 C CA . ALA A 1 326 ? -5.786 -2.660 15.689 1.00 94.56 326 ALA A CA 1
ATOM 2405 C C . ALA A 1 326 ? -6.370 -1.360 16.273 1.00 94.56 326 ALA A C 1
ATOM 2407 O O . ALA A 1 326 ? -7.274 -0.745 15.687 1.00 94.56 326 ALA A O 1
ATOM 2408 N N . PHE A 1 327 ? -5.807 -0.886 17.386 1.00 93.75 327 PHE A N 1
ATOM 2409 C CA . PHE A 1 327 ? -6.227 0.353 18.050 1.00 93.75 327 PHE A CA 1
ATOM 2410 C C . PHE A 1 327 ? -5.757 1.606 17.308 1.00 93.75 327 PHE A C 1
ATOM 2412 O O . PHE A 1 327 ? -6.443 2.631 17.306 1.00 93.75 327 PHE A O 1
ATOM 2419 N N . GLY A 1 328 ? -4.628 1.503 16.611 1.00 94.50 328 GLY A N 1
ATOM 2420 C CA . GLY A 1 328 ? -4.031 2.596 15.871 1.00 94.50 328 GLY A CA 1
ATOM 2421 C C . GLY A 1 328 ? -3.336 3.624 16.771 1.00 94.50 328 GLY A C 1
ATOM 2422 O O . GLY A 1 328 ? -3.312 3.523 18.001 1.00 94.50 328 GLY A O 1
ATOM 2423 N N . PRO A 1 329 ? -2.749 4.656 16.158 1.00 93.62 329 PRO A N 1
ATOM 2424 C CA . PRO A 1 329 ? -1.738 5.477 16.815 1.00 93.62 329 PRO A CA 1
ATOM 2425 C C . PRO A 1 329 ? -2.272 6.465 17.848 1.00 93.62 329 PRO A C 1
ATOM 2427 O O . PRO A 1 329 ? -1.552 6.847 18.772 1.00 93.62 329 PRO A O 1
ATOM 2430 N N . PHE A 1 330 ? -3.523 6.891 17.691 1.00 94.06 330 PHE A N 1
ATOM 2431 C CA . PHE A 1 330 ? -4.106 7.972 18.481 1.00 94.06 330 PHE A CA 1
ATOM 2432 C C . PHE A 1 330 ? -4.803 7.485 19.752 1.00 94.06 330 PHE A C 1
ATOM 2434 O O . PHE A 1 330 ? -5.049 8.287 20.648 1.00 94.06 330 PHE A O 1
ATOM 2441 N N . HIS A 1 331 ? -5.092 6.185 19.858 1.00 92.88 331 HIS A N 1
ATOM 2442 C CA . HIS A 1 331 ? -5.889 5.634 20.953 1.00 92.88 331 HIS A CA 1
ATOM 2443 C C . HIS A 1 331 ? -5.260 5.877 22.333 1.00 92.88 331 HIS A C 1
ATOM 2445 O O . HIS A 1 331 ? -5.952 6.306 23.247 1.00 92.88 331 HIS A O 1
ATOM 2451 N N . ALA A 1 332 ? -3.943 5.699 22.470 1.00 89.12 332 ALA A N 1
ATOM 2452 C CA . ALA A 1 332 ? -3.256 5.875 23.753 1.00 89.12 332 ALA A CA 1
ATOM 2453 C C . ALA A 1 332 ? -3.277 7.326 24.274 1.00 89.12 332 ALA A C 1
ATOM 2455 O O . ALA A 1 332 ? -3.280 7.544 25.480 1.00 89.12 332 ALA A O 1
ATOM 2456 N N . ARG A 1 333 ? -3.279 8.319 23.373 1.00 89.38 333 ARG A N 1
ATOM 2457 C CA . ARG A 1 333 ? -3.228 9.747 23.740 1.00 89.38 333 ARG A CA 1
ATOM 2458 C C . ARG A 1 333 ? -4.613 10.379 23.826 1.00 89.38 333 ARG A C 1
ATOM 2460 O O . ARG A 1 333 ? -4.827 11.266 24.642 1.00 89.38 333 ARG A O 1
ATOM 2467 N N . THR A 1 334 ? -5.525 9.945 22.962 1.00 93.75 334 THR A N 1
ATOM 2468 C CA . THR A 1 334 ? -6.876 10.495 22.819 1.00 93.75 334 THR A CA 1
ATOM 2469 C C . THR A 1 334 ? -7.872 9.364 22.550 1.00 93.75 334 THR A C 1
ATOM 2471 O O . THR A 1 334 ? -8.284 9.158 21.399 1.00 93.75 334 THR A O 1
ATOM 2474 N N . PRO A 1 335 ? -8.215 8.569 23.578 1.00 92.56 335 PRO A N 1
ATOM 2475 C CA . PRO A 1 335 ? -8.982 7.336 23.413 1.00 92.56 335 PRO A CA 1
ATOM 2476 C C . PRO A 1 335 ? -10.395 7.579 22.877 1.00 92.56 335 PRO A C 1
ATOM 2478 O O . PRO A 1 335 ? -10.903 6.764 22.106 1.00 92.56 335 PRO A O 1
ATOM 2481 N N . PHE A 1 336 ? -11.016 8.714 23.212 1.00 93.81 336 PHE A N 1
ATOM 2482 C CA . PHE A 1 336 ? -12.363 9.043 22.757 1.00 93.81 336 PHE A CA 1
ATOM 2483 C C . PHE A 1 336 ? -12.356 9.641 21.346 1.00 93.81 336 PHE A C 1
ATOM 2485 O O . PHE A 1 336 ? -13.223 9.311 20.532 1.00 93.81 336 PHE A O 1
ATOM 2492 N N . ALA A 1 337 ? -11.377 10.492 21.023 1.00 95.81 337 ALA A N 1
ATOM 2493 C CA . ALA A 1 337 ? -11.252 11.102 19.701 1.00 95.81 337 ALA A CA 1
ATOM 2494 C C . ALA A 1 337 ? -10.703 10.147 18.636 1.00 95.81 337 ALA A C 1
ATOM 2496 O O . ALA A 1 337 ? -11.012 10.343 17.463 1.00 95.81 337 ALA A O 1
ATOM 2497 N N . ALA A 1 338 ? -9.953 9.101 19.002 1.00 95.12 338 ALA A N 1
ATOM 2498 C CA . ALA A 1 338 ? -9.326 8.183 18.046 1.00 95.12 338 ALA A CA 1
ATOM 2499 C C . ALA A 1 338 ? -10.314 7.616 17.007 1.00 95.12 338 ALA A C 1
ATOM 2501 O O . ALA A 1 338 ? -10.003 7.578 15.818 1.00 95.12 338 ALA A O 1
ATOM 2502 N N . ARG A 1 339 ? -11.546 7.278 17.415 1.00 93.19 339 ARG A N 1
ATOM 2503 C CA . ARG A 1 339 ? -12.600 6.797 16.499 1.00 93.19 339 ARG A CA 1
ATOM 2504 C C . ARG A 1 339 ? -13.096 7.859 15.514 1.00 93.19 339 ARG A C 1
ATOM 2506 O O . ARG A 1 339 ? -13.587 7.518 14.438 1.00 93.19 339 ARG A O 1
ATOM 2513 N N . ALA A 1 340 ? -12.970 9.142 15.850 1.00 96.38 340 ALA A N 1
ATOM 2514 C CA . ALA A 1 340 ? -13.290 10.257 14.959 1.00 96.38 340 ALA A CA 1
ATOM 2515 C C . ALA A 1 340 ? -12.163 10.579 13.960 1.00 96.38 340 ALA A C 1
ATOM 2517 O O . ALA A 1 340 ? -12.425 11.266 12.971 1.00 96.38 340 ALA A O 1
ATOM 2518 N N . LEU A 1 341 ? -10.948 10.073 14.203 1.00 97.25 341 LEU A N 1
ATOM 2519 C CA . LEU A 1 341 ? -9.778 10.198 13.323 1.00 97.25 341 LEU A CA 1
ATOM 2520 C C . LEU A 1 341 ? -9.642 9.043 12.328 1.00 97.25 341 LEU A C 1
ATOM 2522 O O . LEU A 1 341 ? -8.725 9.032 11.518 1.00 97.25 341 LEU A O 1
ATOM 2526 N N . GLU A 1 342 ? -10.533 8.061 12.406 1.00 96.38 342 GLU A N 1
ATOM 2527 C CA . GLU A 1 342 ? -10.524 6.836 11.617 1.00 96.38 342 GLU A CA 1
ATOM 2528 C C . GLU A 1 342 ? -11.743 6.789 10.704 1.00 96.38 342 GLU A C 1
ATOM 2530 O O . GLU A 1 342 ? -12.847 7.116 11.148 1.00 96.38 342 GLU A O 1
ATOM 2535 N N . GLN A 1 343 ? -11.582 6.337 9.459 1.00 96.00 343 GLN A N 1
ATOM 2536 C CA . GLN A 1 343 ? -12.707 5.944 8.610 1.00 96.00 343 GLN A CA 1
ATOM 2537 C C . GLN A 1 343 ? -12.322 4.899 7.564 1.00 96.00 343 GLN A C 1
ATOM 2539 O O . GLN A 1 343 ? -11.170 4.818 7.149 1.00 96.00 343 GLN A O 1
ATOM 2544 N N . ILE A 1 344 ? -13.320 4.149 7.105 1.00 95.69 344 ILE A N 1
ATOM 2545 C CA . ILE A 1 344 ? -13.233 3.406 5.849 1.00 95.69 344 ILE A CA 1
ATOM 2546 C C . ILE A 1 344 ? -13.467 4.393 4.707 1.00 95.69 344 ILE A C 1
ATOM 2548 O O . ILE A 1 344 ? -14.291 5.306 4.840 1.00 95.69 344 ILE A O 1
ATOM 2552 N N . THR A 1 345 ? -12.704 4.264 3.626 1.00 95.81 345 THR A N 1
ATOM 2553 C CA . THR A 1 345 ? -12.869 5.120 2.451 1.00 95.81 345 THR A CA 1
ATOM 2554 C C . THR A 1 345 ? -14.240 4.894 1.802 1.00 95.81 345 THR A C 1
ATOM 2556 O O . THR A 1 345 ? -14.822 3.823 1.981 1.00 95.81 345 THR A O 1
ATOM 2559 N N . PRO A 1 346 ? -14.811 5.890 1.099 1.00 94.06 346 PRO A N 1
ATOM 2560 C CA . PRO A 1 346 ? -16.121 5.757 0.460 1.00 94.06 346 PRO A CA 1
ATOM 2561 C C . PRO A 1 346 ? -16.280 4.514 -0.423 1.00 94.06 346 PRO A C 1
ATOM 2563 O O . PRO A 1 346 ? -17.326 3.874 -0.355 1.00 94.06 346 PRO A O 1
ATOM 2566 N N . GLU A 1 347 ? -15.242 4.142 -1.178 1.00 92.06 347 GLU A N 1
ATOM 2567 C CA . GLU A 1 347 ? -15.254 2.943 -2.034 1.00 92.06 347 GLU A CA 1
ATOM 2568 C C . GLU A 1 347 ? -14.894 1.648 -1.271 1.00 92.06 347 GLU A C 1
ATOM 2570 O O . GLU A 1 347 ? -14.803 0.560 -1.840 1.00 92.06 347 GLU A O 1
ATOM 2575 N N . GLY A 1 348 ? -14.655 1.736 0.041 1.00 92.25 348 GLY A N 1
ATOM 2576 C CA . GLY A 1 348 ? -14.320 0.591 0.885 1.00 92.25 348 GLY A CA 1
ATOM 2577 C C . GLY A 1 348 ? -12.928 0.010 0.636 1.00 92.25 348 GLY A C 1
ATOM 2578 O O . GLY A 1 348 ? -12.671 -1.127 1.041 1.00 92.25 348 GLY A O 1
ATOM 2579 N N . HIS A 1 349 ? -12.050 0.724 -0.072 1.00 92.44 349 HIS A N 1
ATOM 2580 C CA . HIS A 1 349 ? -10.719 0.235 -0.437 1.00 92.44 349 HIS A CA 1
ATOM 2581 C C . HIS A 1 349 ? -9.752 0.242 0.739 1.00 92.44 349 HIS A C 1
ATOM 2583 O O . HIS A 1 349 ? -8.977 -0.696 0.876 1.00 92.44 349 HIS A O 1
ATOM 2589 N N . TYR A 1 350 ? -9.811 1.259 1.602 1.00 95.44 350 TYR A N 1
ATOM 2590 C CA . TYR A 1 350 ? -8.863 1.410 2.704 1.00 95.44 350 TYR A CA 1
ATOM 2591 C C . TYR A 1 350 ? -9.544 1.760 4.018 1.00 95.44 350 TYR A C 1
ATOM 2593 O O . TYR A 1 350 ? -10.596 2.400 4.062 1.00 95.44 350 TYR A O 1
ATOM 2601 N N . ARG A 1 351 ? -8.864 1.431 5.113 1.00 96.56 351 ARG A N 1
ATOM 2602 C CA . ARG A 1 351 ? -9.035 2.090 6.403 1.00 96.56 351 ARG A CA 1
ATOM 2603 C C . ARG A 1 351 ? -7.972 3.167 6.527 1.00 96.56 351 ARG A C 1
ATOM 2605 O O . ARG A 1 351 ? -6.783 2.875 6.476 1.00 96.56 351 ARG A O 1
ATOM 2612 N N . VAL A 1 352 ? -8.385 4.406 6.742 1.00 97.88 352 VAL A N 1
ATOM 2613 C CA . VAL A 1 352 ? -7.469 5.534 6.922 1.00 97.88 352 VAL A CA 1
ATOM 2614 C C . VAL A 1 352 ? -7.605 6.113 8.323 1.00 97.88 352 VAL A C 1
ATOM 2616 O O . VAL A 1 352 ? -8.710 6.219 8.861 1.00 97.88 352 VAL A O 1
ATOM 2619 N N . MET A 1 353 ? -6.478 6.497 8.915 1.00 97.88 353 MET A N 1
ATOM 2620 C CA . MET A 1 353 ? -6.407 7.144 10.219 1.00 97.88 353 MET A CA 1
ATOM 2621 C C . MET A 1 353 ? -5.444 8.322 10.175 1.00 97.88 353 MET A C 1
ATOM 2623 O O . MET A 1 353 ? -4.273 8.152 9.841 1.00 97.88 353 MET A O 1
ATOM 2627 N N . THR A 1 354 ? -5.918 9.514 10.535 1.00 96.88 354 THR A N 1
ATOM 2628 C CA . THR A 1 354 ? -5.067 10.707 10.534 1.00 96.88 354 THR A CA 1
ATOM 2629 C C . THR A 1 354 ? -5.569 11.797 11.468 1.00 96.88 354 THR A C 1
ATOM 2631 O O . THR A 1 354 ? -6.772 11.956 11.653 1.00 96.88 354 THR A O 1
ATOM 2634 N N . ASP A 1 355 ? -4.634 12.566 12.018 1.00 95.12 355 ASP A N 1
ATOM 2635 C CA . ASP A 1 355 ? -4.845 13.830 12.728 1.00 95.12 355 ASP A CA 1
ATOM 2636 C C . ASP A 1 355 ? -4.534 15.058 11.844 1.00 95.12 355 ASP A C 1
ATOM 2638 O O . ASP A 1 355 ? -4.632 16.200 12.295 1.00 95.12 355 ASP A O 1
ATOM 2642 N N . LEU A 1 356 ? -4.183 14.857 10.566 1.00 93.38 356 LEU A N 1
ATOM 2643 C CA . LEU A 1 356 ? -3.765 15.928 9.6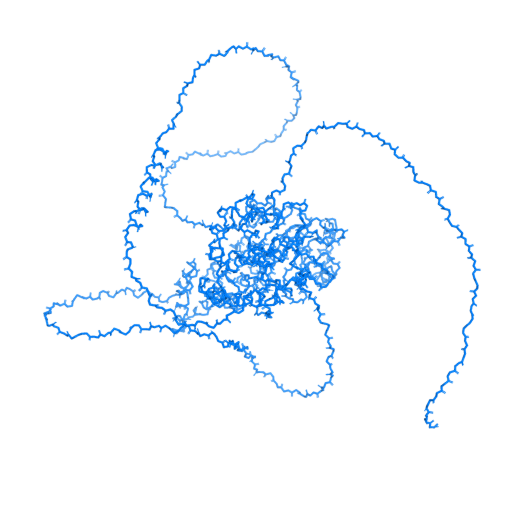63 1.00 93.38 356 LEU A CA 1
ATOM 2644 C C . LEU A 1 356 ? -4.836 17.022 9.522 1.00 93.38 356 LEU A C 1
ATOM 2646 O O . LEU A 1 356 ? -5.980 16.786 9.128 1.00 93.38 356 LEU A O 1
ATOM 2650 N N . GLY A 1 357 ? -4.448 18.271 9.767 1.00 90.81 357 GLY A N 1
ATOM 2651 C CA . GLY A 1 357 ? -5.362 19.414 9.712 1.00 90.81 357 GLY A CA 1
ATOM 2652 C C . GLY A 1 357 ? -6.170 19.644 10.993 1.00 90.81 357 GLY A C 1
ATOM 2653 O O . GLY A 1 357 ? -7.067 20.490 10.974 1.00 90.81 357 GLY A O 1
ATOM 2654 N N . LEU A 1 358 ? -5.850 18.938 12.081 1.00 92.00 358 LEU A N 1
ATOM 2655 C CA . LEU A 1 358 ? -6.218 19.308 13.446 1.00 92.00 358 LEU A CA 1
ATOM 2656 C C . LEU A 1 358 ? -4.972 19.771 14.209 1.00 92.00 358 LEU A C 1
ATOM 2658 O O . LEU A 1 358 ? -3.917 19.154 14.108 1.00 92.00 358 LEU A O 1
ATOM 2662 N N . SER A 1 359 ? -5.088 20.848 14.987 1.00 91.19 359 SER A N 1
ATOM 2663 C CA . SER A 1 359 ? -4.055 21.209 15.965 1.00 91.19 359 SER A CA 1
ATOM 2664 C C . SER A 1 359 ? -4.132 20.305 17.200 1.00 91.19 359 SER A C 1
ATOM 2666 O O . SER A 1 359 ? -5.168 19.684 17.463 1.00 91.19 359 SER A O 1
ATOM 2668 N N . ALA A 1 360 ? -3.064 20.271 18.000 1.00 90.69 360 ALA A N 1
ATOM 2669 C CA . ALA A 1 360 ? -3.046 19.525 19.257 1.00 90.69 360 ALA A CA 1
ATOM 2670 C C . ALA A 1 360 ? -4.181 19.966 20.203 1.00 90.69 360 ALA A C 1
ATOM 2672 O O . ALA A 1 360 ? -4.853 19.126 20.799 1.00 90.69 360 ALA A O 1
ATOM 2673 N N . GLU A 1 361 ? -4.466 21.269 20.278 1.00 94.12 361 GLU A N 1
ATOM 2674 C CA . GLU A 1 361 ? -5.543 21.829 21.103 1.00 94.12 361 GLU A CA 1
ATOM 2675 C C . GLU A 1 361 ? -6.922 21.414 20.583 1.00 94.12 361 GLU A C 1
ATOM 2677 O O . GLU A 1 361 ? -7.810 21.073 21.364 1.00 94.12 361 GLU A O 1
ATOM 2682 N N . GLN A 1 362 ? -7.115 21.415 19.259 1.00 94.75 362 GLN A N 1
ATOM 2683 C CA . GLN A 1 362 ? -8.365 20.959 18.646 1.00 94.75 362 GLN A CA 1
ATOM 2684 C C . GLN A 1 362 ? -8.605 19.475 18.915 1.00 94.75 362 GLN A C 1
ATOM 2686 O O . GLN A 1 362 ? -9.738 19.079 19.201 1.00 94.75 362 GLN A O 1
ATOM 2691 N N . LEU A 1 363 ? -7.548 18.668 18.836 1.00 94.44 363 LEU A N 1
ATOM 2692 C CA . LEU A 1 363 ? -7.613 17.242 19.098 1.00 94.44 363 LEU A CA 1
ATOM 2693 C C . LEU A 1 363 ? -7.931 16.956 20.577 1.00 94.44 363 LEU A C 1
ATOM 2695 O O . LEU A 1 363 ? -8.854 16.194 20.860 1.00 94.44 363 LEU A O 1
ATOM 2699 N N . GLN A 1 364 ? -7.259 17.629 21.515 1.00 95.75 364 GLN A N 1
ATOM 2700 C CA . GLN A 1 364 ? -7.555 17.519 22.950 1.00 95.75 364 GLN A CA 1
ATOM 2701 C C . GLN A 1 364 ? -8.978 17.984 23.287 1.00 95.75 364 GLN A C 1
ATOM 2703 O O . GLN A 1 364 ? -9.692 17.321 24.038 1.00 95.75 364 GLN A O 1
ATOM 2708 N N . ALA A 1 365 ? -9.435 19.094 22.699 1.00 96.94 365 ALA A N 1
ATOM 2709 C CA . ALA A 1 365 ? -10.794 19.589 22.904 1.00 96.94 365 ALA A CA 1
ATOM 2710 C C . ALA A 1 365 ? -11.856 18.617 22.360 1.00 96.94 365 ALA A C 1
ATOM 2712 O O . ALA A 1 365 ? -12.919 18.455 22.966 1.00 96.94 365 ALA A O 1
ATOM 2713 N N . LEU A 1 366 ? -11.586 17.966 21.223 1.00 97.06 366 LEU A N 1
ATOM 2714 C CA . LEU A 1 366 ? -12.456 16.930 20.671 1.00 97.06 366 LEU A CA 1
ATOM 2715 C C . LEU A 1 366 ? -12.525 15.712 21.599 1.00 97.06 366 LEU A C 1
ATOM 2717 O O . LEU A 1 366 ? -13.625 15.218 21.853 1.00 97.06 366 LEU A O 1
ATOM 2721 N N . ASP A 1 367 ? -11.381 15.266 22.117 1.00 97.62 367 ASP A N 1
ATOM 2722 C CA . ASP A 1 367 ? -11.292 14.125 23.029 1.00 97.62 367 ASP A CA 1
ATOM 2723 C C . ASP A 1 367 ? -12.049 14.385 24.336 1.00 97.62 367 ASP A C 1
ATOM 2725 O O . ASP A 1 367 ? -12.971 13.640 24.669 1.00 97.62 367 ASP A O 1
ATOM 2729 N N . ALA A 1 368 ? -11.781 15.518 24.994 1.00 97.44 368 ALA A N 1
ATOM 2730 C CA . ALA A 1 368 ? -12.476 15.926 26.214 1.00 97.44 368 ALA A CA 1
ATOM 2731 C C . ALA A 1 368 ? -13.996 16.019 26.007 1.00 97.44 368 ALA A C 1
ATOM 2733 O O . ALA A 1 368 ? -14.787 15.564 26.838 1.00 97.44 368 ALA A O 1
ATOM 2734 N N . LYS A 1 369 ? -14.429 16.565 24.864 1.00 97.19 369 LYS A N 1
ATOM 2735 C CA . LYS A 1 369 ? -15.851 16.656 24.521 1.00 97.19 369 LYS A CA 1
ATOM 2736 C C . LYS A 1 369 ? -16.490 15.279 24.342 1.00 97.19 369 LYS A C 1
ATOM 2738 O O . LYS A 1 369 ? -17.615 15.071 24.798 1.00 97.19 369 LYS A O 1
ATOM 2743 N N . LEU A 1 370 ? -15.819 14.356 23.655 1.00 96.75 370 LEU A N 1
ATOM 2744 C CA . LEU A 1 370 ? -16.321 12.997 23.447 1.00 96.75 370 LEU A CA 1
ATOM 2745 C C . LEU A 1 370 ? -16.340 12.197 24.758 1.00 96.75 370 LEU A C 1
ATOM 2747 O O . LEU A 1 370 ? -17.325 11.499 25.005 1.00 96.75 370 LEU A O 1
ATOM 2751 N N . GLY A 1 371 ? -15.333 12.364 25.620 1.00 95.94 371 GLY A N 1
ATOM 2752 C CA . GLY A 1 371 ? -15.279 11.757 26.953 1.00 95.94 371 GLY A CA 1
ATOM 2753 C C . GLY A 1 371 ? -16.393 12.246 27.884 1.00 95.94 371 GLY A C 1
ATOM 2754 O O . GLY A 1 371 ? -17.020 11.446 28.571 1.00 95.94 371 GLY A O 1
ATOM 2755 N N . ALA A 1 372 ? -16.731 13.539 27.835 1.00 96.50 372 ALA A N 1
ATOM 2756 C CA . ALA A 1 372 ? -17.850 14.108 28.594 1.00 96.50 372 ALA A CA 1
ATOM 2757 C C . ALA A 1 372 ? -19.241 13.775 28.008 1.00 96.50 372 ALA A C 1
ATOM 2759 O O . ALA A 1 372 ? -20.268 14.022 28.643 1.00 96.50 372 ALA A O 1
ATOM 2760 N N . THR A 1 373 ? -19.305 13.241 26.783 1.00 96.44 373 THR A N 1
ATOM 2761 C CA . THR A 1 373 ? -20.567 12.885 26.120 1.00 96.44 373 THR A CA 1
ATOM 2762 C C . THR A 1 373 ? -21.031 11.496 26.564 1.00 96.44 373 THR A C 1
ATOM 2764 O O . THR A 1 373 ? -20.246 10.548 26.598 1.00 96.44 373 THR A O 1
ATOM 2767 N N . LYS A 1 374 ? -22.333 11.356 26.859 1.00 95.50 374 LYS A N 1
ATOM 2768 C CA . LYS A 1 374 ? -22.968 10.064 27.175 1.00 95.50 374 LYS A CA 1
ATOM 2769 C C . LYS A 1 374 ? -22.753 9.054 26.043 1.00 95.50 374 LYS A C 1
ATOM 2771 O O . LYS A 1 374 ? -22.883 9.423 24.876 1.00 95.50 374 LYS A O 1
ATOM 2776 N N . GLU A 1 375 ? -22.537 7.787 26.396 1.00 91.00 375 GLU A N 1
ATOM 2777 C CA . GLU A 1 375 ? -22.292 6.680 25.453 1.00 91.00 375 GLU A CA 1
ATOM 2778 C C . GLU A 1 375 ? -23.286 6.671 24.281 1.00 91.00 375 GLU A C 1
ATOM 2780 O O . GLU A 1 375 ? -22.892 6.749 23.120 1.00 91.00 375 GLU A O 1
ATOM 2785 N N . SER A 1 376 ? -24.587 6.732 24.588 1.00 92.50 376 SER A N 1
ATOM 2786 C CA . SER A 1 376 ? -25.675 6.697 23.599 1.00 92.50 376 SER A CA 1
ATOM 2787 C C . SER A 1 376 ? -25.638 7.825 22.562 1.00 92.50 376 SER A C 1
ATOM 2789 O O . SER A 1 376 ? -26.230 7.707 21.493 1.00 92.50 376 SER A O 1
ATOM 2791 N N . SER A 1 377 ? -24.958 8.935 22.860 1.00 94.94 377 SER A N 1
ATOM 2792 C CA . SER A 1 377 ? -24.827 10.093 21.967 1.00 94.94 377 SER A CA 1
ATOM 2793 C C . SER A 1 377 ? -23.436 10.217 21.338 1.00 94.94 377 SER A C 1
ATOM 2795 O O . SER A 1 377 ? -23.263 10.993 20.392 1.00 94.94 377 SER A O 1
ATOM 2797 N N . ARG A 1 378 ? -22.439 9.473 21.837 1.00 94.81 378 ARG A N 1
ATOM 2798 C CA . ARG A 1 378 ? -21.035 9.627 21.436 1.00 94.81 378 ARG A CA 1
ATOM 2799 C C . ARG A 1 378 ? -20.822 9.264 19.973 1.00 94.81 378 ARG A C 1
ATOM 2801 O O . ARG A 1 378 ? -20.205 10.040 19.247 1.00 94.81 378 ARG A O 1
ATOM 2808 N N . GLU A 1 379 ? -21.425 8.173 19.511 1.00 93.75 379 GLU A N 1
ATOM 2809 C CA . GLU A 1 379 ? -21.304 7.714 18.121 1.00 93.75 379 GLU A CA 1
ATOM 2810 C C . GLU A 1 379 ? -21.806 8.762 17.110 1.00 93.75 379 GLU A C 1
ATOM 2812 O O . GLU A 1 379 ? -21.191 9.009 16.072 1.00 93.75 379 GLU A O 1
ATOM 2817 N N . THR A 1 380 ? -22.887 9.476 17.439 1.00 95.81 380 THR A N 1
ATOM 2818 C CA . THR A 1 380 ? -23.392 10.572 16.594 1.00 95.81 380 THR A CA 1
ATOM 2819 C C . THR A 1 380 ? -22.382 11.720 16.502 1.00 95.81 380 THR A C 1
ATOM 2821 O O . THR A 1 380 ? -22.183 12.306 15.431 1.00 95.81 380 THR A O 1
ATOM 2824 N N . LEU A 1 381 ? -21.711 12.045 17.612 1.00 96.44 381 LEU A N 1
ATOM 2825 C CA . LEU A 1 381 ? -20.682 13.080 17.635 1.00 96.44 381 LEU A CA 1
ATOM 2826 C C . LEU A 1 381 ? -19.420 12.644 16.876 1.00 96.44 381 LEU A C 1
ATOM 2828 O O . LEU A 1 381 ? -18.880 13.460 16.128 1.00 96.44 381 LEU A O 1
ATOM 2832 N N . VAL A 1 382 ? -19.010 11.375 16.992 1.00 96.75 382 VAL A N 1
ATOM 2833 C CA . VAL A 1 382 ? -17.910 10.772 16.215 1.00 96.75 382 VAL A CA 1
ATOM 2834 C C . VAL A 1 382 ? -18.179 10.907 14.718 1.00 96.75 382 VAL A C 1
ATOM 2836 O O . VAL A 1 382 ? -17.369 11.500 14.004 1.00 96.75 382 VAL A O 1
ATOM 2839 N N . LYS A 1 383 ? -19.353 10.471 14.239 1.00 96.06 383 LYS A N 1
ATOM 2840 C CA . LYS A 1 383 ? -19.749 10.601 12.823 1.00 96.06 383 LYS A CA 1
ATOM 2841 C C . LYS A 1 383 ? -19.703 12.055 12.346 1.00 96.06 383 LYS A C 1
ATOM 2843 O O . LYS A 1 383 ? -19.221 12.348 11.249 1.00 96.06 383 LYS A O 1
ATOM 2848 N N . ARG A 1 384 ? -20.169 12.996 13.177 1.00 96.94 384 ARG A N 1
ATOM 2849 C CA . ARG A 1 384 ? -20.142 14.432 12.856 1.00 96.94 384 ARG A CA 1
ATOM 2850 C C . ARG A 1 384 ? -18.721 14.997 12.807 1.00 96.94 384 ARG A C 1
ATOM 2852 O O . ARG A 1 384 ? -18.447 15.829 11.942 1.00 96.94 384 ARG A O 1
ATOM 2859 N N . ALA A 1 385 ? -17.851 14.593 13.730 1.00 97.00 385 ALA A N 1
ATOM 2860 C CA . ALA A 1 385 ? -16.454 15.013 13.773 1.00 97.00 385 ALA A CA 1
ATOM 2861 C C . ALA A 1 385 ? -15.689 14.485 12.552 1.00 97.00 385 ALA A C 1
ATOM 2863 O O . ALA A 1 385 ? -15.113 15.284 11.816 1.00 97.00 385 ALA A O 1
ATOM 2864 N N . ARG A 1 386 ? -15.821 13.186 12.255 1.00 96.75 386 ARG A N 1
ATOM 2865 C CA . ARG A 1 386 ? -15.261 12.523 11.067 1.00 96.75 386 ARG A CA 1
ATOM 2866 C C . ARG A 1 386 ? -15.624 13.255 9.774 1.00 96.75 386 ARG A C 1
ATOM 2868 O O . ARG A 1 386 ? -14.744 13.619 8.998 1.00 96.75 386 ARG A O 1
ATOM 2875 N N . LYS A 1 387 ? -16.911 13.577 9.578 1.00 96.06 387 LYS A N 1
ATOM 2876 C CA . LYS A 1 387 ? -17.396 14.313 8.391 1.00 96.06 387 LYS A CA 1
ATOM 2877 C C . LYS A 1 387 ? -16.787 15.715 8.252 1.00 96.06 387 LYS A C 1
ATOM 2879 O O . LYS A 1 387 ? -16.645 16.217 7.142 1.00 96.06 387 LYS A O 1
ATOM 2884 N N . LYS A 1 388 ? -16.461 16.377 9.367 1.00 95.44 388 LYS A N 1
ATOM 2885 C CA . LYS A 1 388 ? -15.861 17.723 9.376 1.00 95.44 388 LYS A CA 1
ATOM 2886 C C . LYS A 1 388 ? -14.335 17.709 9.267 1.00 95.44 388 LYS A C 1
ATOM 2888 O O . LYS A 1 388 ? -13.749 18.748 8.967 1.00 95.44 388 LYS A O 1
ATOM 2893 N N . HIS A 1 389 ? -13.699 16.570 9.517 1.00 95.50 389 HIS A N 1
ATOM 2894 C CA . HIS A 1 389 ? -12.251 16.441 9.537 1.00 95.50 389 HIS A CA 1
ATOM 2895 C C . HIS A 1 389 ? -11.674 16.491 8.116 1.00 95.50 389 HIS A C 1
ATOM 2897 O O . HIS A 1 389 ? -11.621 15.490 7.407 1.00 95.50 389 HIS A O 1
ATOM 2903 N N . ARG A 1 390 ? -11.189 17.663 7.694 1.00 93.19 390 ARG A N 1
ATOM 2904 C CA . ARG A 1 390 ? -10.744 17.891 6.308 1.00 93.19 390 ARG A CA 1
ATOM 2905 C C . ARG A 1 390 ? -9.595 16.982 5.866 1.00 93.19 390 ARG A C 1
ATOM 2907 O O . ARG A 1 390 ? -9.681 16.468 4.759 1.00 93.19 390 ARG A O 1
ATOM 2914 N N . GLY A 1 391 ? -8.580 16.759 6.709 1.00 93.88 391 GLY A N 1
ATOM 2915 C CA . GLY A 1 391 ? -7.469 15.857 6.369 1.00 93.88 391 GLY A CA 1
ATOM 2916 C C . GLY A 1 391 ? -7.908 14.409 6.182 1.00 93.88 391 GLY A C 1
ATOM 2917 O O . GLY A 1 391 ? -7.604 13.820 5.158 1.00 93.88 391 GLY A O 1
ATOM 2918 N N . LEU A 1 392 ? -8.725 13.869 7.089 1.00 96.25 392 LEU A N 1
ATOM 2919 C CA . LEU A 1 392 ? -9.303 12.531 6.965 1.00 96.25 392 LEU A CA 1
ATOM 2920 C C . LEU A 1 392 ? -10.133 12.348 5.684 1.00 96.25 392 LEU A C 1
ATOM 2922 O O . LEU A 1 392 ? -9.987 11.339 4.995 1.00 96.25 392 LEU A O 1
ATOM 2926 N N . GLN A 1 393 ? -10.969 13.333 5.330 1.00 95.56 393 GLN A N 1
ATOM 2927 C CA . GLN A 1 393 ? -11.735 13.296 4.077 1.00 95.56 393 GLN A CA 1
ATOM 2928 C C . GLN A 1 393 ? -10.829 13.401 2.841 1.00 95.56 393 GLN A C 1
ATOM 2930 O O . GLN A 1 393 ? -11.068 12.720 1.845 1.00 95.56 393 GLN A O 1
ATOM 2935 N N . ALA A 1 394 ? -9.791 14.240 2.897 1.00 93.44 394 ALA A N 1
ATOM 2936 C CA . ALA A 1 394 ? -8.826 14.380 1.813 1.00 93.44 394 ALA A CA 1
ATOM 2937 C C . ALA A 1 394 ? -8.016 13.094 1.616 1.00 93.44 394 ALA A C 1
ATOM 2939 O O . ALA A 1 394 ? -7.962 12.597 0.498 1.00 93.44 394 ALA A O 1
ATOM 2940 N N . LEU A 1 395 ? -7.474 12.521 2.694 1.00 95.38 395 LEU A N 1
ATOM 2941 C CA . LEU A 1 395 ? -6.719 11.272 2.665 1.00 95.38 395 LEU A CA 1
ATOM 2942 C C . LEU A 1 395 ? -7.569 10.129 2.110 1.00 95.38 395 LEU A C 1
ATOM 2944 O O . LEU A 1 395 ? -7.139 9.469 1.175 1.00 95.38 395 LEU A O 1
ATOM 2948 N N . ALA A 1 396 ? -8.795 9.939 2.609 1.00 96.56 396 ALA A N 1
ATOM 2949 C CA . ALA A 1 396 ? -9.670 8.884 2.098 1.00 96.56 396 ALA A CA 1
ATOM 2950 C C . ALA A 1 396 ? -9.912 8.998 0.589 1.00 96.56 396 ALA A C 1
ATOM 2952 O O . ALA A 1 396 ? -9.798 8.014 -0.136 1.00 96.56 396 ALA A O 1
ATOM 2953 N N . LYS A 1 397 ? -10.179 10.217 0.111 1.00 94.56 397 LYS A N 1
ATOM 2954 C CA . LYS A 1 397 ? -10.346 10.474 -1.317 1.00 94.56 397 LYS A CA 1
ATOM 2955 C C . LYS A 1 397 ? -9.063 10.210 -2.108 1.00 94.56 397 LYS A C 1
ATOM 2957 O O . LYS A 1 397 ? -9.141 9.648 -3.197 1.00 94.56 397 LYS A O 1
ATOM 2962 N N . THR A 1 398 ? -7.907 10.630 -1.593 1.00 94.44 398 THR A N 1
ATOM 2963 C CA . THR A 1 398 ? -6.601 10.375 -2.218 1.00 94.44 398 THR A CA 1
ATOM 2964 C C . THR A 1 398 ? -6.377 8.879 -2.397 1.00 94.44 398 THR A C 1
ATOM 2966 O O . THR A 1 398 ? -6.051 8.456 -3.501 1.00 94.44 398 THR A O 1
ATOM 2969 N N . MET A 1 399 ? -6.626 8.085 -1.354 1.00 96.25 399 MET A N 1
ATOM 2970 C CA . MET A 1 399 ? -6.425 6.637 -1.398 1.00 96.25 399 MET A CA 1
ATOM 2971 C C . MET A 1 399 ? -7.358 5.948 -2.407 1.00 96.25 399 MET A C 1
ATOM 2973 O O . MET A 1 399 ? -6.886 5.156 -3.218 1.00 96.25 399 MET A O 1
ATOM 2977 N N . ASP A 1 400 ? -8.651 6.296 -2.446 1.00 95.00 400 ASP A N 1
ATOM 2978 C CA . ASP A 1 400 ? -9.575 5.742 -3.456 1.00 95.00 400 ASP A CA 1
ATOM 2979 C C . ASP A 1 400 ? -9.193 6.163 -4.885 1.00 95.00 400 ASP A C 1
ATOM 2981 O O . ASP A 1 400 ? -9.289 5.372 -5.824 1.00 95.00 400 ASP A O 1
ATOM 2985 N N . THR A 1 401 ? -8.710 7.399 -5.054 1.00 94.69 401 THR A N 1
ATOM 2986 C CA . THR A 1 401 ? -8.242 7.904 -6.355 1.00 94.69 401 THR A CA 1
ATOM 2987 C C . THR A 1 401 ? -6.998 7.150 -6.831 1.00 94.69 401 THR A C 1
ATOM 2989 O O . THR A 1 401 ? -6.886 6.851 -8.021 1.00 94.69 401 THR A O 1
ATOM 2992 N N . ALA A 1 402 ? -6.076 6.835 -5.917 1.00 94.69 402 ALA A N 1
ATOM 2993 C CA . ALA A 1 402 ? -4.887 6.040 -6.202 1.00 94.69 402 ALA A CA 1
ATOM 2994 C C . ALA A 1 402 ? -5.266 4.619 -6.636 1.00 94.69 402 ALA A C 1
ATOM 2996 O O . ALA A 1 402 ? -4.860 4.179 -7.709 1.00 94.69 402 ALA A O 1
ATOM 2997 N N . TYR A 1 403 ? -6.139 3.956 -5.870 1.00 93.94 403 TYR A N 1
ATOM 2998 C CA . TYR A 1 403 ? -6.633 2.614 -6.190 1.00 93.94 403 TYR A CA 1
ATOM 2999 C C . TYR A 1 403 ? -7.232 2.549 -7.598 1.00 93.94 403 TYR A C 1
ATOM 3001 O O . TYR A 1 403 ? -6.853 1.706 -8.409 1.00 93.94 403 TYR A O 1
ATOM 3009 N N . ALA A 1 404 ? -8.118 3.496 -7.927 1.00 92.75 404 ALA A N 1
ATOM 3010 C CA . ALA A 1 404 ? -8.753 3.564 -9.240 1.00 92.75 404 ALA A CA 1
ATOM 3011 C C . ALA A 1 404 ? -7.740 3.779 -10.382 1.00 92.75 404 ALA A C 1
ATOM 3013 O O . ALA A 1 404 ? -7.932 3.278 -11.493 1.00 92.75 404 ALA A O 1
ATOM 3014 N N . ALA A 1 405 ? -6.656 4.521 -10.133 1.00 94.06 405 ALA A N 1
ATOM 3015 C CA . ALA A 1 405 ? -5.594 4.727 -11.111 1.00 94.06 405 ALA A CA 1
ATOM 3016 C C . ALA A 1 405 ? -4.811 3.435 -11.395 1.00 94.06 405 ALA A C 1
ATOM 3018 O O . ALA A 1 405 ? -4.533 3.143 -12.564 1.00 94.06 405 ALA A O 1
ATOM 3019 N N . TYR A 1 406 ? -4.513 2.650 -10.357 1.00 94.56 406 TYR A N 1
ATOM 3020 C CA . TYR A 1 406 ? -3.825 1.364 -10.485 1.00 94.56 406 TYR A CA 1
ATOM 3021 C C . TYR A 1 406 ? -4.699 0.339 -11.217 1.00 94.56 406 TYR A C 1
ATOM 3023 O O . TYR A 1 406 ? -4.278 -0.210 -12.240 1.00 94.56 406 TYR A O 1
ATOM 3031 N N . ASP A 1 407 ? -5.958 0.184 -10.794 1.00 92.88 407 ASP A N 1
ATOM 3032 C CA . ASP A 1 407 ? -6.947 -0.684 -11.445 1.00 92.88 407 ASP A CA 1
ATOM 3033 C C . ASP A 1 407 ? -7.075 -0.364 -12.940 1.00 92.88 407 ASP A C 1
ATOM 3035 O O . ASP A 1 407 ? -7.075 -1.261 -13.791 1.00 92.88 407 ASP A O 1
ATOM 3039 N N . LYS A 1 408 ? -7.100 0.929 -13.292 1.00 91.81 408 LYS A N 1
ATOM 3040 C CA . LYS A 1 408 ? -7.182 1.375 -14.685 1.00 91.81 408 LYS A CA 1
ATOM 3041 C C . LYS A 1 408 ? -5.990 0.910 -15.523 1.00 91.81 408 LYS A C 1
ATOM 3043 O O . LYS A 1 408 ? -6.208 0.465 -16.658 1.00 91.81 408 LYS A O 1
ATOM 3048 N N . LEU A 1 409 ? -4.753 1.025 -15.024 1.00 92.00 409 LEU A N 1
ATOM 3049 C CA . LEU A 1 409 ? -3.563 0.635 -15.793 1.00 92.00 409 LEU A CA 1
ATOM 3050 C C . LEU A 1 409 ? -3.568 -0.864 -16.091 1.00 92.00 409 LEU A C 1
ATOM 3052 O O . LEU A 1 409 ? -3.246 -1.242 -17.220 1.00 92.00 409 LEU A O 1
ATOM 3056 N N . PHE A 1 410 ? -3.995 -1.688 -15.134 1.00 91.81 410 PHE A N 1
ATOM 3057 C CA . PHE A 1 410 ? -4.013 -3.144 -15.282 1.00 91.81 410 PHE A CA 1
ATOM 3058 C C . PHE A 1 410 ? -5.312 -3.694 -15.877 1.00 91.81 410 PHE A C 1
ATOM 3060 O O . PHE A 1 410 ? -5.343 -4.824 -16.361 1.00 91.81 410 PHE A O 1
ATOM 3067 N N . GLY A 1 411 ? -6.360 -2.871 -15.957 1.00 88.88 411 GLY A N 1
ATOM 3068 C CA . GLY A 1 411 ? -7.668 -3.284 -16.459 1.00 88.88 411 GLY A CA 1
ATOM 3069 C C . GLY A 1 411 ? -8.329 -4.323 -15.565 1.00 88.88 411 GLY A C 1
ATOM 3070 O O . GLY A 1 411 ? -9.033 -5.194 -16.073 1.00 88.88 411 GLY A O 1
ATOM 3071 N N . ILE A 1 412 ? -8.069 -4.248 -14.263 1.00 84.38 412 ILE A N 1
ATOM 3072 C CA . ILE A 1 412 ? -8.689 -5.119 -13.274 1.00 84.38 412 ILE A CA 1
ATOM 3073 C C . ILE A 1 412 ? -9.832 -4.378 -12.592 1.00 84.38 412 ILE A C 1
ATOM 3075 O O . ILE A 1 412 ? -9.834 -3.153 -12.498 1.00 84.38 412 ILE A O 1
ATOM 3079 N N . ARG A 1 413 ? -10.831 -5.135 -12.149 1.00 75.81 413 ARG A N 1
ATOM 3080 C CA . ARG A 1 413 ? -11.788 -4.665 -11.150 1.00 75.81 413 ARG A CA 1
ATOM 3081 C C . ARG A 1 413 ? -11.383 -5.301 -9.836 1.00 75.81 413 ARG A C 1
ATOM 3083 O O . ARG A 1 413 ? -11.026 -6.482 -9.850 1.00 75.81 413 ARG A O 1
ATOM 3090 N N . ARG A 1 414 ? -11.458 -4.545 -8.738 1.00 72.88 414 ARG A N 1
ATOM 3091 C CA . ARG A 1 414 ? -11.224 -5.075 -7.394 1.00 72.88 414 ARG A CA 1
ATOM 3092 C C . ARG A 1 414 ? -11.907 -6.429 -7.223 1.00 72.88 414 ARG A C 1
ATOM 3094 O O . ARG A 1 414 ? -13.123 -6.544 -7.358 1.00 72.88 414 ARG A O 1
ATOM 3101 N N . ALA A 1 415 ? -11.090 -7.431 -6.927 1.00 62.72 415 ALA A N 1
ATOM 3102 C CA . ALA A 1 415 ? -11.535 -8.798 -6.693 1.00 62.72 415 ALA A CA 1
ATOM 3103 C C . ALA A 1 415 ? -11.349 -9.232 -5.232 1.00 62.72 415 ALA A C 1
ATOM 3105 O O . ALA A 1 415 ? -11.928 -10.235 -4.834 1.00 62.72 415 ALA A O 1
ATOM 3106 N N . CYS A 1 416 ? -10.560 -8.496 -4.435 1.00 68.81 416 CYS A N 1
ATOM 3107 C CA . CYS A 1 416 ? -10.302 -8.851 -3.041 1.00 68.81 416 CYS A CA 1
ATOM 3108 C C . CYS A 1 416 ? -11.107 -7.981 -2.063 1.00 68.81 416 CYS A C 1
ATOM 3110 O O . CYS A 1 416 ? -11.197 -6.759 -2.211 1.00 68.81 416 CYS A O 1
ATOM 3112 N N . GLU A 1 417 ? -11.641 -8.614 -1.020 1.00 82.75 417 GLU A N 1
ATOM 3113 C CA . GLU A 1 417 ? -12.356 -7.957 0.086 1.00 82.75 417 GLU A CA 1
ATOM 3114 C C . GLU A 1 417 ? -11.408 -7.413 1.168 1.00 82.75 417 GLU A C 1
ATOM 3116 O O . GLU A 1 417 ? -11.837 -6.979 2.236 1.00 82.75 417 GLU A O 1
ATOM 3121 N N . VAL A 1 418 ? -10.099 -7.420 0.903 1.00 88.50 418 VAL A N 1
ATOM 3122 C CA . VAL A 1 418 ? -9.098 -6.902 1.834 1.00 88.50 418 VAL A CA 1
ATOM 3123 C C . VAL A 1 418 ? -9.238 -5.392 1.957 1.00 88.50 418 VAL A C 1
ATOM 3125 O O . VAL A 1 418 ? -9.342 -4.695 0.947 1.00 88.50 418 VAL A O 1
ATOM 3128 N N . VAL A 1 419 ? -9.174 -4.886 3.187 1.00 92.19 419 VAL A N 1
ATOM 3129 C CA . VAL A 1 419 ? -9.186 -3.460 3.525 1.00 92.19 419 VAL A CA 1
ATOM 3130 C C . VAL A 1 419 ? -7.854 -3.089 4.196 1.00 92.19 419 VAL A C 1
ATOM 3132 O O . VAL A 1 419 ? -7.721 -3.174 5.424 1.00 92.19 419 VAL A O 1
ATOM 3135 N N . PRO A 1 420 ? -6.822 -2.705 3.420 1.00 92.62 420 PRO A N 1
ATOM 3136 C CA . PRO A 1 420 ? -5.532 -2.306 3.967 1.00 92.62 420 PRO A CA 1
ATOM 3137 C C . PRO A 1 420 ? -5.639 -1.025 4.796 1.00 92.62 420 PRO A C 1
ATOM 3139 O O . PRO A 1 420 ? -6.560 -0.222 4.622 1.00 92.62 420 PRO A O 1
ATOM 3142 N N . THR A 1 421 ? -4.687 -0.824 5.708 1.00 95.81 421 THR A N 1
ATOM 3143 C CA . THR A 1 421 ? -4.714 0.317 6.635 1.00 95.81 421 THR A CA 1
ATOM 3144 C C . THR A 1 421 ? -3.637 1.348 6.307 1.00 95.81 421 THR A C 1
ATOM 3146 O O . THR A 1 421 ? -2.518 0.995 5.939 1.00 95.81 421 THR A O 1
ATOM 3149 N N . VAL A 1 422 ? -3.972 2.628 6.478 1.00 98.00 422 VAL A N 1
ATOM 3150 C CA . VAL A 1 422 ? -3.067 3.772 6.322 1.00 98.00 422 VAL A CA 1
ATOM 3151 C C . VAL A 1 422 ? -3.113 4.641 7.572 1.00 98.00 422 VAL A C 1
ATOM 3153 O O . VAL A 1 422 ? -4.171 5.164 7.931 1.00 98.00 422 VAL A O 1
ATOM 3156 N N . TYR A 1 423 ? -1.962 4.833 8.207 1.00 98.00 423 TYR A N 1
ATOM 3157 C CA . TYR A 1 423 ? -1.763 5.805 9.277 1.00 98.00 423 TYR A CA 1
ATOM 3158 C C . TYR A 1 423 ? -0.960 6.986 8.747 1.00 98.00 423 TYR A C 1
ATOM 3160 O O . TYR A 1 423 ? 0.142 6.812 8.231 1.00 98.00 423 TYR A O 1
ATOM 3168 N N . LEU A 1 424 ? -1.500 8.190 8.912 1.00 97.06 424 LEU A N 1
ATOM 3169 C CA . LEU A 1 424 ? -0.839 9.426 8.518 1.00 97.06 424 LEU A CA 1
ATOM 3170 C C . LEU A 1 424 ? -0.832 10.411 9.685 1.00 97.06 424 LEU A C 1
ATOM 3172 O O . LEU A 1 424 ? -1.887 10.872 10.122 1.00 97.06 424 LEU A O 1
ATOM 3176 N N . PHE A 1 425 ? 0.357 10.757 10.153 1.00 95.81 425 PHE A N 1
ATOM 3177 C CA . PHE A 1 425 ? 0.578 11.673 11.263 1.00 95.81 425 PHE A CA 1
ATOM 3178 C C . PHE A 1 425 ? 0.799 13.102 10.781 1.00 95.81 425 PHE A C 1
ATOM 3180 O O . PHE A 1 425 ? 1.489 13.328 9.794 1.00 95.81 425 PHE A O 1
ATOM 3187 N N . SER A 1 426 ? 0.292 14.072 11.532 1.00 92.88 426 SER A N 1
ATOM 3188 C CA . SER A 1 426 ? 0.634 15.489 11.378 1.00 92.88 426 SER A CA 1
ATOM 3189 C C . SER A 1 426 ? 2.027 15.845 11.932 1.00 92.88 426 SER A C 1
ATOM 3191 O O . SER A 1 426 ? 2.625 16.861 11.571 1.00 92.88 426 SER A O 1
ATOM 3193 N N . ASP A 1 427 ? 2.550 14.993 12.820 1.00 90.75 427 ASP A N 1
ATOM 3194 C CA . ASP A 1 427 ? 3.767 15.214 13.593 1.00 90.75 427 ASP A CA 1
ATOM 3195 C C . ASP A 1 427 ? 4.778 14.076 13.405 1.00 90.75 427 ASP A C 1
ATOM 3197 O O . ASP A 1 427 ? 4.448 12.889 13.474 1.00 90.75 427 ASP A O 1
ATOM 3201 N N . ARG A 1 428 ? 6.042 14.463 13.219 1.00 93.00 428 ARG A N 1
ATOM 3202 C CA . ARG A 1 428 ? 7.163 13.538 13.028 1.00 93.00 428 ARG A CA 1
ATOM 3203 C C . ARG A 1 428 ? 7.446 12.708 14.282 1.00 93.00 428 ARG A C 1
ATOM 3205 O O . ARG A 1 428 ? 7.687 11.511 14.172 1.00 93.00 428 ARG A O 1
ATOM 3212 N N . GLY A 1 429 ? 7.415 13.325 15.463 1.00 92.75 429 GLY A N 1
ATOM 3213 C CA . GLY A 1 429 ? 7.713 12.638 16.720 1.00 92.75 429 GLY A CA 1
ATOM 3214 C C . GLY A 1 429 ? 6.692 11.543 17.030 1.00 92.75 429 GLY A C 1
ATOM 3215 O O . GLY A 1 429 ? 7.065 10.442 17.428 1.00 92.75 429 GLY A O 1
ATOM 3216 N N . ALA A 1 430 ? 5.411 11.809 16.768 1.00 92.88 430 ALA A N 1
ATOM 3217 C CA . ALA A 1 430 ? 4.337 10.828 16.882 1.00 92.88 430 ALA A CA 1
ATOM 3218 C C . ALA A 1 430 ? 4.524 9.637 15.926 1.00 92.88 430 ALA A C 1
ATOM 3220 O O . ALA A 1 430 ? 4.295 8.492 16.321 1.00 92.88 430 ALA A O 1
ATOM 3221 N N . PHE A 1 431 ? 4.963 9.905 14.695 1.00 95.44 431 PHE A N 1
ATOM 3222 C CA . PHE A 1 431 ? 5.324 8.875 13.723 1.00 95.44 431 PHE A CA 1
ATOM 3223 C C . PHE A 1 431 ? 6.507 8.020 14.196 1.00 95.44 431 PHE A C 1
ATOM 3225 O O . PHE A 1 431 ? 6.432 6.792 14.136 1.00 95.44 431 PHE A O 1
ATOM 3232 N N . ASP A 1 432 ? 7.564 8.639 14.726 1.00 94.56 432 ASP A N 1
ATOM 3233 C CA . ASP A 1 432 ? 8.733 7.918 15.240 1.00 94.56 432 ASP A CA 1
ATOM 3234 C C . ASP A 1 432 ? 8.371 7.059 16.464 1.00 94.56 432 ASP A C 1
ATOM 3236 O O . ASP A 1 432 ? 8.771 5.900 16.562 1.00 94.56 432 ASP A O 1
ATOM 3240 N N . GLU A 1 433 ? 7.572 7.589 17.393 1.00 93.69 433 GLU A N 1
ATOM 3241 C CA . GLU A 1 433 ? 7.095 6.854 18.571 1.00 93.69 433 GLU A CA 1
ATOM 3242 C C . GLU A 1 433 ? 6.210 5.661 18.184 1.00 93.69 433 GLU A C 1
ATOM 3244 O O . GLU A 1 433 ? 6.327 4.573 18.752 1.00 93.69 433 GLU A O 1
ATOM 3249 N N . PHE A 1 434 ? 5.316 5.842 17.211 1.00 95.12 434 PHE A N 1
ATOM 3250 C CA . PHE A 1 434 ? 4.485 4.752 16.712 1.00 95.12 434 PHE A CA 1
ATOM 3251 C C . PHE A 1 434 ? 5.319 3.689 15.994 1.00 95.12 434 PHE A C 1
ATOM 3253 O O . PHE A 1 434 ? 5.149 2.506 16.269 1.00 95.12 434 PHE A O 1
ATOM 3260 N N . SER A 1 435 ? 6.279 4.098 15.165 1.00 95.44 435 SER A N 1
ATOM 3261 C CA . SER A 1 435 ? 7.188 3.176 14.473 1.00 95.44 435 SER A CA 1
ATOM 3262 C C . SER A 1 435 ? 8.023 2.347 15.454 1.00 95.44 435 SER A C 1
ATOM 3264 O O . SER A 1 435 ? 8.152 1.137 15.277 1.00 95.44 435 SER A O 1
ATOM 3266 N N . LYS A 1 436 ? 8.483 2.951 16.559 1.00 94.00 436 LYS A N 1
ATOM 3267 C CA . LYS A 1 436 ? 9.148 2.228 17.658 1.00 94.00 436 LYS A CA 1
ATOM 3268 C C . LYS A 1 436 ? 8.242 1.179 18.306 1.00 94.00 436 LYS A C 1
ATOM 3270 O O . LYS A 1 436 ? 8.694 0.071 18.575 1.00 94.00 436 LYS A O 1
ATOM 3275 N N . ARG A 1 437 ? 6.960 1.494 18.539 1.00 93.31 437 ARG A N 1
ATOM 3276 C CA . ARG A 1 437 ? 5.976 0.528 19.077 1.00 93.31 437 ARG A CA 1
ATOM 3277 C C . ARG A 1 437 ? 5.697 -0.626 18.115 1.00 93.31 437 ARG A C 1
ATOM 3279 O O . ARG A 1 437 ? 5.446 -1.739 18.563 1.00 93.31 437 ARG A O 1
ATOM 3286 N N . LEU A 1 438 ? 5.794 -0.370 16.813 1.00 93.69 438 LEU A N 1
ATOM 3287 C CA . LEU A 1 438 ? 5.732 -1.391 15.767 1.00 93.69 438 LEU A CA 1
ATOM 3288 C C . LEU A 1 438 ? 7.046 -2.167 15.594 1.00 93.69 438 LEU A C 1
ATOM 3290 O O . LEU A 1 438 ? 7.123 -3.020 14.714 1.00 93.69 438 LEU A O 1
ATOM 3294 N N . GLN A 1 439 ? 8.059 -1.889 16.425 1.00 92.62 439 GLN A N 1
ATOM 3295 C CA . GLN A 1 439 ? 9.385 -2.512 16.373 1.00 92.62 439 GLN A CA 1
ATOM 3296 C C . GLN A 1 439 ? 10.084 -2.319 15.019 1.00 92.62 439 GLN A C 1
ATOM 3298 O O . GLN A 1 439 ? 10.944 -3.108 14.628 1.00 92.62 439 GLN A O 1
ATOM 3303 N N . ILE A 1 440 ? 9.729 -1.249 14.306 1.00 90.19 440 ILE A N 1
ATOM 3304 C CA . ILE A 1 440 ? 10.475 -0.798 13.138 1.00 90.19 440 ILE A CA 1
ATOM 3305 C C . ILE A 1 440 ? 11.781 -0.179 13.634 1.00 90.19 440 ILE A C 1
ATOM 3307 O O . ILE A 1 440 ? 11.810 0.484 14.673 1.00 90.19 440 ILE A O 1
ATOM 3311 N N . GLY A 1 441 ? 12.865 -0.448 12.903 1.00 80.00 441 GLY A N 1
ATOM 3312 C CA . GLY A 1 441 ? 14.192 0.090 13.188 1.00 80.00 441 GLY A CA 1
ATOM 3313 C C . GLY A 1 441 ? 14.274 1.607 12.985 1.00 80.00 441 GLY A C 1
ATOM 3314 O O . GLY A 1 441 ? 13.339 2.356 13.265 1.00 80.00 441 GLY A O 1
ATOM 3315 N N . SER A 1 442 ? 15.420 2.084 12.504 1.00 77.69 442 SER A N 1
ATOM 3316 C CA . SER A 1 442 ? 15.593 3.516 12.252 1.00 77.69 442 SER A CA 1
ATOM 3317 C C . SER A 1 442 ? 14.583 4.027 11.219 1.00 77.69 442 SER A C 1
ATOM 3319 O O . SER A 1 442 ? 14.447 3.463 10.136 1.00 77.69 442 SER A O 1
ATOM 3321 N N . THR A 1 443 ? 13.903 5.121 11.555 1.00 83.94 443 THR A N 1
ATOM 3322 C CA . THR A 1 443 ? 13.057 5.903 10.644 1.00 83.94 443 THR A CA 1
ATOM 3323 C C . THR A 1 443 ? 13.784 7.149 10.130 1.00 83.94 443 THR A C 1
ATOM 3325 O O . THR A 1 443 ? 13.167 8.080 9.603 1.00 83.94 443 THR A O 1
ATOM 3328 N N . GLU A 1 444 ? 15.101 7.237 10.316 1.00 77.50 444 GLU A N 1
ATOM 3329 C CA . GLU A 1 444 ? 15.888 8.357 9.807 1.00 77.50 444 GLU A CA 1
ATOM 3330 C C . GLU A 1 444 ? 15.730 8.474 8.287 1.00 77.50 444 GLU A C 1
ATOM 3332 O O . GLU A 1 444 ? 15.795 7.490 7.557 1.00 77.50 444 GLU A O 1
ATOM 3337 N N . ASN A 1 445 ? 15.497 9.698 7.810 1.00 80.88 445 ASN A N 1
ATOM 3338 C CA . ASN A 1 445 ? 15.367 10.024 6.386 1.00 80.88 445 ASN A CA 1
ATOM 3339 C C . ASN A 1 445 ? 14.221 9.331 5.617 1.00 80.88 445 ASN A C 1
ATOM 3341 O O . ASN A 1 445 ? 14.195 9.426 4.392 1.00 80.88 445 ASN A O 1
ATOM 3345 N N . VAL A 1 446 ? 13.243 8.709 6.291 1.00 88.19 446 VAL A N 1
ATOM 3346 C CA . VAL A 1 446 ? 12.012 8.218 5.639 1.00 88.19 446 VAL A CA 1
ATOM 3347 C C . VAL A 1 446 ? 10.824 9.136 5.934 1.00 88.19 446 VAL A C 1
ATOM 3349 O O . VAL A 1 446 ? 10.698 9.642 7.051 1.00 88.19 446 VAL A O 1
ATOM 3352 N N . LEU A 1 447 ? 9.957 9.353 4.938 1.00 92.50 447 LEU A N 1
ATOM 3353 C CA . LEU A 1 447 ? 8.666 10.053 5.087 1.00 92.50 447 LEU A CA 1
ATOM 3354 C C . LEU A 1 447 ? 7.523 9.100 5.468 1.00 92.50 447 LEU A C 1
ATOM 3356 O O . LEU A 1 447 ? 6.525 9.510 6.065 1.00 92.50 447 LEU A O 1
ATOM 3360 N N . GLY A 1 448 ? 7.692 7.823 5.144 1.00 94.88 448 GLY A N 1
ATOM 3361 C CA . GLY A 1 448 ? 6.797 6.737 5.494 1.00 94.88 448 GLY A CA 1
ATOM 3362 C C . GLY A 1 448 ? 7.318 5.412 4.959 1.00 94.88 448 GLY A C 1
ATOM 3363 O O . GLY A 1 448 ? 8.394 5.368 4.365 1.00 94.88 448 GLY A O 1
ATOM 3364 N N . TYR A 1 449 ? 6.580 4.343 5.226 1.00 95.06 449 TYR A N 1
ATOM 3365 C CA . TYR A 1 449 ? 6.927 2.990 4.804 1.00 95.06 449 TYR A CA 1
ATOM 3366 C C . TYR A 1 449 ? 5.685 2.105 4.693 1.00 95.06 449 TYR A C 1
ATOM 3368 O O . TYR A 1 449 ? 4.671 2.323 5.372 1.00 95.06 449 TYR A O 1
ATOM 3376 N N . TYR A 1 450 ? 5.801 1.063 3.875 1.00 94.94 450 TYR A N 1
ATOM 3377 C CA . TYR A 1 450 ? 4.884 -0.064 3.835 1.00 94.94 450 TYR A CA 1
ATOM 3378 C C . TYR A 1 450 ? 5.374 -1.233 4.703 1.00 94.94 450 TYR A C 1
ATOM 3380 O O . TYR A 1 450 ? 6.543 -1.604 4.682 1.00 94.94 450 TYR A O 1
ATOM 3388 N N . MET A 1 451 ? 4.464 -1.848 5.462 1.00 93.50 451 MET A N 1
ATOM 3389 C CA . MET A 1 451 ? 4.686 -3.090 6.208 1.00 93.50 451 MET A CA 1
ATOM 3390 C C . MET A 1 451 ? 3.952 -4.248 5.513 1.00 93.50 451 MET A C 1
ATOM 3392 O O . MET A 1 451 ? 2.760 -4.439 5.782 1.00 93.50 451 MET A O 1
ATOM 3396 N N . PRO A 1 452 ? 4.622 -5.065 4.675 1.00 89.12 452 PRO A N 1
ATOM 3397 C CA . PRO A 1 452 ? 3.974 -6.136 3.914 1.00 89.12 452 PRO A CA 1
ATOM 3398 C C . PRO A 1 452 ? 3.206 -7.130 4.787 1.00 89.12 452 PRO A C 1
ATOM 3400 O O . PRO A 1 452 ? 2.040 -7.410 4.513 1.00 89.12 452 PRO A O 1
ATOM 3403 N N . ARG A 1 453 ? 3.817 -7.574 5.897 1.00 86.25 453 ARG A N 1
ATOM 3404 C CA . ARG A 1 453 ? 3.229 -8.535 6.850 1.00 86.25 453 ARG A CA 1
ATOM 3405 C C . ARG A 1 453 ? 1.863 -8.101 7.386 1.00 86.25 453 ARG A C 1
ATOM 3407 O O . ARG A 1 453 ? 1.019 -8.948 7.648 1.00 86.25 453 ARG A O 1
ATOM 3414 N N . TYR A 1 454 ? 1.655 -6.797 7.561 1.00 88.75 454 TYR A N 1
ATOM 3415 C CA . TYR A 1 454 ? 0.430 -6.226 8.129 1.00 88.75 454 TYR A CA 1
ATOM 3416 C C . TYR A 1 454 ? -0.353 -5.370 7.142 1.00 88.75 454 TYR A C 1
ATOM 3418 O O . TYR A 1 454 ? -1.329 -4.736 7.533 1.00 88.75 454 TYR A O 1
ATOM 3426 N N . ARG A 1 455 ? 0.071 -5.316 5.878 1.00 90.25 455 ARG A N 1
ATOM 3427 C CA . ARG A 1 455 ? -0.496 -4.459 4.833 1.00 90.25 455 ARG A CA 1
ATOM 3428 C C . ARG A 1 455 ? -0.827 -3.056 5.332 1.00 90.25 455 ARG A C 1
ATOM 3430 O O . ARG A 1 455 ? -1.920 -2.539 5.096 1.00 90.25 455 ARG A O 1
ATOM 3437 N N . VAL A 1 456 ? 0.117 -2.461 6.044 1.00 94.94 456 VAL A N 1
ATOM 3438 C CA . VAL A 1 456 ? -0.051 -1.179 6.722 1.00 94.94 456 VAL A CA 1
ATOM 3439 C C . VAL A 1 456 ? 0.901 -0.167 6.114 1.00 94.94 456 VAL A C 1
ATOM 3441 O O . VAL A 1 456 ? 2.081 -0.455 5.948 1.00 94.94 456 VAL A O 1
ATOM 3444 N N . LEU A 1 457 ? 0.381 1.017 5.814 1.00 97.56 457 LEU A N 1
ATOM 3445 C CA . LEU A 1 457 ? 1.173 2.194 5.484 1.00 97.56 457 LEU A CA 1
ATOM 3446 C C . LEU A 1 457 ? 1.277 3.087 6.718 1.00 97.56 457 LEU A C 1
ATOM 3448 O O . LEU A 1 457 ? 0.271 3.331 7.390 1.00 97.56 457 LEU A O 1
ATOM 3452 N N . VAL A 1 458 ? 2.474 3.592 7.000 1.00 97.88 458 VAL A N 1
ATOM 3453 C CA . VAL A 1 458 ? 2.726 4.525 8.105 1.00 97.88 458 VAL A CA 1
ATOM 3454 C C . VAL A 1 458 ? 3.504 5.717 7.570 1.00 97.88 458 VAL A C 1
ATOM 3456 O O . VAL A 1 458 ? 4.585 5.540 7.025 1.00 97.88 458 VAL A O 1
ATOM 3459 N N . PHE A 1 459 ? 2.966 6.923 7.723 1.00 97.44 459 PHE A N 1
ATOM 3460 C CA . PHE A 1 459 ? 3.515 8.149 7.139 1.00 97.44 459 PHE A CA 1
ATOM 3461 C C . PHE A 1 459 ? 3.389 9.328 8.082 1.00 97.44 459 PHE A C 1
ATOM 3463 O O . PHE A 1 459 ? 2.452 9.375 8.870 1.00 97.44 459 PHE A O 1
ATOM 3470 N N . TYR A 1 460 ? 4.227 10.347 7.926 1.00 95.25 460 TYR A N 1
ATOM 3471 C CA . TYR A 1 460 ? 3.929 11.670 8.472 1.00 95.25 460 TYR A CA 1
ATOM 3472 C C . TYR A 1 460 ? 3.941 12.745 7.387 1.00 95.25 460 TYR A C 1
ATOM 3474 O O . TYR A 1 460 ? 4.609 12.632 6.360 1.00 95.25 460 TYR A O 1
ATOM 3482 N N . ASP A 1 461 ? 3.197 13.813 7.634 1.00 92.50 461 ASP A N 1
ATOM 3483 C CA . ASP A 1 461 ? 3.155 15.001 6.798 1.00 92.50 461 ASP A CA 1
ATOM 3484 C C . ASP A 1 461 ? 2.894 16.227 7.671 1.00 92.50 461 ASP A C 1
ATOM 3486 O O . ASP A 1 461 ? 2.006 16.214 8.518 1.00 92.50 461 ASP A O 1
ATOM 3490 N N . ARG A 1 462 ? 3.620 17.321 7.439 1.00 76.75 462 ARG A N 1
ATOM 3491 C CA . ARG A 1 462 ? 3.337 18.603 8.110 1.00 76.75 462 ARG A CA 1
ATOM 3492 C C . ARG A 1 462 ? 2.200 19.392 7.444 1.00 76.75 462 ARG A C 1
ATOM 3494 O O . ARG A 1 462 ? 1.833 20.465 7.918 1.00 76.75 462 ARG A O 1
ATOM 3501 N N . GLY A 1 463 ? 1.630 18.852 6.375 1.00 69.06 463 GLY A N 1
ATOM 3502 C CA . GLY A 1 463 ? 0.598 19.441 5.543 1.00 69.06 463 GLY A CA 1
ATOM 3503 C C . GLY A 1 463 ? 1.156 20.159 4.311 1.00 69.06 463 GLY A C 1
ATOM 3504 O O . GLY A 1 463 ? 2.276 20.667 4.298 1.00 69.06 463 GLY A O 1
ATOM 3505 N N . GLY A 1 464 ? 0.332 20.230 3.268 1.00 69.12 464 GLY A N 1
ATOM 3506 C CA . GLY A 1 464 ? 0.551 21.034 2.069 1.00 69.12 464 GLY A CA 1
ATOM 3507 C C . GLY A 1 464 ? 0.091 22.486 2.233 1.00 69.12 464 GLY A C 1
ATOM 3508 O O . GLY A 1 464 ? -0.309 22.921 3.312 1.00 69.12 464 GLY A O 1
ATOM 3509 N N . GLU A 1 465 ? 0.076 23.240 1.127 1.00 65.25 465 GLU A N 1
ATOM 3510 C CA . GLU A 1 465 ? -0.267 24.678 1.103 1.00 65.25 465 GLU A CA 1
ATOM 3511 C C . GLU A 1 465 ? -1.619 25.022 1.755 1.00 65.25 465 GLU A C 1
ATOM 3513 O O . GLU A 1 465 ? -1.847 26.154 2.185 1.00 65.25 465 GLU A O 1
ATOM 3518 N N . LYS A 1 466 ? -2.545 24.057 1.823 1.00 70.94 466 LYS A N 1
ATOM 3519 C CA . LYS A 1 466 ? -3.840 24.206 2.493 1.00 70.94 466 LYS A CA 1
ATOM 3520 C C . LYS A 1 466 ? -3.965 23.194 3.620 1.00 70.94 466 LYS A C 1
ATOM 3522 O O . LYS A 1 466 ? -3.641 22.021 3.455 1.00 70.94 466 LYS A O 1
ATOM 3527 N N . ALA A 1 467 ? -4.569 23.634 4.723 1.00 68.00 467 ALA A N 1
ATOM 3528 C CA . ALA A 1 467 ? -4.858 22.785 5.874 1.00 68.00 467 ALA A CA 1
ATOM 3529 C C . ALA A 1 467 ? -5.555 21.470 5.465 1.00 68.00 467 ALA A C 1
ATOM 3531 O O . ALA A 1 467 ? -6.631 21.491 4.851 1.00 68.00 467 ALA A O 1
ATOM 3532 N N . GLY A 1 468 ? -4.939 20.343 5.834 1.00 72.25 468 GLY A N 1
ATOM 3533 C CA . GLY A 1 468 ? -5.425 18.992 5.551 1.00 72.25 468 GLY A CA 1
ATOM 3534 C C . GLY A 1 468 ? -5.033 18.417 4.183 1.00 72.25 468 GLY A C 1
ATOM 3535 O O . GLY A 1 468 ? -5.502 17.334 3.857 1.00 72.25 468 GLY A O 1
ATOM 3536 N N . GLN A 1 469 ? -4.233 19.116 3.370 1.00 80.06 469 GLN A N 1
ATOM 3537 C CA . GLN A 1 469 ? -3.629 18.543 2.159 1.00 80.06 469 GLN A CA 1
ATOM 3538 C C . GLN A 1 469 ? -2.266 17.928 2.475 1.00 80.06 469 GLN A C 1
ATOM 3540 O O . GLN A 1 469 ? -1.647 18.328 3.454 1.00 80.06 469 GLN A O 1
ATOM 3545 N N . LEU A 1 470 ? -1.810 16.995 1.643 1.00 89.19 470 LEU A N 1
ATOM 3546 C CA . LEU A 1 470 ? -0.451 16.457 1.701 1.00 89.19 470 LEU A CA 1
ATOM 3547 C C . LEU A 1 470 ? 0.544 17.434 1.065 1.00 89.19 470 LEU A C 1
ATOM 3549 O O . LEU A 1 470 ? 0.179 18.204 0.169 1.00 89.19 470 LEU A O 1
ATOM 3553 N N . SER A 1 471 ? 1.792 17.388 1.513 1.00 89.75 471 SER A N 1
ATOM 3554 C CA . SER A 1 471 ? 2.923 17.956 0.786 1.00 89.75 471 SER A CA 1
ATOM 3555 C C . SER A 1 471 ? 3.179 17.170 -0.511 1.00 89.75 471 SER A C 1
ATOM 3557 O O . SER A 1 471 ? 2.745 16.025 -0.650 1.00 89.75 471 SER A O 1
ATOM 3559 N N . SER A 1 472 ? 3.876 17.777 -1.479 1.00 87.44 472 SER A N 1
ATOM 3560 C CA . SER A 1 472 ? 4.203 17.090 -2.740 1.00 87.44 472 SER A CA 1
ATOM 3561 C C . SER A 1 472 ? 5.072 15.854 -2.498 1.00 87.44 472 SER A C 1
ATOM 3563 O O . SER A 1 472 ? 4.775 14.792 -3.035 1.00 87.44 472 SER A O 1
ATOM 3565 N N . ASP A 1 473 ? 6.089 15.983 -1.643 1.00 88.56 473 ASP A N 1
ATOM 3566 C CA . ASP A 1 473 ? 7.054 14.917 -1.354 1.00 88.56 473 ASP A CA 1
ATOM 3567 C C . ASP A 1 473 ? 6.379 13.732 -0.645 1.00 88.56 473 ASP A C 1
ATOM 3569 O O . ASP A 1 473 ? 6.591 12.569 -1.001 1.00 88.56 473 ASP A O 1
ATOM 3573 N N . THR A 1 474 ? 5.501 14.010 0.328 1.00 92.25 474 THR A N 1
ATOM 3574 C CA . THR A 1 474 ? 4.719 12.955 0.982 1.00 92.25 474 THR A CA 1
ATOM 3575 C C . THR A 1 474 ? 3.706 12.340 0.028 1.00 92.25 474 THR A C 1
ATOM 3577 O O . THR A 1 474 ? 3.493 11.138 0.097 1.00 92.25 474 THR A O 1
ATOM 3580 N N . GLN A 1 475 ? 3.079 13.112 -0.865 1.00 92.94 475 GLN A N 1
ATOM 3581 C CA . GLN A 1 475 ? 2.158 12.549 -1.853 1.00 92.94 475 GLN A CA 1
ATOM 3582 C C . GLN A 1 475 ? 2.880 11.579 -2.792 1.00 92.94 475 GLN A C 1
ATOM 3584 O O . GLN A 1 475 ? 2.379 10.481 -3.007 1.00 92.94 475 GLN A O 1
ATOM 3589 N N . GLU A 1 476 ? 4.043 11.958 -3.319 1.00 92.19 476 GLU A N 1
ATOM 3590 C CA . GLU A 1 476 ? 4.859 11.097 -4.182 1.00 92.19 476 GLU A CA 1
ATOM 3591 C C . GLU A 1 476 ? 5.262 9.805 -3.462 1.00 92.19 476 GLU A C 1
ATOM 3593 O O . GLU A 1 476 ? 4.973 8.710 -3.950 1.00 92.19 476 GLU A O 1
ATOM 3598 N N . THR A 1 477 ? 5.801 9.922 -2.245 1.00 94.44 477 THR A N 1
ATOM 3599 C CA . THR A 1 477 ? 6.181 8.756 -1.430 1.00 94.44 477 THR A CA 1
ATOM 3600 C C . THR A 1 477 ? 4.964 7.898 -1.064 1.00 94.44 477 THR A C 1
ATOM 3602 O O . THR A 1 477 ? 5.017 6.674 -1.116 1.00 94.44 477 THR A O 1
ATOM 3605 N N . LEU A 1 478 ? 3.828 8.517 -0.729 1.00 96.38 478 LEU A N 1
ATOM 3606 C CA . LEU A 1 478 ? 2.597 7.797 -0.412 1.00 96.38 478 LEU A CA 1
ATOM 3607 C C . LEU A 1 478 ? 2.102 7.014 -1.624 1.00 96.38 478 LEU A C 1
ATOM 3609 O O . LEU A 1 478 ? 1.706 5.867 -1.460 1.00 96.38 478 LEU A O 1
ATOM 3613 N N . MET A 1 479 ? 2.117 7.591 -2.829 1.00 96.75 479 MET A N 1
ATOM 3614 C CA . MET A 1 479 ? 1.664 6.887 -4.035 1.00 96.75 479 MET A CA 1
ATOM 3615 C C . MET A 1 479 ? 2.616 5.753 -4.430 1.00 96.75 479 MET A C 1
ATOM 3617 O O . MET A 1 479 ? 2.145 4.725 -4.913 1.00 96.75 479 MET A O 1
ATOM 3621 N N . HIS A 1 480 ? 3.918 5.911 -4.181 1.00 97.06 480 HIS A N 1
ATOM 3622 C CA . HIS A 1 480 ? 4.911 4.849 -4.341 1.00 97.06 480 HIS A CA 1
ATOM 3623 C C . HIS A 1 480 ? 4.595 3.653 -3.426 1.00 97.06 480 HIS A C 1
ATOM 3625 O O . HIS A 1 480 ? 4.318 2.552 -3.899 1.00 97.06 480 HIS A O 1
ATOM 3631 N N . GLU A 1 481 ? 4.498 3.881 -2.115 1.00 97.56 481 GLU A N 1
ATOM 3632 C CA . GLU A 1 481 ? 4.231 2.805 -1.150 1.00 97.56 481 GLU A CA 1
ATOM 3633 C C . GLU A 1 481 ? 2.809 2.229 -1.268 1.00 97.56 481 GLU A C 1
ATOM 3635 O O . GLU A 1 481 ? 2.577 1.037 -1.049 1.00 97.56 481 GLU A O 1
ATOM 3640 N N . THR A 1 482 ? 1.828 3.054 -1.654 1.00 97.06 482 THR A N 1
ATOM 3641 C CA . THR A 1 482 ? 0.460 2.579 -1.916 1.00 97.06 482 THR A CA 1
ATOM 3642 C C . THR A 1 482 ? 0.430 1.629 -3.106 1.00 97.06 482 THR A C 1
ATOM 3644 O O . THR A 1 482 ? -0.333 0.662 -3.078 1.00 97.06 482 THR A O 1
ATOM 3647 N N . PHE A 1 483 ? 1.271 1.844 -4.123 1.00 97.12 483 PHE A N 1
ATOM 3648 C CA . PHE A 1 483 ? 1.382 0.899 -5.226 1.00 97.12 483 PHE A CA 1
ATOM 3649 C C . PHE A 1 483 ? 1.901 -0.464 -4.747 1.00 97.12 483 PHE A C 1
ATOM 3651 O O . PHE A 1 483 ? 1.290 -1.474 -5.091 1.00 97.12 483 PHE A O 1
ATOM 3658 N N . HIS A 1 484 ? 2.934 -0.518 -3.895 1.00 96.50 484 HIS A N 1
ATOM 3659 C CA . HIS A 1 484 ? 3.382 -1.786 -3.298 1.00 96.50 484 HIS A CA 1
ATOM 3660 C C . HIS A 1 484 ? 2.254 -2.489 -2.541 1.00 96.50 484 HIS A C 1
ATOM 3662 O O . HIS A 1 484 ? 2.007 -3.680 -2.738 1.00 96.50 484 HIS A O 1
ATOM 3668 N N . GLN A 1 485 ? 1.525 -1.741 -1.707 1.00 94.62 485 GLN A N 1
ATOM 3669 C CA . GLN A 1 485 ? 0.394 -2.276 -0.954 1.00 94.62 485 GLN A CA 1
ATOM 3670 C C . GLN A 1 485 ? -0.712 -2.812 -1.866 1.00 94.62 485 GLN A C 1
ATOM 3672 O O . GLN A 1 485 ? -1.272 -3.863 -1.564 1.00 94.62 485 GLN A O 1
ATOM 3677 N N . TRP A 1 486 ? -1.030 -2.106 -2.954 1.00 94.94 486 TRP A N 1
ATOM 3678 C CA . TRP A 1 486 ? -2.021 -2.531 -3.941 1.00 94.94 486 TRP A CA 1
ATOM 3679 C C . TRP A 1 486 ? -1.550 -3.768 -4.710 1.00 94.94 486 TRP A C 1
ATOM 3681 O O . TRP A 1 486 ? -2.308 -4.726 -4.829 1.00 94.94 486 TRP A O 1
ATOM 3691 N N . LEU A 1 487 ? -0.297 -3.796 -5.174 1.00 94.56 487 LEU A N 1
ATOM 3692 C CA . LEU A 1 487 ? 0.254 -4.917 -5.937 1.00 94.56 487 LEU A CA 1
ATOM 3693 C C . LEU A 1 487 ? 0.243 -6.204 -5.109 1.00 94.56 487 LEU A C 1
ATOM 3695 O O . LEU A 1 487 ? -0.155 -7.252 -5.612 1.00 94.56 487 LEU A O 1
ATOM 3699 N N . HIS A 1 488 ? 0.570 -6.101 -3.821 1.00 91.00 488 HIS A N 1
ATOM 3700 C CA . HIS A 1 488 ? 0.580 -7.222 -2.883 1.00 91.00 488 HIS A CA 1
ATOM 3701 C C . HIS A 1 488 ? -0.818 -7.823 -2.613 1.00 91.00 488 HIS A C 1
ATOM 3703 O O . HIS A 1 488 ? -0.931 -8.898 -2.026 1.00 91.00 488 HIS A O 1
ATOM 3709 N N . LEU A 1 489 ? -1.905 -7.170 -3.045 1.00 88.50 489 LEU A N 1
ATOM 3710 C CA . LEU A 1 489 ? -3.248 -7.770 -3.030 1.00 88.50 489 LEU A CA 1
ATOM 3711 C C . LEU A 1 489 ? -3.453 -8.796 -4.150 1.00 88.50 489 LEU A C 1
ATOM 3713 O O . LEU A 1 489 ? -4.381 -9.598 -4.073 1.00 88.50 489 LEU A O 1
ATOM 3717 N N . TYR A 1 490 ? -2.628 -8.742 -5.194 1.00 89.06 490 TYR A N 1
ATOM 3718 C CA . TYR A 1 490 ? -2.819 -9.505 -6.427 1.00 89.06 490 TYR A CA 1
ATOM 3719 C C . TYR A 1 490 ? -1.623 -10.378 -6.790 1.00 89.06 490 TYR A C 1
ATOM 3721 O O . TYR A 1 490 ? -1.790 -11.385 -7.473 1.00 89.06 490 TYR A O 1
ATOM 3729 N N . VAL A 1 491 ? -0.424 -9.982 -6.370 1.00 89.69 491 VAL A N 1
ATOM 3730 C CA . VAL A 1 491 ? 0.832 -10.646 -6.699 1.00 89.69 491 VAL A CA 1
ATOM 3731 C C . VAL A 1 491 ? 1.640 -10.806 -5.418 1.00 89.69 491 VAL A C 1
ATOM 3733 O O . VAL A 1 491 ? 2.029 -9.814 -4.804 1.00 89.69 491 VAL A O 1
ATOM 3736 N N . ALA A 1 492 ? 1.879 -12.056 -5.016 1.00 80.81 492 ALA A N 1
ATOM 3737 C CA . ALA A 1 492 ? 2.641 -12.374 -3.809 1.00 80.81 492 ALA A CA 1
ATOM 3738 C C . ALA A 1 492 ? 4.145 -12.105 -3.984 1.00 80.81 492 ALA A C 1
ATOM 3740 O O . ALA A 1 492 ? 4.769 -11.536 -3.094 1.00 80.81 492 ALA A O 1
ATOM 3741 N N . ASP A 1 493 ? 4.704 -12.469 -5.143 1.00 85.62 493 ASP A N 1
ATOM 3742 C CA . ASP A 1 493 ? 6.132 -12.331 -5.443 1.00 85.62 493 ASP A CA 1
ATOM 3743 C C . ASP A 1 493 ? 6.340 -11.628 -6.792 1.00 85.62 493 ASP A C 1
ATOM 3745 O O . ASP A 1 493 ? 6.365 -12.241 -7.862 1.00 85.62 493 ASP A O 1
ATOM 3749 N N . ALA A 1 494 ? 6.401 -10.296 -6.746 1.00 92.94 494 ALA A N 1
ATOM 3750 C CA . ALA A 1 494 ? 6.655 -9.471 -7.919 1.00 92.94 494 ALA A CA 1
ATOM 3751 C C . ALA A 1 494 ? 8.163 -9.212 -8.071 1.00 92.94 494 ALA A C 1
ATOM 3753 O O . ALA A 1 494 ? 8.801 -8.794 -7.101 1.00 92.94 494 ALA A O 1
ATOM 3754 N N . PRO A 1 495 ? 8.738 -9.355 -9.281 1.00 94.44 495 PRO A N 1
ATOM 3755 C CA . PRO A 1 495 ? 10.152 -9.083 -9.486 1.00 94.44 495 PRO A CA 1
ATOM 3756 C C . PRO A 1 495 ? 10.480 -7.607 -9.218 1.00 94.44 495 PRO A C 1
ATOM 3758 O O . PRO A 1 495 ? 9.653 -6.734 -9.519 1.00 94.44 495 PRO A O 1
ATOM 3761 N N . PRO A 1 496 ? 11.697 -7.297 -8.731 1.00 95.50 496 PRO A N 1
ATOM 3762 C CA . PRO A 1 496 ? 12.057 -5.955 -8.277 1.00 95.50 496 PRO A CA 1
ATOM 3763 C C . PRO A 1 496 ? 11.846 -4.879 -9.345 1.00 95.50 496 PRO A C 1
ATOM 3765 O O . PRO A 1 496 ? 11.290 -3.825 -9.053 1.00 95.50 496 PRO A O 1
ATOM 3768 N N . TRP A 1 497 ? 12.196 -5.155 -10.608 1.00 96.06 497 TRP A N 1
ATOM 3769 C CA . TRP A 1 497 ? 12.023 -4.186 -11.696 1.00 96.06 497 TRP A CA 1
ATOM 3770 C C . TRP A 1 497 ? 10.557 -3.788 -11.911 1.00 96.06 497 TRP A C 1
ATOM 3772 O O . TRP A 1 497 ? 10.260 -2.638 -12.232 1.00 96.06 497 TRP A O 1
ATOM 3782 N N . PHE A 1 498 ? 9.638 -4.744 -11.753 1.00 97.19 498 PHE A N 1
ATOM 3783 C CA . PHE A 1 498 ? 8.215 -4.531 -11.969 1.00 97.19 498 PHE A CA 1
ATOM 3784 C C . PHE A 1 498 ? 7.621 -3.817 -10.761 1.00 97.19 498 PHE A C 1
ATOM 3786 O O . PHE A 1 498 ? 6.942 -2.807 -10.922 1.00 97.19 498 PHE A O 1
ATOM 3793 N N . ASN A 1 499 ? 7.925 -4.312 -9.558 1.00 97.06 499 ASN A N 1
ATOM 3794 C CA . ASN A 1 499 ? 7.437 -3.752 -8.306 1.00 97.06 499 ASN A CA 1
ATOM 3795 C C . ASN A 1 499 ? 7.909 -2.298 -8.121 1.00 97.06 499 ASN A C 1
ATOM 3797 O O . ASN A 1 499 ? 7.093 -1.384 -8.033 1.00 97.06 499 ASN A O 1
ATOM 3801 N N . GLU A 1 500 ? 9.221 -2.069 -8.172 1.00 97.00 500 GLU A N 1
ATOM 3802 C CA . GLU A 1 500 ? 9.824 -0.752 -7.949 1.00 97.00 500 GLU A CA 1
ATOM 3803 C C . GLU A 1 500 ? 9.644 0.182 -9.145 1.00 97.00 500 GLU A C 1
ATOM 3805 O O . GLU A 1 500 ? 9.355 1.365 -8.986 1.00 97.00 500 GLU A O 1
ATOM 3810 N N . GLY A 1 501 ? 9.757 -0.335 -10.372 1.00 97.75 501 GLY A N 1
ATOM 3811 C CA . GLY A 1 501 ? 9.584 0.480 -11.574 1.00 97.75 501 GLY A CA 1
ATOM 3812 C C . GLY A 1 501 ? 8.182 1.082 -11.680 1.00 97.75 501 GLY A C 1
ATOM 3813 O O . GLY A 1 501 ? 8.041 2.248 -12.056 1.00 97.75 501 GLY A O 1
ATOM 3814 N N . LEU A 1 502 ? 7.143 0.318 -11.322 1.00 98.06 502 LEU A N 1
ATOM 3815 C CA . LEU A 1 502 ? 5.770 0.824 -11.276 1.00 98.06 502 LEU A CA 1
ATOM 3816 C C . LEU A 1 502 ? 5.511 1.698 -10.046 1.00 98.06 502 LEU A C 1
ATOM 3818 O O . LEU A 1 502 ? 4.805 2.696 -10.186 1.00 98.06 502 LEU A O 1
ATOM 3822 N N . ALA A 1 503 ? 6.105 1.392 -8.888 1.00 97.62 503 ALA A N 1
ATOM 3823 C CA . ALA A 1 503 ? 6.024 2.255 -7.710 1.00 97.62 503 ALA A CA 1
ATOM 3824 C C . ALA A 1 503 ? 6.597 3.650 -7.999 1.00 97.62 503 ALA A C 1
ATOM 3826 O O . ALA A 1 503 ? 5.958 4.656 -7.709 1.00 97.62 503 ALA A O 1
ATOM 3827 N N . GLU A 1 504 ? 7.745 3.736 -8.674 1.00 96.12 504 GLU A N 1
ATOM 3828 C CA . GLU A 1 504 ? 8.319 4.994 -9.166 1.00 96.12 504 GLU A CA 1
ATOM 3829 C C . GLU A 1 504 ? 7.421 5.672 -10.211 1.00 96.12 504 GLU A C 1
ATOM 3831 O O . GLU A 1 504 ? 7.173 6.875 -10.149 1.00 96.12 504 GLU A O 1
ATOM 3836 N N . TYR A 1 505 ? 6.892 4.908 -11.173 1.00 96.69 505 TYR A N 1
ATOM 3837 C CA . TYR A 1 505 ? 6.022 5.441 -12.227 1.00 96.69 505 TYR A CA 1
ATOM 3838 C C . TYR A 1 505 ? 4.732 6.067 -11.670 1.00 96.69 505 TYR A C 1
ATOM 3840 O O . TYR A 1 505 ? 4.287 7.114 -12.149 1.00 96.69 505 TYR A O 1
ATOM 3848 N N . PHE A 1 506 ? 4.137 5.446 -10.650 1.00 96.75 506 PHE A N 1
ATOM 3849 C CA . PHE A 1 506 ? 2.961 5.963 -9.954 1.00 96.75 506 PHE A CA 1
ATOM 3850 C C . PHE A 1 506 ? 3.286 6.992 -8.872 1.00 96.75 506 PHE A C 1
ATOM 3852 O O . PHE A 1 506 ? 2.449 7.853 -8.607 1.00 96.75 506 PHE A O 1
ATOM 3859 N N . GLY A 1 507 ? 4.470 6.918 -8.266 1.00 94.25 507 GLY A N 1
ATOM 3860 C CA . GLY A 1 507 ? 4.961 7.878 -7.283 1.00 94.25 507 GLY A CA 1
ATOM 3861 C C . GLY A 1 507 ? 5.170 9.255 -7.902 1.00 94.25 507 GLY A C 1
ATOM 3862 O O . GLY A 1 507 ? 4.676 10.251 -7.373 1.00 94.25 507 GLY A O 1
ATOM 3863 N N . ILE A 1 508 ? 5.802 9.311 -9.079 1.00 93.25 508 ILE A N 1
ATOM 3864 C CA . ILE A 1 508 ? 6.054 10.560 -9.808 1.00 93.25 508 ILE A CA 1
ATOM 3865 C C . ILE A 1 508 ? 4.744 11.030 -10.460 1.00 93.25 508 ILE A C 1
ATOM 3867 O O . ILE A 1 508 ? 4.421 10.741 -11.620 1.00 93.25 508 ILE A O 1
ATOM 3871 N N . CYS A 1 509 ? 3.945 11.736 -9.661 1.00 92.44 509 CYS A N 1
ATOM 3872 C CA . CYS A 1 509 ? 2.551 12.028 -9.950 1.00 92.44 509 CYS A CA 1
ATOM 3873 C C . CYS A 1 509 ? 2.105 13.415 -9.479 1.00 92.44 509 CYS A C 1
ATOM 3875 O O . CYS A 1 509 ? 2.793 14.149 -8.771 1.00 92.44 509 CYS A O 1
ATOM 3877 N N . LYS A 1 510 ? 0.876 13.759 -9.852 1.00 91.19 510 LYS A N 1
ATOM 3878 C CA . LYS A 1 510 ? 0.145 14.914 -9.362 1.00 91.19 510 LYS A CA 1
ATOM 3879 C C . LYS A 1 510 ? -1.296 14.521 -9.085 1.00 91.19 510 LYS A C 1
ATOM 3881 O O . LYS A 1 510 ? -2.020 14.090 -9.982 1.00 91.19 510 LYS A O 1
ATOM 3886 N N . LEU A 1 511 ? -1.742 14.728 -7.852 1.00 88.31 511 LEU A N 1
ATOM 3887 C CA . LEU A 1 511 ? -3.148 14.612 -7.509 1.00 88.31 511 LEU A CA 1
ATOM 3888 C C . LEU A 1 511 ? -3.905 15.856 -7.981 1.00 88.31 511 LEU A C 1
ATOM 3890 O O . LEU A 1 511 ? -3.701 16.974 -7.501 1.00 88.31 511 LEU A O 1
ATOM 3894 N N . GLU A 1 512 ? -4.816 15.655 -8.922 1.00 87.44 512 GLU A N 1
ATOM 3895 C CA . GLU A 1 512 ? -5.799 16.656 -9.311 1.00 87.44 512 GLU A CA 1
ATOM 3896 C C . GLU A 1 512 ? -7.134 16.413 -8.597 1.00 87.44 512 GLU A C 1
ATOM 3898 O O . GLU A 1 512 ? -7.312 15.445 -7.862 1.00 87.44 512 GLU A O 1
ATOM 3903 N N . ARG A 1 513 ? -8.111 17.312 -8.785 1.00 78.31 513 ARG A N 1
ATOM 3904 C CA . ARG A 1 513 ? -9.360 17.316 -7.998 1.00 78.31 513 ARG A CA 1
ATOM 3905 C C . ARG A 1 513 ? -10.103 15.978 -7.966 1.00 78.31 513 ARG A C 1
ATOM 3907 O O . ARG A 1 513 ? -10.833 15.753 -7.005 1.00 78.31 513 ARG A O 1
ATOM 3914 N N . SER A 1 514 ? -9.991 15.151 -8.994 1.00 81.69 514 SER A N 1
ATOM 3915 C CA . SER A 1 514 ? -10.734 13.892 -9.127 1.00 81.69 514 SER A CA 1
ATOM 3916 C C . SER A 1 514 ? -9.915 12.770 -9.759 1.00 81.69 514 SER A C 1
ATOM 3918 O O . SER A 1 514 ? -10.490 11.748 -10.113 1.00 81.69 514 SER A O 1
ATOM 3920 N N . ARG A 1 515 ? -8.605 12.965 -9.956 1.00 88.38 515 ARG A N 1
ATOM 3921 C CA . ARG A 1 515 ? -7.760 11.972 -10.618 1.00 88.38 515 ARG A CA 1
ATOM 3922 C C . ARG A 1 515 ? -6.308 12.072 -10.190 1.00 88.38 515 ARG A C 1
ATOM 3924 O O . ARG A 1 515 ? -5.829 13.157 -9.860 1.00 88.38 515 ARG A O 1
ATOM 3931 N N . LEU A 1 516 ? -5.624 10.939 -10.256 1.00 92.31 516 LEU A N 1
ATOM 3932 C CA . LEU A 1 516 ? -4.178 10.862 -10.165 1.00 92.31 516 LEU A CA 1
ATOM 3933 C C . LEU A 1 516 ? -3.604 10.996 -11.577 1.00 92.31 516 LEU A C 1
ATOM 3935 O O . LEU A 1 516 ? -3.923 10.194 -12.452 1.00 92.31 516 LEU A O 1
ATOM 3939 N N . VAL A 1 517 ? -2.778 12.012 -11.796 1.00 94.12 517 VAL A N 1
ATOM 3940 C CA . VAL A 1 517 ? -1.971 12.148 -13.009 1.00 94.12 517 VAL A CA 1
ATOM 3941 C C . VAL A 1 517 ? -0.613 11.528 -12.710 1.00 94.12 517 VAL A C 1
ATOM 3943 O O . VAL A 1 517 ? 0.119 12.061 -11.886 1.00 94.12 517 VAL A O 1
ATOM 3946 N N . TYR A 1 518 ? -0.290 10.402 -13.331 1.00 93.94 518 TYR A N 1
ATOM 3947 C CA . TYR A 1 518 ? 0.913 9.610 -13.049 1.00 93.94 518 TYR A CA 1
ATOM 3948 C C . TYR A 1 518 ? 1.761 9.409 -14.308 1.00 93.94 518 TYR A C 1
ATOM 3950 O O . TYR A 1 518 ? 1.365 9.818 -15.402 1.00 93.94 518 TYR A O 1
ATOM 3958 N N . GLY A 1 519 ? 2.936 8.792 -14.154 1.00 92.12 519 GLY A N 1
ATOM 3959 C CA . GLY A 1 519 ? 3.888 8.631 -15.250 1.00 92.12 519 GLY A CA 1
ATOM 3960 C C . GLY A 1 519 ? 4.522 9.948 -15.682 1.00 92.12 519 GLY A C 1
ATOM 3961 O O . GLY A 1 519 ? 4.934 10.091 -16.838 1.00 92.12 519 GLY A O 1
ATOM 3962 N N . LEU A 1 520 ? 4.567 10.928 -14.777 1.00 93.25 520 LEU A N 1
ATOM 3963 C CA . LEU A 1 520 ? 5.219 12.199 -15.041 1.00 93.25 520 LEU A CA 1
ATOM 3964 C C . LEU A 1 520 ? 6.735 11.994 -15.131 1.00 93.25 520 LEU A C 1
ATOM 3966 O O . LEU A 1 520 ? 7.298 11.018 -14.631 1.00 93.25 520 LEU A O 1
ATOM 3970 N N . VAL A 1 521 ? 7.397 12.924 -15.808 1.00 90.25 521 VAL A N 1
ATOM 3971 C CA . VAL A 1 521 ? 8.854 12.933 -15.917 1.00 90.25 521 VAL A CA 1
ATOM 3972 C C . VAL A 1 521 ? 9.398 13.856 -14.827 1.00 90.25 521 VAL A C 1
ATOM 3974 O O . VAL A 1 521 ? 8.934 14.994 -14.724 1.00 90.25 521 VAL A O 1
ATOM 3977 N N . PRO A 1 522 ? 10.348 13.399 -13.994 1.00 81.44 522 PRO A N 1
ATOM 3978 C CA . PRO A 1 522 ? 10.910 14.245 -12.955 1.00 81.44 522 PRO A CA 1
ATOM 3979 C C . PRO A 1 522 ? 11.743 15.379 -13.582 1.00 81.44 522 PRO A C 1
ATOM 3981 O O . PRO A 1 522 ? 12.426 15.159 -14.589 1.00 81.44 522 PRO A O 1
ATOM 3984 N N . PRO A 1 523 ? 11.726 16.592 -13.000 1.00 75.06 523 PRO A N 1
ATOM 3985 C CA . PRO A 1 523 ? 12.475 17.725 -13.532 1.00 75.06 523 PRO A CA 1
ATOM 3986 C C . PRO A 1 523 ? 13.992 17.472 -13.485 1.00 75.06 523 PRO A C 1
ATOM 3988 O O . PRO A 1 523 ? 14.529 16.984 -12.494 1.00 75.06 523 PRO A O 1
ATOM 3991 N N . LEU A 1 524 ? 14.710 17.872 -14.542 1.00 72.31 524 LEU A N 1
ATOM 3992 C CA . LEU A 1 524 ? 16.168 17.669 -14.679 1.00 72.31 524 LEU A CA 1
ATOM 3993 C C . LEU A 1 524 ? 17.026 18.615 -13.831 1.00 72.31 524 LEU A C 1
ATOM 3995 O O . LEU A 1 524 ? 18.250 18.529 -13.857 1.00 72.31 524 LEU A O 1
ATOM 3999 N N . ASN A 1 525 ? 16.421 19.553 -13.106 1.00 66.62 525 ASN A N 1
ATOM 4000 C CA . ASN A 1 525 ? 17.166 20.522 -12.301 1.00 66.62 525 ASN A CA 1
ATOM 4001 C C . ASN A 1 525 ? 17.773 19.913 -11.022 1.00 66.62 525 ASN A C 1
ATOM 4003 O O . ASN A 1 525 ? 18.366 20.646 -10.229 1.00 66.62 525 ASN A O 1
ATOM 4007 N N . ARG A 1 526 ? 17.608 18.600 -10.808 1.00 63.09 526 ARG A N 1
ATOM 4008 C CA . ARG A 1 526 ? 18.145 17.816 -9.692 1.00 63.09 526 ARG A CA 1
ATOM 4009 C C . ARG A 1 526 ? 18.469 16.392 -10.153 1.00 63.09 526 ARG A C 1
ATOM 4011 O O . ARG A 1 526 ? 17.942 15.930 -11.167 1.00 63.09 526 ARG A O 1
ATOM 4018 N N . ALA A 1 527 ? 19.303 15.697 -9.377 1.00 77.00 527 ALA A N 1
ATOM 4019 C CA . ALA A 1 527 ? 19.475 14.255 -9.520 1.00 77.00 527 ALA A CA 1
ATOM 4020 C C . ALA A 1 527 ? 18.100 13.568 -9.415 1.00 77.00 527 ALA A C 1
ATOM 4022 O O . ALA A 1 527 ? 17.344 13.823 -8.480 1.00 77.00 527 ALA A O 1
ATOM 4023 N N . SER A 1 528 ? 17.758 12.760 -10.412 1.00 87.88 528 SER A N 1
ATOM 4024 C CA . SER A 1 528 ? 16.444 12.148 -10.602 1.00 87.88 528 SER A CA 1
ATOM 4025 C C . SER A 1 528 ? 16.581 10.804 -11.313 1.00 87.88 528 SER A C 1
ATOM 4027 O O . SER A 1 528 ? 17.648 10.468 -11.832 1.00 87.88 528 SER A O 1
ATOM 4029 N N . ARG A 1 529 ? 15.484 10.044 -11.413 1.00 92.75 529 ARG A N 1
ATOM 4030 C CA . ARG A 1 529 ? 15.457 8.801 -12.202 1.00 92.75 529 ARG A CA 1
ATOM 4031 C C . ARG A 1 529 ? 15.885 9.036 -13.656 1.00 92.75 529 ARG A C 1
ATOM 4033 O O . ARG A 1 529 ? 16.663 8.254 -14.195 1.00 92.75 529 ARG A O 1
ATOM 4040 N N . LEU A 1 530 ? 15.468 10.150 -14.265 1.00 93.81 530 LEU A N 1
ATOM 4041 C CA . LEU A 1 530 ? 15.856 10.478 -15.636 1.00 93.81 530 LEU A CA 1
ATOM 4042 C C . LEU A 1 530 ? 17.331 10.876 -15.760 1.00 93.81 530 LEU A C 1
ATOM 4044 O O . LEU A 1 530 ? 17.989 10.408 -16.687 1.00 93.81 530 LEU A O 1
ATOM 4048 N N . SER A 1 531 ? 17.863 11.718 -14.865 1.00 92.50 531 SER A N 1
ATOM 4049 C CA . SER A 1 531 ? 19.282 12.102 -14.945 1.00 92.50 531 SER A CA 1
ATOM 4050 C C . SER A 1 531 ? 20.191 10.902 -14.683 1.00 92.50 531 SER A C 1
ATOM 4052 O O . SER A 1 531 ? 21.086 10.656 -15.479 1.00 92.50 531 SER A O 1
ATOM 4054 N N . ASN A 1 532 ? 19.893 10.086 -13.664 1.00 92.56 532 ASN A N 1
ATOM 4055 C CA . ASN A 1 532 ? 20.668 8.881 -13.352 1.00 92.56 532 ASN A CA 1
ATOM 4056 C C . ASN A 1 532 ? 20.733 7.932 -14.554 1.00 92.56 532 ASN A C 1
ATOM 4058 O O . ASN A 1 532 ? 21.799 7.411 -14.882 1.00 92.56 532 ASN A O 1
ATOM 4062 N N . MET A 1 533 ? 19.598 7.738 -15.235 1.00 95.00 533 MET A N 1
ATOM 4063 C CA . MET A 1 533 ? 19.549 6.885 -16.415 1.00 95.00 533 MET A CA 1
ATOM 4064 C C . MET A 1 533 ? 20.283 7.516 -17.608 1.00 95.00 533 MET A C 1
ATOM 4066 O O . MET A 1 533 ? 21.020 6.836 -18.312 1.00 95.00 533 MET A O 1
ATOM 4070 N N . ARG A 1 534 ? 20.147 8.823 -17.846 1.00 94.00 534 ARG A N 1
ATOM 4071 C CA . ARG A 1 534 ? 20.877 9.492 -18.935 1.00 94.00 534 ARG A CA 1
ATOM 4072 C C . ARG A 1 534 ? 22.382 9.464 -18.735 1.00 94.00 534 ARG A C 1
ATOM 4074 O O . ARG A 1 534 ? 23.094 9.151 -19.682 1.00 94.00 534 ARG A O 1
ATOM 4081 N N . ASP A 1 535 ? 22.846 9.742 -17.525 1.00 93.62 535 ASP A N 1
ATOM 4082 C CA . ASP A 1 535 ? 24.269 9.737 -17.199 1.00 93.62 535 ASP A CA 1
ATOM 4083 C C . ASP A 1 535 ? 24.869 8.351 -17.449 1.00 93.62 535 ASP A C 1
ATOM 4085 O O . ASP A 1 535 ? 25.916 8.229 -18.078 1.00 93.62 535 ASP A O 1
ATOM 4089 N N . SER A 1 536 ? 24.142 7.304 -17.062 1.00 94.81 536 SER A N 1
ATOM 4090 C CA . SER A 1 536 ? 24.515 5.910 -17.305 1.00 94.81 536 SER A CA 1
ATOM 4091 C C . SER A 1 536 ? 24.550 5.562 -18.802 1.00 94.81 536 SER A C 1
ATOM 4093 O O . SER A 1 536 ? 25.539 5.024 -19.297 1.00 94.81 536 SER A O 1
ATOM 4095 N N . LEU A 1 537 ? 23.521 5.941 -19.573 1.00 95.06 537 LEU A N 1
ATOM 4096 C CA . LEU A 1 537 ? 23.462 5.683 -21.021 1.00 95.06 537 LEU A CA 1
ATOM 4097 C C . LEU A 1 537 ? 24.508 6.453 -21.834 1.00 95.06 537 LEU A C 1
ATOM 4099 O O . LEU A 1 537 ? 24.890 5.998 -22.911 1.00 95.06 537 LEU A O 1
ATOM 4103 N N . LEU A 1 538 ? 24.949 7.607 -21.334 1.00 94.38 538 LEU A N 1
ATOM 4104 C CA . LEU A 1 538 ? 25.989 8.437 -21.942 1.00 94.38 538 LEU A CA 1
ATOM 4105 C C . LEU A 1 538 ? 27.403 8.067 -21.463 1.00 94.38 538 LEU A C 1
ATOM 4107 O O . LEU A 1 538 ? 28.361 8.731 -21.854 1.00 94.38 538 LEU A O 1
ATOM 4111 N N . GLY A 1 539 ? 27.548 7.030 -20.629 1.00 93.56 539 GLY A N 1
ATOM 4112 C CA . GLY A 1 539 ? 28.844 6.570 -20.120 1.00 93.56 539 GLY A CA 1
ATOM 4113 C C . GLY A 1 539 ? 29.474 7.490 -19.070 1.00 93.56 539 GLY A C 1
ATOM 4114 O O . GLY A 1 539 ? 30.682 7.441 -18.856 1.00 93.56 539 GLY A O 1
ATOM 4115 N N . MET A 1 540 ? 28.679 8.346 -18.424 1.00 92.62 540 MET A N 1
ATOM 4116 C CA . MET A 1 540 ? 29.116 9.235 -17.339 1.00 92.62 540 MET A CA 1
ATOM 4117 C C . MET A 1 540 ? 28.998 8.583 -15.951 1.00 92.62 540 MET A C 1
ATOM 4119 O O . MET A 1 540 ? 29.484 9.136 -14.965 1.00 92.62 540 MET A O 1
ATOM 4123 N N . SER A 1 541 ? 28.352 7.420 -15.857 1.00 92.06 541 SER A N 1
ATOM 4124 C CA . SER A 1 541 ? 28.237 6.610 -14.641 1.00 92.06 541 SER A CA 1
ATOM 4125 C C . SER A 1 541 ? 28.196 5.115 -14.987 1.00 92.06 541 SER A C 1
ATOM 4127 O O . SER A 1 541 ? 28.407 4.738 -16.140 1.00 92.06 541 SER A O 1
ATOM 4129 N N . SER A 1 542 ? 27.972 4.256 -13.988 1.00 92.12 542 SER A N 1
ATOM 4130 C CA . SER A 1 542 ? 27.905 2.799 -14.156 1.00 92.12 542 SER A CA 1
ATOM 4131 C C . SER A 1 542 ? 26.913 2.388 -15.247 1.00 92.12 542 SER A C 1
ATOM 4133 O O . SER A 1 542 ? 25.838 2.974 -15.366 1.00 92.12 542 SER A O 1
ATOM 4135 N N . GLU A 1 543 ? 27.260 1.370 -16.034 1.00 91.94 543 GLU A N 1
ATOM 4136 C CA . GLU A 1 543 ? 26.418 0.871 -17.126 1.00 91.94 543 GLU A CA 1
ATOM 4137 C C . GLU A 1 543 ? 25.129 0.215 -16.586 1.00 91.94 543 GLU A C 1
ATOM 4139 O O . GLU A 1 543 ? 25.190 -0.481 -15.563 1.00 91.94 543 GLU A O 1
ATOM 4144 N N . PRO A 1 544 ? 23.957 0.403 -17.235 1.00 93.81 544 PRO A N 1
ATOM 4145 C CA . PRO A 1 544 ? 22.760 -0.309 -16.819 1.00 93.81 544 PRO A CA 1
ATOM 4146 C C . PRO A 1 544 ? 22.858 -1.784 -17.187 1.00 93.81 544 PRO A C 1
ATOM 4148 O O . PRO A 1 544 ? 23.578 -2.181 -18.101 1.00 93.81 544 PRO A O 1
ATOM 4151 N N . TRP A 1 545 ? 22.069 -2.617 -16.520 1.00 94.00 545 TRP A N 1
ATOM 4152 C CA . TRP A 1 545 ? 22.007 -4.026 -16.882 1.00 94.00 545 TRP A CA 1
ATOM 4153 C C . TRP A 1 545 ? 21.396 -4.235 -18.265 1.00 94.00 545 TRP A C 1
ATOM 4155 O O . TRP A 1 545 ? 20.531 -3.476 -18.702 1.00 94.00 545 TRP A O 1
ATOM 4165 N N . GLY A 1 546 ? 21.781 -5.330 -18.919 1.00 92.50 546 GLY A N 1
ATOM 4166 C CA . GLY A 1 546 ? 21.003 -5.843 -20.039 1.00 92.50 546 GLY A CA 1
ATOM 4167 C C . GLY A 1 546 ? 19.580 -6.192 -19.590 1.00 92.50 546 GLY A C 1
ATOM 4168 O O . GLY A 1 546 ? 19.383 -6.649 -18.460 1.00 92.50 546 GLY A O 1
ATOM 4169 N N . LEU A 1 547 ? 18.585 -5.997 -20.459 1.00 90.69 547 LEU A N 1
ATOM 4170 C CA . LEU A 1 547 ? 17.182 -6.241 -20.097 1.00 90.69 547 LEU A CA 1
ATOM 4171 C C . LEU A 1 547 ? 16.903 -7.660 -19.571 1.00 90.69 547 LEU A C 1
ATOM 4173 O O . LEU A 1 547 ? 16.224 -7.751 -18.551 1.00 90.69 547 LEU A O 1
ATOM 4177 N N . PRO A 1 548 ? 17.452 -8.752 -20.144 1.00 88.19 548 PRO A N 1
ATOM 4178 C CA . PRO A 1 548 ? 17.260 -10.085 -19.571 1.00 88.19 548 PRO A CA 1
ATOM 4179 C C . PRO A 1 548 ? 17.680 -10.158 -18.096 1.00 88.19 548 PRO A C 1
ATOM 4181 O O . PRO A 1 548 ? 16.923 -10.645 -17.265 1.00 88.19 548 PRO A O 1
ATOM 4184 N N . ARG A 1 549 ? 18.833 -9.567 -17.745 1.00 90.81 549 ARG A N 1
ATOM 4185 C CA . ARG A 1 549 ? 19.322 -9.519 -16.360 1.00 90.81 549 ARG A CA 1
ATOM 4186 C C . ARG A 1 549 ? 18.421 -8.681 -15.457 1.00 90.81 549 ARG A C 1
ATOM 4188 O O . ARG A 1 549 ? 18.180 -9.088 -14.329 1.00 90.81 549 ARG A O 1
ATOM 4195 N N . LEU A 1 550 ? 17.945 -7.524 -15.920 1.00 92.19 550 LEU A N 1
ATOM 4196 C CA . LEU A 1 550 ? 17.020 -6.684 -15.150 1.00 92.19 550 LEU A CA 1
ATOM 4197 C C . LEU A 1 550 ? 15.715 -7.422 -14.839 1.00 92.19 550 LEU A C 1
ATOM 4199 O O . LEU A 1 550 ? 15.224 -7.353 -13.714 1.00 92.19 550 LEU A O 1
ATOM 4203 N N . LEU A 1 551 ? 15.166 -8.125 -15.831 1.00 90.38 551 LEU A N 1
ATOM 4204 C CA . LEU A 1 551 ? 13.837 -8.717 -15.739 1.00 90.38 551 LEU A CA 1
ATOM 4205 C C . LEU A 1 551 ? 13.800 -10.003 -14.902 1.00 90.38 551 LEU A C 1
ATOM 4207 O O . LEU A 1 551 ? 12.734 -10.345 -14.396 1.00 90.38 551 LEU A O 1
ATOM 4211 N N . THR A 1 552 ? 14.945 -10.668 -14.720 1.00 88.38 552 THR A N 1
ATOM 4212 C CA . THR A 1 552 ? 15.090 -11.882 -13.897 1.00 88.38 552 THR A CA 1
ATOM 4213 C C . THR A 1 552 ? 15.908 -11.655 -12.621 1.00 88.38 552 THR A C 1
ATOM 4215 O O . THR A 1 552 ? 16.312 -12.620 -11.971 1.00 88.38 552 THR A O 1
ATOM 4218 N N . ALA A 1 553 ? 16.238 -10.405 -12.282 1.00 91.00 553 ALA A N 1
ATOM 4219 C CA . ALA A 1 553 ? 17.040 -10.110 -11.102 1.00 91.00 553 ALA A CA 1
ATOM 4220 C C . ALA A 1 553 ? 16.279 -10.458 -9.819 1.00 91.00 553 ALA A C 1
ATOM 4222 O O . ALA A 1 553 ? 15.149 -10.024 -9.607 1.00 91.00 553 ALA A O 1
ATOM 4223 N N . THR A 1 554 ? 16.948 -11.168 -8.917 1.00 91.94 554 THR A N 1
ATOM 4224 C CA . THR A 1 554 ? 16.474 -11.344 -7.539 1.00 91.94 554 THR A CA 1
ATOM 4225 C C . THR A 1 554 ? 16.561 -10.030 -6.760 1.00 91.94 554 THR A C 1
ATOM 4227 O O . THR A 1 554 ? 17.354 -9.144 -7.095 1.00 91.94 554 THR A O 1
ATOM 4230 N N . GLN A 1 555 ? 15.820 -9.925 -5.653 1.00 90.50 555 GLN A N 1
ATOM 4231 C CA . GLN A 1 555 ? 15.896 -8.763 -4.759 1.00 90.50 555 GLN A CA 1
ATOM 4232 C C . GLN A 1 555 ? 17.331 -8.492 -4.276 1.00 90.50 555 GLN A C 1
ATOM 4234 O O . GLN A 1 555 ? 17.774 -7.347 -4.265 1.00 90.50 555 GLN A O 1
ATOM 4239 N N . GLY A 1 556 ? 18.088 -9.537 -3.922 1.00 92.50 556 GLY A N 1
ATOM 4240 C CA . GLY A 1 556 ? 19.476 -9.391 -3.470 1.00 92.50 556 GLY A CA 1
ATOM 4241 C C . GLY A 1 556 ? 20.393 -8.812 -4.550 1.00 92.50 556 GLY A C 1
ATOM 4242 O O . GLY A 1 556 ? 21.196 -7.924 -4.273 1.00 92.50 556 GLY A O 1
ATOM 4243 N N . GLN A 1 557 ? 20.231 -9.249 -5.802 1.00 93.12 557 GLN A N 1
ATOM 4244 C CA . GLN A 1 557 ? 20.968 -8.677 -6.931 1.00 93.12 557 GLN A CA 1
ATOM 4245 C C . GLN A 1 557 ? 20.564 -7.219 -7.173 1.00 93.12 557 GLN A C 1
ATOM 4247 O O . GLN A 1 557 ? 21.439 -6.374 -7.360 1.00 93.12 557 GLN A O 1
ATOM 4252 N N . PHE A 1 558 ? 19.260 -6.924 -7.138 1.00 93.69 558 PHE A N 1
ATOM 4253 C CA . PHE A 1 558 ? 18.702 -5.584 -7.345 1.00 93.69 558 PHE A CA 1
ATOM 4254 C C . PHE A 1 558 ? 19.170 -4.574 -6.293 1.00 93.69 558 PHE A C 1
ATOM 4256 O O . PHE A 1 558 ? 19.489 -3.433 -6.624 1.00 93.69 558 PHE A O 1
ATOM 4263 N N . MET A 1 559 ? 19.263 -4.994 -5.034 1.00 91.56 559 MET A N 1
ATOM 4264 C CA . MET A 1 559 ? 19.711 -4.137 -3.935 1.00 91.56 559 MET A CA 1
ATOM 4265 C C . MET A 1 559 ? 21.235 -4.066 -3.796 1.00 91.56 559 MET A C 1
ATOM 4267 O O . MET A 1 559 ? 21.733 -3.166 -3.126 1.00 91.56 559 MET A O 1
ATOM 4271 N N . GLY A 1 560 ? 21.974 -4.993 -4.414 1.00 88.00 560 GLY A N 1
ATOM 4272 C CA . GLY A 1 560 ? 23.423 -5.114 -4.264 1.00 88.00 560 GLY A CA 1
ATOM 4273 C C . GLY A 1 560 ? 24.204 -3.939 -4.857 1.00 88.00 560 GLY A C 1
ATOM 4274 O O . GLY A 1 560 ? 24.740 -3.105 -4.131 1.00 88.00 560 GLY A O 1
ATOM 4275 N N . SER A 1 561 ? 24.321 -3.876 -6.186 1.00 81.94 561 SER A N 1
ATOM 4276 C CA . SER A 1 561 ? 25.153 -2.867 -6.862 1.00 81.94 561 SER A CA 1
ATOM 4277 C C . SER A 1 561 ? 24.309 -1.753 -7.471 1.00 81.94 561 SER A C 1
ATOM 4279 O O . SER A 1 561 ? 23.432 -2.025 -8.283 1.00 81.94 561 SER A O 1
ATOM 4281 N N . HIS A 1 562 ? 24.642 -0.500 -7.145 1.00 87.88 562 HIS A N 1
ATOM 4282 C CA . HIS A 1 562 ? 24.032 0.717 -7.702 1.00 87.88 562 HIS A CA 1
ATOM 4283 C C . HIS A 1 562 ? 22.491 0.757 -7.610 1.00 87.88 562 HIS A C 1
ATOM 4285 O O . HIS A 1 562 ? 21.834 0.985 -8.628 1.00 87.88 562 HIS A O 1
ATOM 4291 N N . PRO A 1 563 ? 21.880 0.606 -6.417 1.00 89.31 563 PRO A N 1
ATOM 4292 C CA . PRO A 1 563 ? 20.421 0.573 -6.278 1.00 89.31 563 PRO A CA 1
ATOM 4293 C C . PRO A 1 563 ? 19.753 1.780 -6.947 1.00 89.31 563 PRO A C 1
ATOM 4295 O O . PRO A 1 563 ? 18.838 1.612 -7.745 1.00 89.31 563 PRO A O 1
ATOM 4298 N N . ALA A 1 564 ? 20.273 2.996 -6.748 1.00 91.62 564 ALA A N 1
ATOM 4299 C CA . ALA A 1 564 ? 19.735 4.205 -7.379 1.00 91.62 564 ALA A CA 1
ATOM 4300 C C . ALA A 1 564 ? 19.641 4.126 -8.919 1.00 91.62 564 ALA A C 1
ATOM 4302 O O . ALA A 1 564 ? 18.703 4.688 -9.496 1.00 91.62 564 ALA A O 1
ATOM 4303 N N . LEU A 1 565 ? 20.583 3.428 -9.567 1.00 94.81 565 LEU A N 1
ATOM 4304 C CA . LEU A 1 565 ? 20.556 3.153 -11.003 1.00 94.81 565 LEU A CA 1
ATOM 4305 C C . LEU A 1 565 ? 19.549 2.050 -11.340 1.00 94.81 565 LEU A C 1
ATOM 4307 O O . LEU A 1 565 ? 18.803 2.213 -12.295 1.00 94.81 565 LEU A O 1
ATOM 4311 N N . ASN A 1 566 ? 19.455 0.982 -10.547 1.00 96.00 566 ASN A N 1
ATOM 4312 C CA . ASN A 1 566 ? 18.502 -0.111 -10.785 1.00 96.00 566 ASN A CA 1
ATOM 4313 C C . ASN A 1 566 ? 17.044 0.374 -10.692 1.00 96.00 566 ASN A C 1
ATOM 4315 O O . ASN A 1 566 ? 16.219 0.045 -11.549 1.00 96.00 566 ASN A O 1
ATOM 4319 N N . TYR A 1 567 ? 16.741 1.239 -9.719 1.00 95.88 567 TYR A N 1
ATOM 4320 C CA . TYR A 1 567 ? 15.461 1.948 -9.630 1.00 95.88 567 TYR A CA 1
ATOM 4321 C C . TYR A 1 567 ? 15.225 2.851 -10.852 1.00 95.88 567 TYR A C 1
ATOM 4323 O O . TYR A 1 567 ? 14.155 2.812 -11.456 1.00 95.88 567 TYR A O 1
ATOM 4331 N N . ALA A 1 568 ? 16.226 3.643 -11.259 1.00 96.25 568 ALA A N 1
ATOM 4332 C CA . ALA A 1 568 ? 16.127 4.516 -12.434 1.00 96.25 568 ALA A CA 1
ATOM 4333 C C . ALA A 1 568 ? 15.900 3.731 -13.735 1.00 96.25 568 ALA A C 1
ATOM 4335 O O . ALA A 1 568 ? 15.058 4.106 -14.556 1.00 96.25 568 ALA A O 1
ATOM 4336 N N . GLN A 1 569 ? 16.602 2.612 -13.893 1.00 97.38 569 GLN A N 1
ATOM 4337 C CA . GLN A 1 569 ? 16.466 1.708 -15.020 1.00 97.38 569 GLN A CA 1
ATOM 4338 C C . GLN A 1 569 ? 15.060 1.108 -15.067 1.00 97.38 569 GLN A C 1
ATOM 4340 O O . GLN A 1 569 ? 14.391 1.219 -16.095 1.00 97.38 569 GLN A O 1
ATOM 4345 N N . SER A 1 570 ? 14.581 0.571 -13.945 1.00 97.75 570 SER A N 1
ATOM 4346 C CA . SER A 1 570 ? 13.245 -0.026 -13.818 1.00 97.75 570 SER A CA 1
ATOM 4347 C C . SER A 1 570 ? 12.135 0.978 -14.116 1.00 97.75 570 SER A C 1
ATOM 4349 O O . SER A 1 570 ? 11.276 0.714 -14.957 1.00 97.75 570 SER A O 1
ATOM 4351 N N . TRP A 1 571 ? 12.202 2.167 -13.507 1.00 97.94 571 TRP A N 1
ATOM 4352 C CA . TRP A 1 571 ? 11.287 3.273 -13.793 1.00 97.94 571 TRP A CA 1
ATOM 4353 C C . TRP A 1 571 ? 11.265 3.604 -15.285 1.00 97.94 571 TRP A C 1
ATOM 4355 O O . TRP A 1 571 ? 10.200 3.667 -15.895 1.00 97.94 571 TRP A O 1
ATOM 4365 N N . SER A 1 572 ? 12.437 3.790 -15.897 1.00 97.62 572 SER A N 1
ATOM 4366 C CA . SER A 1 572 ? 12.520 4.218 -17.294 1.00 97.62 572 SER A CA 1
ATOM 4367 C C . SER A 1 572 ? 12.009 3.151 -18.266 1.00 97.62 572 SER A C 1
ATOM 4369 O O . SER A 1 572 ? 11.417 3.490 -19.291 1.00 97.62 572 SER A O 1
ATOM 4371 N N . PHE A 1 573 ? 12.197 1.867 -17.945 1.00 97.75 573 PHE A N 1
ATOM 4372 C CA . PHE A 1 573 ? 11.683 0.757 -18.741 1.00 97.75 573 PHE A CA 1
ATOM 4373 C C . PHE A 1 573 ? 10.161 0.625 -18.610 1.00 97.75 573 PHE A C 1
ATOM 4375 O O . PHE A 1 573 ? 9.467 0.473 -19.614 1.00 97.75 573 PHE A O 1
ATOM 4382 N N . VAL A 1 574 ? 9.612 0.783 -17.403 1.00 98.00 574 VAL A N 1
ATOM 4383 C CA . VAL A 1 574 ? 8.157 0.866 -17.195 1.00 98.00 574 VAL A CA 1
ATOM 4384 C C . VAL A 1 574 ? 7.567 2.068 -17.930 1.00 98.00 574 VAL A C 1
ATOM 4386 O O . VAL A 1 574 ? 6.565 1.924 -18.628 1.00 98.00 574 VAL A O 1
ATOM 4389 N N . HIS A 1 575 ? 8.206 3.236 -17.834 1.00 97.62 575 HIS A N 1
ATOM 4390 C CA . HIS A 1 575 ? 7.784 4.460 -18.521 1.00 97.62 575 HIS A CA 1
ATOM 4391 C C . HIS A 1 575 ? 7.753 4.258 -20.041 1.00 97.62 575 HIS A C 1
ATOM 4393 O O . HIS A 1 575 ? 6.772 4.594 -20.707 1.00 97.62 575 HIS A O 1
ATOM 4399 N N . TYR A 1 576 ? 8.782 3.600 -20.571 1.00 97.25 576 TYR A N 1
ATOM 4400 C CA . TYR A 1 576 ? 8.869 3.195 -21.965 1.00 97.25 576 TYR A CA 1
ATOM 4401 C C . TYR A 1 576 ? 7.737 2.253 -22.394 1.00 97.25 576 TYR A C 1
ATOM 4403 O O . TYR A 1 576 ? 7.060 2.525 -23.388 1.00 97.25 576 TYR A O 1
ATOM 4411 N N . LEU A 1 577 ? 7.462 1.188 -21.637 1.00 96.69 577 LEU A N 1
ATOM 4412 C CA . LEU A 1 577 ? 6.344 0.286 -21.928 1.00 96.69 577 LEU A CA 1
ATOM 4413 C C . LEU A 1 577 ? 4.996 1.017 -21.844 1.00 96.69 577 LEU A C 1
ATOM 4415 O O . LEU A 1 577 ? 4.138 0.856 -22.713 1.00 96.69 577 LEU A O 1
ATOM 4419 N N . ALA A 1 578 ? 4.811 1.871 -20.841 1.00 96.25 578 ALA A N 1
ATOM 4420 C CA . ALA A 1 578 ? 3.569 2.606 -20.640 1.00 96.25 578 ALA A CA 1
ATOM 4421 C C . ALA A 1 578 ? 3.291 3.655 -21.737 1.00 96.25 578 ALA A C 1
ATOM 4423 O O . ALA A 1 578 ? 2.127 4.007 -21.959 1.00 96.25 578 ALA A O 1
ATOM 4424 N N . SER A 1 579 ? 4.326 4.105 -22.457 1.00 94.88 579 SER A N 1
ATOM 4425 C CA . SER A 1 579 ? 4.238 5.135 -23.504 1.00 94.88 579 SER A CA 1
ATOM 4426 C C . SER A 1 579 ? 3.425 4.727 -24.740 1.00 94.88 579 SER A C 1
ATOM 4428 O O . SER A 1 579 ? 2.998 5.588 -25.504 1.00 94.88 579 SER A O 1
ATOM 4430 N N . SER A 1 580 ? 3.157 3.431 -24.937 1.00 94.12 580 SER A N 1
ATOM 4431 C CA . SER A 1 580 ? 2.419 2.921 -26.098 1.00 94.12 580 SER A CA 1
ATOM 4432 C C . SER A 1 580 ? 1.314 1.947 -25.694 1.00 94.12 580 SER A C 1
ATOM 4434 O O . SER A 1 580 ? 1.378 1.294 -24.652 1.00 94.12 580 SER A O 1
ATOM 4436 N N . LYS A 1 581 ? 0.290 1.799 -26.543 1.00 94.38 581 LYS A N 1
ATOM 4437 C CA . LYS A 1 581 ? -0.787 0.823 -26.313 1.00 94.38 581 LYS A CA 1
ATOM 4438 C C . LYS A 1 581 ? -0.245 -0.609 -26.200 1.00 94.38 581 LYS A C 1
ATOM 4440 O O . LYS A 1 581 ? -0.597 -1.312 -25.259 1.00 94.38 581 LYS A O 1
ATOM 4445 N N . GLN A 1 582 ? 0.639 -1.005 -27.117 1.00 93.19 582 GLN A N 1
ATOM 4446 C CA . GLN A 1 582 ? 1.239 -2.345 -27.149 1.00 93.19 582 GLN A CA 1
ATOM 4447 C C . GLN A 1 582 ? 2.102 -2.613 -25.907 1.00 93.19 582 GLN A C 1
ATOM 4449 O O . GLN A 1 582 ? 2.022 -3.687 -25.318 1.00 93.19 582 GLN A O 1
ATOM 4454 N N . GLY A 1 583 ? 2.889 -1.632 -25.452 1.00 94.62 583 GLY A N 1
ATOM 4455 C CA . GLY A 1 583 ? 3.681 -1.787 -24.232 1.00 94.62 583 GLY A CA 1
ATOM 4456 C C . GLY A 1 583 ? 2.815 -1.868 -22.966 1.00 94.62 583 GLY A C 1
ATOM 4457 O O . GLY A 1 583 ? 3.083 -2.698 -22.096 1.00 94.62 583 GLY A O 1
ATOM 4458 N N . ARG A 1 584 ? 1.702 -1.119 -22.890 1.00 95.56 584 ARG A N 1
ATOM 4459 C CA . ARG A 1 584 ? 0.702 -1.284 -21.815 1.00 95.56 584 ARG A CA 1
ATOM 4460 C C . ARG A 1 584 ? 0.051 -2.666 -21.837 1.00 95.56 584 ARG A C 1
ATOM 4462 O O . ARG A 1 584 ? -0.191 -3.241 -20.779 1.00 95.56 584 ARG A O 1
ATOM 4469 N N . GLU A 1 585 ? -0.220 -3.222 -23.015 1.00 94.88 585 GLU A N 1
ATOM 4470 C CA . GLU A 1 585 ? -0.724 -4.595 -23.153 1.00 94.88 585 GLU A CA 1
ATOM 4471 C C . GLU A 1 585 ? 0.299 -5.627 -22.654 1.00 94.88 585 GLU A C 1
ATOM 4473 O O . GLU A 1 585 ? -0.095 -6.562 -21.955 1.00 94.88 585 GLU A O 1
ATOM 4478 N N . LYS A 1 586 ? 1.600 -5.418 -22.906 1.00 94.62 586 LYS A N 1
ATOM 4479 C CA . LYS A 1 586 ? 2.680 -6.246 -22.338 1.00 94.62 586 LYS A CA 1
ATOM 4480 C C . LYS A 1 586 ? 2.757 -6.129 -20.812 1.00 94.62 586 LYS A C 1
ATOM 4482 O O . LYS A 1 586 ? 2.797 -7.159 -20.149 1.00 94.62 586 LYS A O 1
ATOM 4487 N N . LEU A 1 587 ? 2.660 -4.925 -20.234 1.00 95.75 587 LEU A N 1
ATOM 4488 C CA . LEU A 1 587 ? 2.578 -4.743 -18.771 1.00 95.75 587 LEU A CA 1
ATOM 4489 C C . LEU A 1 587 ? 1.383 -5.496 -18.162 1.00 95.75 587 LEU A C 1
ATOM 4491 O O . LEU A 1 587 ? 1.525 -6.161 -17.138 1.00 95.75 587 LEU A O 1
ATOM 4495 N N . ARG A 1 588 ? 0.211 -5.448 -18.811 1.00 96.00 588 ARG A N 1
ATOM 4496 C CA . ARG A 1 588 ? -0.987 -6.199 -18.386 1.00 96.00 588 ARG A CA 1
ATOM 4497 C C . ARG A 1 588 ? -0.825 -7.708 -18.530 1.00 96.00 588 ARG A C 1
ATOM 4499 O O . ARG A 1 588 ? -1.354 -8.461 -17.717 1.00 96.00 588 ARG A O 1
ATOM 4506 N N . ALA A 1 589 ? -0.172 -8.169 -19.594 1.00 95.38 589 ALA A N 1
ATOM 4507 C CA . ALA A 1 589 ? 0.121 -9.585 -19.788 1.00 95.38 589 ALA A CA 1
ATOM 4508 C C . ALA A 1 589 ? 1.080 -10.091 -18.704 1.00 95.38 589 ALA A C 1
ATOM 4510 O O . ALA A 1 589 ? 0.795 -11.113 -18.086 1.00 95.38 589 ALA A O 1
ATOM 4511 N N . TYR A 1 590 ? 2.131 -9.322 -18.409 1.00 95.50 590 TYR A N 1
ATOM 4512 C CA . TYR A 1 590 ? 3.084 -9.623 -17.346 1.00 95.50 590 TYR A CA 1
ATOM 4513 C C . TYR A 1 590 ? 2.395 -9.683 -15.977 1.00 95.50 590 TYR A C 1
ATOM 4515 O O . TYR A 1 590 ? 2.457 -10.705 -15.305 1.00 95.50 590 TYR A O 1
ATOM 4523 N N . PHE A 1 591 ? 1.619 -8.657 -15.608 1.00 95.56 591 PHE A N 1
ATOM 4524 C CA . PHE A 1 591 ? 0.835 -8.655 -14.366 1.00 95.56 591 PHE A CA 1
ATOM 4525 C C . PHE A 1 591 ? -0.052 -9.903 -14.216 1.00 95.56 591 PHE A C 1
ATOM 4527 O O . PHE A 1 591 ? -0.050 -10.544 -13.170 1.00 95.56 591 PHE A O 1
ATOM 4534 N N . ARG A 1 592 ? -0.788 -10.283 -15.271 1.00 94.50 592 ARG A N 1
ATOM 4535 C CA . ARG A 1 592 ? -1.665 -11.468 -15.244 1.00 94.50 592 ARG A CA 1
ATOM 4536 C C . ARG A 1 592 ? -0.890 -12.777 -15.120 1.00 94.50 592 ARG A C 1
ATOM 4538 O O . ARG A 1 592 ? -1.382 -13.701 -14.484 1.00 94.50 592 ARG A O 1
ATOM 4545 N N . GLY A 1 593 ? 0.298 -12.860 -15.716 1.00 94.50 593 GLY A N 1
ATOM 4546 C CA . GLY A 1 593 ? 1.182 -14.010 -15.548 1.00 94.50 593 GLY A CA 1
ATOM 4547 C C . GLY A 1 593 ? 1.691 -14.144 -14.115 1.00 94.50 593 GLY A C 1
ATOM 4548 O O . GLY A 1 593 ? 1.612 -15.232 -13.552 1.00 94.50 593 GLY A O 1
ATOM 4549 N N . LEU A 1 594 ? 2.115 -13.033 -13.501 1.00 93.94 594 LEU A N 1
ATOM 4550 C CA . LEU A 1 594 ? 2.519 -13.004 -12.091 1.00 93.94 594 LEU A CA 1
ATOM 4551 C C . LEU A 1 594 ? 1.365 -13.407 -11.166 1.00 93.94 594 LEU A C 1
ATOM 4553 O O . LEU A 1 594 ? 1.537 -14.244 -10.287 1.00 93.94 594 LEU A O 1
ATOM 4557 N N . GLN A 1 595 ? 0.168 -12.867 -11.404 1.00 90.88 595 GLN A N 1
ATOM 4558 C CA . GLN A 1 595 ? -1.036 -13.229 -10.652 1.00 90.88 595 GLN A CA 1
ATOM 4559 C C . GLN A 1 595 ? -1.370 -14.727 -10.771 1.00 90.88 595 GLN A C 1
ATOM 4561 O O . GLN A 1 595 ? -1.889 -15.324 -9.833 1.00 90.88 595 GLN A O 1
ATOM 4566 N N . ALA A 1 596 ? -1.071 -15.345 -11.916 1.00 90.62 596 ALA A N 1
ATOM 4567 C CA . ALA A 1 596 ? -1.266 -16.773 -12.147 1.00 90.62 596 ALA A CA 1
ATOM 4568 C C . ALA A 1 596 ? -0.123 -17.655 -11.600 1.00 90.62 596 ALA A C 1
ATOM 4570 O O . ALA A 1 596 ? -0.165 -18.871 -11.792 1.00 90.62 596 ALA A O 1
ATOM 4571 N N . GLY A 1 597 ? 0.892 -17.070 -10.953 1.00 90.00 597 GLY A N 1
ATOM 4572 C CA . GLY A 1 597 ? 2.043 -17.797 -10.411 1.00 90.00 597 GLY A CA 1
ATOM 4573 C C . GLY A 1 597 ? 2.975 -18.369 -11.482 1.00 90.00 597 GLY A C 1
ATOM 4574 O O . GLY A 1 597 ? 3.642 -19.373 -11.241 1.00 90.00 597 GLY A O 1
ATOM 4575 N N . VAL A 1 598 ? 2.995 -17.782 -12.685 1.00 91.44 598 VAL A N 1
ATOM 4576 C CA . VAL A 1 598 ? 3.937 -18.183 -13.739 1.00 91.44 598 VAL A CA 1
ATOM 4577 C C . VAL A 1 598 ? 5.349 -17.775 -13.325 1.00 91.44 598 VAL A C 1
ATOM 4579 O O . VAL A 1 598 ? 5.566 -16.642 -12.896 1.00 91.44 598 VAL A O 1
ATOM 4582 N N . ASP A 1 599 ? 6.305 -18.690 -13.493 1.00 88.38 599 ASP A N 1
ATOM 4583 C CA . ASP A 1 599 ? 7.721 -18.425 -13.239 1.00 88.38 599 ASP A CA 1
ATOM 4584 C C . ASP A 1 599 ? 8.221 -17.199 -14.028 1.00 88.38 599 ASP A C 1
ATOM 4586 O O . ASP A 1 599 ? 7.860 -16.994 -15.190 1.00 88.38 599 ASP A O 1
ATOM 4590 N N . GLN A 1 600 ? 9.071 -16.385 -13.402 1.00 84.69 600 GLN A N 1
ATOM 4591 C CA . GLN A 1 600 ? 9.499 -15.097 -13.953 1.00 84.69 600 GLN A CA 1
ATOM 4592 C C . GLN A 1 600 ? 10.278 -15.239 -15.270 1.00 84.69 600 GLN A C 1
ATOM 4594 O O . GLN A 1 600 ? 10.075 -14.434 -16.185 1.00 84.69 600 GLN A O 1
ATOM 4599 N N . ALA A 1 601 ? 11.136 -16.259 -15.396 1.00 83.75 601 ALA A N 1
ATOM 4600 C CA . ALA A 1 601 ? 11.910 -16.495 -16.613 1.00 83.75 601 ALA A CA 1
ATOM 4601 C C . ALA A 1 601 ? 10.997 -16.969 -17.750 1.00 83.75 601 ALA A C 1
ATOM 4603 O O . ALA A 1 601 ? 11.093 -16.489 -18.880 1.00 83.75 601 ALA A O 1
ATOM 4604 N N . GLN A 1 602 ? 10.042 -17.848 -17.439 1.00 89.25 602 GLN A N 1
ATOM 4605 C CA . GLN A 1 602 ? 9.027 -18.261 -18.405 1.00 89.25 602 GLN A CA 1
ATOM 4606 C C . GLN A 1 602 ? 8.158 -17.076 -18.857 1.00 89.25 602 GLN A C 1
ATOM 4608 O O . GLN A 1 602 ? 7.845 -16.943 -20.043 1.00 89.25 602 GLN A O 1
ATOM 4613 N N . LEU A 1 603 ? 7.764 -16.211 -17.924 1.00 90.06 603 LEU A N 1
ATOM 4614 C CA . LEU A 1 603 ? 6.922 -15.056 -18.204 1.00 90.06 603 LEU A CA 1
ATOM 4615 C C . LEU A 1 603 ? 7.640 -14.008 -19.065 1.00 90.06 603 LEU A C 1
ATOM 4617 O O . LEU A 1 603 ? 7.009 -13.397 -19.930 1.00 90.06 603 LEU A O 1
ATOM 4621 N N . PHE A 1 604 ? 8.951 -13.826 -18.870 1.00 84.94 604 PHE A N 1
ATOM 4622 C CA . PHE A 1 604 ? 9.783 -12.990 -19.735 1.00 84.94 604 PHE A CA 1
ATOM 4623 C C . PHE A 1 604 ? 9.678 -13.431 -21.199 1.00 84.94 604 PHE A C 1
ATOM 4625 O O . PHE A 1 604 ? 9.279 -12.632 -22.050 1.00 84.94 604 PHE A O 1
ATOM 4632 N N . GLU A 1 605 ? 9.943 -14.708 -21.477 1.00 86.94 605 GLU A N 1
ATOM 4633 C CA . GLU A 1 605 ? 9.876 -15.261 -22.833 1.00 86.94 605 GLU A CA 1
ATOM 4634 C C . GLU A 1 605 ? 8.467 -15.144 -23.431 1.00 86.94 605 GLU A C 1
ATOM 4636 O O . GLU A 1 605 ? 8.303 -14.753 -24.586 1.00 86.94 605 GLU A O 1
ATOM 4641 N N . GLN A 1 606 ? 7.423 -15.405 -22.638 1.00 90.88 606 GLN A N 1
ATOM 4642 C CA . GLN A 1 606 ? 6.035 -15.306 -23.102 1.00 90.88 606 GLN A CA 1
ATOM 4643 C C . GLN A 1 606 ? 5.619 -13.882 -23.492 1.00 90.88 606 GLN A C 1
ATOM 4645 O O . GLN A 1 606 ? 4.845 -13.706 -24.433 1.00 90.88 606 GLN A O 1
ATOM 4650 N N . VAL A 1 607 ? 6.076 -12.868 -22.751 1.00 92.12 607 VAL A N 1
ATOM 4651 C CA . VAL A 1 607 ? 5.615 -11.480 -22.923 1.00 92.12 607 VAL A CA 1
ATOM 4652 C C . VAL A 1 607 ? 6.514 -10.683 -23.869 1.00 92.12 607 VAL A C 1
ATOM 4654 O O . VAL A 1 607 ? 6.013 -9.813 -24.593 1.00 92.12 607 VAL A O 1
ATOM 4657 N N . PHE A 1 608 ? 7.819 -10.960 -23.863 1.00 88.56 608 PHE A N 1
ATOM 4658 C CA . PHE A 1 608 ? 8.835 -10.177 -24.569 1.00 88.56 608 PHE A CA 1
ATOM 4659 C C . PHE A 1 608 ? 9.628 -10.968 -25.618 1.00 88.56 608 PHE A C 1
ATOM 4661 O O . PHE A 1 608 ? 10.342 -10.343 -26.398 1.00 88.56 608 PHE A O 1
ATOM 4668 N N . GLY A 1 609 ? 9.494 -12.298 -25.695 1.00 83.44 609 GLY A N 1
ATOM 4669 C CA . GLY A 1 609 ? 10.251 -13.141 -26.634 1.00 83.44 609 GLY A CA 1
ATOM 4670 C C . GLY A 1 609 ? 9.891 -12.948 -28.115 1.00 83.44 609 GLY A C 1
ATOM 4671 O O . GLY A 1 609 ? 10.570 -13.462 -29.003 1.00 83.44 609 GLY A O 1
ATOM 4672 N N . ASP A 1 610 ? 8.842 -12.175 -28.411 1.00 80.75 610 ASP A N 1
ATOM 4673 C CA . ASP A 1 610 ? 8.510 -11.715 -29.762 1.00 80.75 610 ASP A CA 1
ATOM 4674 C C . ASP A 1 610 ? 9.455 -10.611 -30.276 1.00 80.75 610 ASP A C 1
ATOM 4676 O O . ASP A 1 610 ? 9.476 -10.332 -31.478 1.00 80.75 610 ASP A O 1
ATOM 4680 N N . LEU A 1 611 ? 10.256 -10.005 -29.393 1.00 75.25 611 LEU A N 1
ATOM 4681 C CA . LEU A 1 611 ? 11.232 -8.969 -29.715 1.00 75.25 611 LEU A CA 1
ATOM 4682 C C . LEU A 1 611 ? 12.654 -9.457 -29.400 1.00 75.25 611 LEU A C 1
ATOM 4684 O O . LEU A 1 611 ? 12.913 -9.895 -28.280 1.00 75.25 611 LEU A O 1
ATOM 4688 N N . PRO A 1 612 ? 13.621 -9.324 -30.330 1.00 81.06 612 PRO A N 1
ATOM 4689 C CA . PRO A 1 612 ? 15.026 -9.528 -29.993 1.00 81.06 612 PRO A CA 1
ATOM 4690 C C . PRO A 1 612 ? 15.423 -8.605 -28.834 1.00 81.06 612 PRO A C 1
ATOM 4692 O O . PRO A 1 612 ? 15.194 -7.393 -28.917 1.00 81.06 612 PRO A O 1
ATOM 4695 N N . SER A 1 613 ? 16.030 -9.159 -27.780 1.00 79.25 613 SER A N 1
ATOM 4696 C CA . SER A 1 613 ? 16.405 -8.419 -26.564 1.00 79.25 613 SER A CA 1
ATOM 4697 C C . SER A 1 613 ? 17.214 -7.161 -26.875 1.00 79.25 613 SER A C 1
ATOM 4699 O O . SER A 1 613 ? 16.940 -6.105 -26.312 1.00 79.25 613 SER A O 1
ATOM 4701 N N . GLU A 1 614 ? 18.135 -7.240 -27.837 1.00 86.44 614 GLU A N 1
ATOM 4702 C CA . GLU A 1 614 ? 18.964 -6.110 -28.268 1.00 86.44 614 GLU A CA 1
ATOM 4703 C C . GLU A 1 614 ? 18.157 -4.998 -28.946 1.00 86.44 614 GLU A C 1
ATOM 4705 O O . GLU A 1 614 ? 18.385 -3.816 -28.695 1.00 86.44 614 GLU A O 1
ATOM 4710 N N . ALA A 1 615 ? 17.165 -5.350 -29.768 1.00 88.12 615 ALA A N 1
ATOM 4711 C CA . ALA A 1 615 ? 16.312 -4.362 -30.427 1.00 88.12 615 ALA A CA 1
ATOM 4712 C C . ALA A 1 615 ? 15.386 -3.664 -29.419 1.00 88.12 615 ALA A C 1
ATOM 4714 O O . ALA A 1 615 ? 15.203 -2.444 -29.468 1.00 88.12 615 ALA A O 1
ATOM 4715 N N . LEU A 1 616 ? 14.831 -4.438 -28.482 1.00 89.88 616 LEU A N 1
ATOM 4716 C CA . LEU A 1 616 ? 14.041 -3.948 -27.354 1.00 89.88 616 LEU A CA 1
ATOM 4717 C C . LEU A 1 616 ? 14.878 -3.007 -26.469 1.00 89.88 616 LEU A C 1
ATOM 4719 O O . LEU A 1 616 ? 14.441 -1.900 -26.150 1.00 89.88 616 LEU A O 1
ATOM 4723 N N . GLN A 1 617 ? 16.107 -3.412 -26.148 1.00 93.12 617 GLN A N 1
ATOM 4724 C CA . GLN A 1 617 ? 17.059 -2.627 -25.374 1.00 93.12 617 GLN A CA 1
ATOM 4725 C C . GLN A 1 617 ? 17.431 -1.326 -26.083 1.00 93.12 617 GLN A C 1
ATOM 4727 O O . GLN A 1 617 ? 17.340 -0.264 -25.473 1.00 93.12 617 GLN A O 1
ATOM 4732 N N . GLN A 1 618 ? 17.791 -1.371 -27.367 1.00 94.00 618 GLN A N 1
ATOM 4733 C CA . GLN A 1 618 ? 18.142 -0.166 -28.117 1.00 94.00 618 GLN A CA 1
ATOM 4734 C C . GLN A 1 618 ? 16.966 0.814 -28.198 1.00 94.00 618 GLN A C 1
ATOM 4736 O O . GLN A 1 618 ? 17.136 2.008 -27.961 1.00 94.00 618 GLN A O 1
ATOM 4741 N N . SER A 1 619 ? 15.759 0.311 -28.459 1.00 93.94 619 SER A N 1
ATOM 4742 C CA . SER A 1 619 ? 14.561 1.151 -28.566 1.00 93.94 619 SER A CA 1
ATOM 4743 C C . SER A 1 619 ? 14.210 1.834 -27.236 1.00 93.94 619 SER A C 1
ATOM 4745 O O . SER A 1 619 ? 13.833 3.009 -27.221 1.00 93.94 619 SER A O 1
ATOM 4747 N N . TRP A 1 620 ? 14.405 1.136 -26.111 1.00 95.88 620 TRP A N 1
ATOM 4748 C CA . TRP A 1 620 ? 14.305 1.718 -24.771 1.00 95.88 620 TRP A CA 1
ATOM 4749 C C . TRP A 1 620 ? 15.379 2.792 -24.522 1.00 95.88 620 TRP A C 1
ATOM 4751 O O . TRP A 1 620 ? 15.046 3.890 -24.075 1.00 95.88 620 TRP A O 1
ATOM 4761 N N . ARG A 1 621 ? 16.653 2.531 -24.851 1.00 96.38 621 ARG A N 1
ATOM 4762 C CA . ARG A 1 621 ? 17.744 3.517 -24.688 1.00 96.38 621 ARG A CA 1
ATOM 4763 C C . ARG A 1 621 ? 17.445 4.800 -25.466 1.00 96.38 621 ARG A C 1
ATOM 4765 O O . ARG A 1 621 ? 17.497 5.899 -24.914 1.00 96.38 621 ARG A O 1
ATOM 4772 N N . ASP A 1 622 ? 17.048 4.648 -26.725 1.00 96.06 622 ASP A N 1
ATOM 4773 C CA . ASP A 1 622 ? 16.659 5.745 -27.608 1.00 96.06 622 ASP A CA 1
ATOM 4774 C C . ASP A 1 622 ? 15.482 6.555 -27.046 1.00 96.06 622 ASP A C 1
ATOM 4776 O O . ASP A 1 622 ? 15.461 7.787 -27.129 1.00 96.06 622 ASP A O 1
ATOM 4780 N N . TYR A 1 623 ? 14.495 5.874 -26.460 1.00 96.00 623 TYR A N 1
ATOM 4781 C CA . TYR A 1 623 ? 13.368 6.513 -25.790 1.00 96.00 623 TYR A CA 1
ATOM 4782 C C . TYR A 1 623 ? 13.819 7.392 -24.619 1.00 96.00 623 TYR A C 1
ATOM 4784 O O . TYR A 1 623 ? 13.465 8.573 -24.567 1.00 96.00 623 TYR A O 1
ATOM 4792 N N . VAL A 1 624 ? 14.641 6.851 -23.713 1.00 95.50 624 VAL A N 1
ATOM 4793 C CA . VAL A 1 624 ? 15.129 7.576 -22.529 1.00 95.50 624 VAL A CA 1
ATOM 4794 C C . VAL A 1 624 ? 15.928 8.817 -22.927 1.00 95.50 624 VAL A C 1
ATOM 4796 O O . VAL A 1 624 ? 15.741 9.896 -22.358 1.00 95.50 624 VAL A O 1
ATOM 4799 N N . LEU A 1 625 ? 16.785 8.704 -23.944 1.00 94.75 625 LEU A N 1
ATOM 4800 C CA . LEU A 1 625 ? 17.567 9.839 -24.434 1.00 94.75 625 LEU A CA 1
ATOM 4801 C C . LEU A 1 625 ? 16.671 10.958 -24.992 1.00 94.75 625 LEU A C 1
ATOM 4803 O O . LEU A 1 625 ? 16.972 12.134 -24.780 1.00 94.75 625 LEU A O 1
ATOM 4807 N N . ARG A 1 626 ? 15.528 10.627 -25.609 1.00 94.44 626 ARG A N 1
ATOM 4808 C CA . ARG A 1 626 ? 14.565 11.610 -26.144 1.00 94.44 626 ARG A CA 1
ATOM 4809 C C . ARG A 1 626 ? 13.587 12.188 -25.116 1.00 94.44 626 ARG A C 1
ATOM 4811 O O . ARG A 1 626 ? 12.972 13.216 -25.405 1.00 94.44 626 ARG A O 1
ATOM 4818 N N . LEU A 1 627 ? 13.424 11.564 -23.948 1.00 91.75 627 LEU A N 1
ATOM 4819 C CA . LEU A 1 627 ? 12.396 11.935 -22.971 1.00 91.75 627 LEU A CA 1
ATOM 4820 C C . LEU A 1 627 ? 12.591 13.369 -22.445 1.00 91.75 627 LEU A C 1
ATOM 4822 O O . LEU A 1 627 ? 13.652 13.718 -21.933 1.00 91.75 627 LEU A O 1
ATOM 4826 N N . LYS A 1 628 ? 11.588 14.238 -22.571 1.00 86.19 628 LYS A N 1
ATOM 4827 C CA . LYS A 1 628 ? 11.679 15.628 -22.090 1.00 86.19 628 LYS A CA 1
ATOM 4828 C C . LYS A 1 628 ? 11.091 15.728 -20.685 1.00 86.19 628 LYS A C 1
ATOM 4830 O O . LYS A 1 628 ? 10.045 15.135 -20.436 1.00 86.19 628 LYS A O 1
ATOM 4835 N N . ALA A 1 629 ? 11.784 16.453 -19.810 1.00 75.94 629 ALA A N 1
ATOM 4836 C CA . ALA A 1 629 ? 11.317 16.780 -18.466 1.00 75.94 629 ALA A CA 1
ATOM 4837 C C . ALA A 1 629 ? 10.521 18.083 -18.438 1.00 75.94 629 ALA A C 1
ATOM 4839 O O . ALA A 1 629 ? 10.772 18.933 -19.329 1.00 75.94 629 ALA A O 1
#

Secondary structure (DSSP, 8-state):
---------------------------PPP----------------------------PPPPP--------------------------------------PPPP---HHHHHHHHHHHHHHHHHHHHHTS----PPPPPPPPP-PPP---------------PPPPPPP-----------PPPPP--PPPTT-PPPPP----PPPPP---------------------HHHHHHHHHTT-HHHHHHHHHHHHHTT-TTHHHHHHHHHHHHT-HHHHHHHHGGGGGG-HHHHHHHHHHHHHTT-HHHHHHHHHH-TTS-HHHHHHHH-TTTTT-TTTGGGSEEE-TTSS-EEEE-TT--HHHHHHHHHHHHTS-HHHHHHHHHHHHHH-HHHHHHHHHHHHHHHHHHHHHT---------EEEEES-HHHHHHHHHHTT----TT-SEEEEGGGTEEEEE----SSTTPPPHHHHHHHHHHHHHHHHTTT-SS--HHHHHHHHHHHHS-EEETTEEE-SPPPPTTSS-HHHHHHHHHTTSSPPPPPHHHHHT--HHHHHHS-HHHHHHHHHHHHHHHHTSHHHHHHHHHHHHHHHTT--HHHHHHHHHTTS-HHHHHHHHHHHHHH---

Radius of gyration: 34.21 Å; chains: 1; bounding box: 123×124×91 Å

Foldseek 3Di:
DDDDDDDDDDDDDDDDDDDDDDDDDDDDDDDDDDDDDDDDDDDDDLPFDDDDPDDDDDDDDDDDDDDDDDDDDDDDDDDDDDDDDDDDDDDDDDDDDDDDDDDDDDDDDPVVVVVVVVVVVVVVVVVVVVPDDDDDDDDDDDDDDDDFDFLPPDFQPQPDDDDDDDDDDDDDDDDDDDDDDDDDDDDDDDPPPDDDDDPDDDDDDDDDDDDDDDDDDDDPPPDPPPPLDVVQLVVCLVVVVLVSLVVSLVVCVVVVPPCSLLSVLSNCLVVVVLVSNLVSLVVVCVVDDVSVLSNLLSCQFLVVLVVSQVVVVVDPPHDLLSNCVSQDLCCVPQVLQQLLQWDQAPVNQAIEGEPFLPDPVRSVVLSVVLVPDDPVCSVVSSVVSNVVRQLNNQVSLLLVQLLVVLCVLLVHDDPHSTHAYEYEYLDPVSLVVSCVSNVHDDPPSPQWAADLVNLYIGGYAVADPDGNHGHLQRQLQVSLRSQLSSLCSQFVDDAPLLNLLVSNQRSQWDDDPRHIRTNDDDDPPDDDLLVLLVCQLVVVDPHDDQPLCLQQPHPCRCSPPPVSNSSSVSNLLLSVLSSDPLSSVLSNQLSVCSSVVHDRNVSCCVSPVVDDSVSSVVSSSVCSVPNDD